Protein 5DE2 (pdb70)

Structure (mmCIF, N/CA/C/O backbone):
data_5DE2
#
_entry.id   5DE2
#
_cell.length_a   88.120
_cell.length_b   88.120
_cell.length_c   155.610
_cell.angle_alpha   90.00
_cell.angle_beta   90.00
_cell.angle_gamma   120.00
#
_symmetry.space_group_name_H-M   'P 31 2 1'
#
loop_
_entity.id
_entity.type
_entity.pdbx_description
1 polymer 'Serine/threonine-protein kinase Nek7'
2 polymer 'Serine/threonine-protein kinase Nek9'
3 water water
#
loop_
_atom_site.group_PDB
_atom_site.id
_atom_site.type_symbol
_atom_site.label_atom_id
_atom_site.label_alt_id
_atom_site.label_comp_id
_atom_site.label_asym_id
_atom_site.label_entity_id
_atom_site.label_seq_id
_atom_site.pdbx_PDB_ins_code
_atom_site.Cartn_x
_atom_site.Cartn_y
_atom_site.Cartn_z
_atom_site.occupancy
_atom_site.B_iso_or_equiv
_atom_site.auth_seq_id
_atom_site.auth_comp_id
_atom_site.auth_asym_id
_atom_site.auth_atom_id
_atom_site.pdbx_PDB_model_num
ATOM 1 N N . LYS A 1 20 ? 14.600 55.192 -4.762 1.00 101.23 20 LYS A N 1
ATOM 2 C CA . LYS A 1 20 ? 14.397 55.435 -3.333 1.00 100.98 20 LYS A CA 1
ATOM 3 C C . LYS A 1 20 ? 15.257 54.501 -2.476 1.00 104.09 20 LYS A C 1
ATOM 4 O O . LYS A 1 20 ? 15.281 53.289 -2.704 1.00 103.06 20 LYS A O 1
ATOM 6 N N . ALA A 1 21 ? 15.965 55.084 -1.494 1.00 100.67 21 ALA A N 1
ATOM 7 C CA . ALA A 1 21 ? 16.884 54.390 -0.590 1.00 100.40 21 ALA A CA 1
ATOM 8 C C . ALA A 1 21 ? 16.221 53.711 0.607 1.00 103.16 21 ALA A C 1
ATOM 9 O O . ALA A 1 21 ? 15.196 54.176 1.110 1.00 103.00 21 ALA A O 1
ATOM 11 N N . LEU A 1 22 ? 16.854 52.629 1.079 1.00 98.60 22 LEU A N 1
ATOM 12 C CA . LEU A 1 22 ? 16.444 51.798 2.211 1.00 98.18 22 LEU A CA 1
ATOM 13 C C . LEU A 1 22 ? 16.456 52.561 3.542 1.00 101.90 22 LEU A C 1
ATOM 14 O O . LEU A 1 22 ? 17.238 53.496 3.710 1.00 101.94 22 LEU A O 1
ATOM 19 N N . ARG A 1 23 ? 15.603 52.140 4.492 1.00 97.95 23 ARG A N 1
ATOM 20 C CA . ARG A 1 23 ? 15.513 52.702 5.843 1.00 97.49 23 ARG A CA 1
ATOM 21 C C . ARG A 1 23 ? 15.193 51.597 6.867 1.00 101.24 23 ARG A C 1
ATOM 22 O O . ARG A 1 23 ? 14.023 51.283 7.098 1.00 100.47 23 ARG A O 1
ATOM 30 N N . PRO A 1 24 ? 16.240 50.978 7.468 1.00 98.36 24 PRO A N 1
ATOM 31 C CA . PRO A 1 24 ? 16.010 49.881 8.432 1.00 98.50 24 PRO A CA 1
ATOM 32 C C . PRO A 1 24 ? 15.233 50.269 9.691 1.00 103.71 24 PRO A C 1
ATOM 33 O O . PRO A 1 24 ? 14.734 49.385 10.393 1.00 103.11 24 PRO A O 1
ATOM 37 N N . ASP A 1 25 ? 15.131 51.594 9.962 1.00 101.37 25 ASP A N 1
ATOM 38 C CA . ASP A 1 25 ? 14.429 52.216 11.085 1.00 101.21 25 ASP A CA 1
ATOM 39 C C . ASP A 1 25 ? 12.922 51.953 10.994 1.00 103.73 25 ASP A C 1
ATOM 40 O O . ASP A 1 25 ? 12.250 51.832 12.021 1.00 103.20 25 ASP A O 1
ATOM 45 N N . MET A 1 26 ? 12.397 51.997 9.759 1.00 99.10 26 MET A N 1
ATOM 46 C CA . MET A 1 26 ? 10.985 51.828 9.424 1.00 98.13 26 MET A CA 1
ATOM 47 C C . MET A 1 26 ? 10.548 50.365 9.435 1.00 98.73 26 MET A C 1
ATOM 48 O O . MET A 1 26 ? 9.423 50.060 9.836 1.00 98.18 26 MET A O 1
ATOM 53 N N . GLY A 1 27 ? 11.437 49.489 8.982 1.00 92.79 27 GLY A N 1
ATOM 54 C CA . GLY A 1 27 ? 11.187 48.059 8.889 1.00 91.36 27 GLY A CA 1
ATOM 55 C C . GLY A 1 27 ? 10.296 47.721 7.714 1.00 92.14 27 GLY A C 1
ATOM 56 O O . GLY A 1 27 ? 10.522 48.199 6.598 1.00 91.98 27 GLY A O 1
ATOM 57 N N . TYR A 1 28 ? 9.255 46.924 7.975 1.00 86.11 28 TYR A N 1
ATOM 58 C CA . TYR A 1 28 ? 8.266 46.478 6.985 1.00 84.79 28 TYR A CA 1
ATOM 59 C C . TYR A 1 28 ? 7.231 47.572 6.621 1.00 85.45 28 TYR A C 1
ATOM 60 O O . TYR A 1 28 ? 6.351 47.322 5.794 1.00 85.49 28 TYR A O 1
ATOM 69 N N . ASN A 1 29 ? 7.342 48.772 7.220 1.00 78.85 29 ASN A N 1
ATOM 70 C CA . ASN A 1 29 ? 6.361 49.843 7.068 1.00 77.28 29 ASN A CA 1
ATOM 71 C C . ASN A 1 29 ? 6.750 50.965 6.066 1.00 79.35 29 ASN A C 1
ATOM 72 O O . ASN A 1 29 ? 6.356 52.118 6.256 1.00 78.24 29 ASN A O 1
ATOM 77 N N . THR A 1 30 ? 7.449 50.601 4.965 1.00 75.83 30 THR A N 1
ATOM 78 C CA . THR A 1 30 ? 7.809 51.484 3.836 1.00 75.62 30 THR A CA 1
ATOM 79 C C . THR A 1 30 ? 8.078 50.666 2.561 1.00 78.61 30 THR A C 1
ATOM 80 O O . THR A 1 30 ? 8.701 49.611 2.638 1.00 77.08 30 THR A O 1
ATOM 84 N N . LEU A 1 31 ? 7.605 51.161 1.398 1.00 76.42 31 LEU A N 1
ATOM 85 C CA . LEU A 1 31 ? 7.770 50.510 0.088 1.00 76.73 31 LEU A CA 1
ATOM 86 C C . LEU A 1 31 ? 9.221 50.398 -0.345 1.00 82.12 31 LEU A C 1
ATOM 87 O O . LEU A 1 31 ? 9.574 49.432 -1.022 1.00 82.29 31 LEU A O 1
ATOM 92 N N . ALA A 1 32 ? 10.055 51.388 0.035 1.00 79.45 32 ALA A N 1
ATOM 93 C CA . ALA A 1 32 ? 11.486 51.466 -0.283 1.00 79.55 32 ALA A CA 1
ATOM 94 C C . ALA A 1 32 ? 12.278 50.219 0.124 1.00 82.96 32 ALA A C 1
ATOM 95 O O . ALA A 1 32 ? 13.266 49.891 -0.536 1.00 83.57 32 ALA A O 1
ATOM 97 N N . ASN A 1 33 ? 11.835 49.522 1.184 1.00 77.80 33 ASN A N 1
ATOM 98 C CA . ASN A 1 33 ? 12.463 48.308 1.701 1.00 77.31 33 ASN A CA 1
ATOM 99 C C . ASN A 1 33 ? 11.987 47.009 1.018 1.00 80.40 33 ASN A C 1
ATOM 100 O O . ASN A 1 33 ? 12.254 45.922 1.541 1.00 80.10 33 ASN A O 1
ATOM 105 N N . PHE A 1 34 ? 11.294 47.116 -0.144 1.00 75.90 34 PHE A N 1
ATOM 106 C CA . PHE A 1 34 ? 10.758 45.965 -0.886 1.00 74.84 34 PHE A CA 1
ATOM 107 C C . PHE A 1 34 ? 11.029 46.064 -2.383 1.00 80.55 34 PHE A C 1
ATOM 108 O O . PHE A 1 34 ? 11.015 47.169 -2.941 1.00 80.41 34 PHE A O 1
ATOM 116 N N . ARG A 1 35 ? 11.243 44.901 -3.039 1.00 77.52 35 ARG A N 1
ATOM 117 C CA . ARG A 1 35 ? 11.486 44.827 -4.483 1.00 77.57 35 ARG A CA 1
ATOM 118 C C . ARG A 1 35 ? 10.371 44.037 -5.184 1.00 80.97 35 ARG A C 1
ATOM 119 O O . ARG A 1 35 ? 10.317 42.814 -5.060 1.00 80.58 35 ARG A O 1
ATOM 121 N N . ILE A 1 36 ? 9.489 44.734 -5.917 1.00 77.44 36 ILE A N 1
ATOM 122 C CA . ILE A 1 36 ? 8.357 44.105 -6.609 1.00 77.43 36 ILE A CA 1
ATOM 123 C C . ILE A 1 36 ? 8.835 43.123 -7.699 1.00 81.41 36 ILE A C 1
ATOM 124 O O . ILE A 1 36 ? 9.158 43.534 -8.821 1.00 81.95 36 ILE A O 1
ATOM 129 N N . GLU A 1 37 ? 8.866 41.820 -7.343 1.00 76.70 37 GLU A N 1
ATOM 130 C CA . GLU A 1 37 ? 9.262 40.720 -8.229 1.00 75.89 37 GLU A CA 1
ATOM 131 C C . GLU A 1 37 ? 8.242 40.494 -9.349 1.00 78.63 37 GL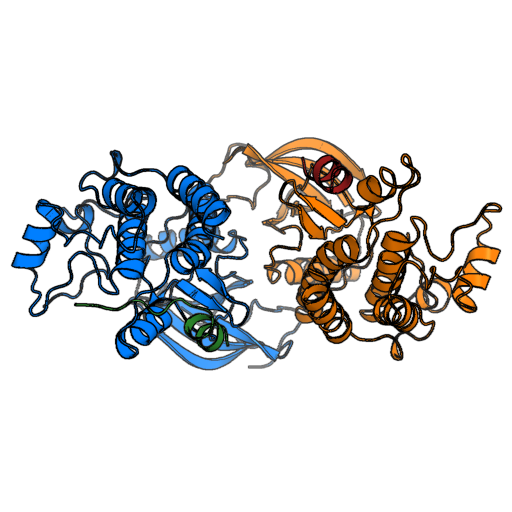U A C 1
ATOM 132 O O . GLU A 1 37 ? 8.586 40.715 -10.503 1.00 79.59 37 GLU A O 1
ATOM 138 N N . LYS A 1 38 ? 6.998 40.075 -9.030 1.00 73.39 38 LYS A N 1
ATOM 139 C CA . LYS A 1 38 ? 5.964 39.814 -10.044 1.00 72.56 38 LYS A CA 1
ATOM 140 C C . LYS A 1 38 ? 4.536 40.033 -9.513 1.00 74.80 38 LYS A C 1
ATOM 141 O O . LYS A 1 38 ? 4.334 39.959 -8.308 1.00 74.01 38 LYS A O 1
ATOM 143 N N . LYS A 1 39 ? 3.542 40.264 -10.410 1.00 69.66 39 LYS A N 1
ATOM 144 C CA . LYS A 1 39 ? 2.128 40.387 -10.012 1.00 68.24 39 LYS A CA 1
ATOM 145 C C . LYS A 1 39 ? 1.582 38.959 -9.767 1.00 70.91 39 LYS A C 1
ATOM 146 O O . LYS A 1 39 ? 1.995 38.045 -10.484 1.00 71.44 39 LYS A O 1
ATOM 152 N N . ILE A 1 40 ? 0.696 38.753 -8.760 1.00 64.57 40 ILE A N 1
ATOM 153 C CA . ILE A 1 40 ? 0.152 37.413 -8.467 1.00 63.86 40 ILE A CA 1
ATOM 154 C C . ILE A 1 40 ? -1.407 37.400 -8.330 1.00 67.54 40 ILE A C 1
ATOM 155 O O . ILE A 1 40 ? -2.024 36.330 -8.258 1.00 66.63 40 ILE A O 1
ATOM 160 N N . GLY A 1 41 ? -2.009 38.585 -8.289 1.00 63.76 41 GLY A N 1
ATOM 161 C CA . GLY A 1 41 ? -3.450 38.759 -8.156 1.00 62.84 41 GLY A CA 1
ATOM 162 C C . GLY A 1 41 ? -3.900 40.138 -8.578 1.00 65.69 41 GLY A C 1
ATOM 163 O O . GLY A 1 41 ? -3.120 41.095 -8.517 1.00 65.05 41 GLY A O 1
ATOM 164 N N . ARG A 1 42 ? -5.161 40.240 -9.028 1.00 61.96 42 ARG A N 1
ATOM 165 C CA . ARG A 1 42 ? -5.776 41.487 -9.486 1.00 61.42 42 ARG A CA 1
ATOM 166 C C . ARG A 1 42 ? -7.244 41.475 -9.107 1.00 66.98 42 ARG A C 1
ATOM 167 O O . ARG A 1 42 ? -7.973 40.572 -9.510 1.00 67.40 42 ARG A O 1
ATOM 175 N N . GLY A 1 43 ? -7.649 42.443 -8.297 1.00 64.35 43 GLY A N 1
ATOM 176 C CA . GLY A 1 43 ? -9.026 42.602 -7.848 1.00 64.58 43 GLY A CA 1
ATOM 177 C C . GLY A 1 43 ? -9.659 43.835 -8.450 1.00 70.49 43 GLY A C 1
ATOM 178 O O . GLY A 1 43 ? -9.036 44.504 -9.282 1.00 70.66 43 GLY A O 1
ATOM 179 N N . GLN A 1 44 ? -10.895 44.156 -8.029 1.00 68.11 44 GLN A N 1
ATOM 180 C CA . GLN A 1 44 ? -11.615 45.330 -8.538 1.00 68.15 44 GLN A CA 1
ATOM 181 C C . GLN A 1 44 ? -11.026 46.657 -8.031 1.00 71.76 44 GLN A C 1
ATOM 182 O O . GLN A 1 44 ? -11.178 47.687 -8.696 1.00 70.98 44 GLN A O 1
ATOM 188 N N . PHE A 1 45 ? -10.337 46.622 -6.868 1.00 67.40 45 PHE A N 1
ATOM 189 C CA . PHE A 1 45 ? -9.752 47.815 -6.257 1.00 66.41 45 PHE A CA 1
ATOM 190 C C . PHE A 1 45 ? -8.275 47.681 -5.933 1.00 69.72 45 PHE A C 1
ATOM 191 O O . PHE A 1 45 ? -7.649 48.675 -5.550 1.00 69.65 45 PHE A O 1
ATOM 199 N N . SER A 1 46 ? -7.719 46.463 -6.075 1.00 65.42 46 SER A N 1
ATOM 200 C CA . SER A 1 46 ? -6.335 46.175 -5.717 1.00 64.92 46 SER A CA 1
ATOM 201 C C . SER A 1 46 ? -5.598 45.263 -6.683 1.00 68.84 46 SER A C 1
ATOM 202 O O . SER A 1 46 ? -6.186 44.740 -7.620 1.00 69.41 46 SER A O 1
ATOM 205 N N . GLU A 1 47 ? -4.283 45.119 -6.464 1.00 65.07 47 GLU A N 1
ATOM 206 C CA . GLU A 1 47 ? -3.350 44.280 -7.223 1.00 64.41 47 GLU A CA 1
ATOM 207 C C . GLU A 1 47 ? -2.347 43.707 -6.209 1.00 65.60 47 GLU A C 1
ATOM 208 O O . GLU A 1 47 ? -1.776 44.458 -5.407 1.00 64.84 47 GLU A O 1
ATOM 214 N N . VAL A 1 48 ? -2.161 42.384 -6.223 1.00 60.21 48 VAL A N 1
ATOM 215 C CA . VAL A 1 48 ? -1.222 41.707 -5.319 1.00 58.92 48 VAL A CA 1
ATOM 216 C C . VAL A 1 48 ? 0.085 41.417 -6.063 1.00 60.65 48 VAL A C 1
ATOM 217 O O . VAL A 1 48 ? 0.080 41.105 -7.258 1.00 59.73 48 VAL A O 1
ATOM 221 N N . TYR A 1 49 ? 1.196 41.535 -5.349 1.00 56.56 49 TYR A N 1
ATOM 222 C CA . TYR A 1 49 ? 2.525 41.321 -5.892 1.00 56.50 49 TYR A CA 1
ATOM 223 C C . TYR A 1 49 ? 3.357 40.385 -5.041 1.00 61.10 49 TYR A C 1
ATOM 224 O O . TYR A 1 49 ? 3.121 40.237 -3.853 1.00 59.85 49 TYR A O 1
ATOM 233 N N . ARG A 1 50 ? 4.337 39.753 -5.662 1.00 60.63 50 ARG A N 1
ATOM 234 C CA . ARG A 1 50 ? 5.357 38.977 -4.989 1.00 61.45 50 ARG A CA 1
ATOM 235 C C . ARG A 1 50 ? 6.483 39.993 -4.897 1.00 66.09 50 ARG A C 1
ATOM 236 O O . ARG A 1 50 ? 6.763 40.708 -5.863 1.00 65.17 50 ARG A O 1
ATOM 244 N N . ALA A 1 51 ? 7.045 40.132 -3.720 1.00 64.13 51 ALA A N 1
ATOM 245 C CA . ALA A 1 51 ? 8.106 41.085 -3.487 1.00 65.28 51 ALA A CA 1
ATOM 246 C C . ALA A 1 51 ? 9.095 40.472 -2.535 1.00 74.29 51 ALA A C 1
ATOM 247 O O . ALA A 1 51 ? 8.802 39.443 -1.911 1.00 73.44 51 ALA A O 1
ATOM 249 N N . ALA A 1 52 ? 10.287 41.069 -2.459 1.00 75.36 52 ALA A N 1
ATOM 250 C CA . ALA A 1 52 ? 11.327 40.609 -1.557 1.00 77.23 52 ALA A CA 1
ATOM 251 C C . ALA A 1 52 ? 11.631 41.711 -0.566 1.00 85.41 52 ALA A C 1
ATOM 252 O O . ALA A 1 52 ? 11.888 42.851 -0.964 1.00 84.95 52 ALA A O 1
ATOM 254 N N . CYS A 1 53 ? 11.561 41.388 0.726 1.00 86.05 53 CYS A N 1
ATOM 255 C CA . CYS A 1 53 ? 11.900 42.350 1.761 1.00 88.22 53 CYS A CA 1
ATOM 256 C C . CYS A 1 53 ? 13.412 42.506 1.720 1.00 94.93 53 CYS A C 1
ATOM 257 O O . CYS A 1 53 ? 14.133 41.578 2.080 1.00 94.84 53 CYS A O 1
ATOM 260 N N . LEU A 1 54 ? 13.881 43.654 1.201 1.00 93.07 54 LEU A N 1
ATOM 261 C CA . LEU A 1 54 ? 15.294 44.024 1.043 1.00 93.12 54 LEU A CA 1
ATOM 262 C C . LEU A 1 54 ? 16.088 43.959 2.352 1.00 99.16 54 LEU A C 1
ATOM 263 O O . LEU A 1 54 ? 17.285 43.680 2.318 1.00 99.14 54 LEU A O 1
ATOM 268 N N . LEU A 1 55 ? 15.415 44.189 3.494 1.00 97.38 55 LEU A N 1
ATOM 269 C CA . LEU A 1 55 ? 16.010 44.167 4.829 1.00 98.24 55 LEU A CA 1
ATOM 270 C C . LEU A 1 55 ? 16.636 42.812 5.207 1.00 104.15 55 LEU A C 1
ATOM 271 O O . LEU A 1 55 ? 17.801 42.776 5.580 1.00 104.36 55 LEU A O 1
ATOM 273 N N . ASP A 1 56 ? 15.888 41.715 5.098 1.00 101.40 56 ASP A N 1
ATOM 274 C CA . ASP A 1 56 ? 16.359 40.372 5.465 1.00 101.49 56 ASP A CA 1
ATOM 275 C C . ASP A 1 56 ? 16.481 39.378 4.295 1.00 105.05 56 ASP A C 1
ATOM 276 O O . ASP A 1 56 ? 17.148 38.350 4.446 1.00 105.04 56 ASP A O 1
ATOM 281 N N . GLY A 1 57 ? 15.809 39.667 3.177 1.00 100.71 57 GLY A N 1
ATOM 282 C CA . GLY A 1 57 ? 15.809 38.820 1.988 1.00 99.91 57 GLY A CA 1
ATOM 283 C C . GLY A 1 57 ? 14.612 37.891 1.916 1.00 102.12 57 GLY A C 1
ATOM 284 O O . GLY A 1 57 ? 14.470 37.157 0.934 1.00 101.67 57 GLY A O 1
ATOM 285 N N . VAL A 1 58 ? 13.742 37.912 2.961 1.00 96.84 58 VAL A N 1
ATOM 286 C CA . VAL A 1 58 ? 12.524 37.091 3.068 1.00 95.58 58 VAL A CA 1
ATOM 287 C C . VAL A 1 58 ? 11.442 37.558 2.059 1.00 95.56 58 VAL A C 1
ATOM 288 O O . VAL A 1 58 ? 11.103 38.742 2.056 1.00 95.42 58 VAL A O 1
ATOM 292 N N . PRO A 1 59 ? 10.893 36.662 1.199 1.00 88.25 59 PRO A N 1
ATOM 293 C CA . PRO A 1 59 ? 9.852 37.108 0.258 1.00 85.98 59 PRO A CA 1
ATOM 294 C C . PRO A 1 59 ? 8.472 37.225 0.910 1.00 81.95 59 PRO A C 1
ATOM 295 O O . PRO A 1 59 ? 8.128 36.464 1.812 1.00 80.64 59 PRO A O 1
ATOM 299 N N . VAL A 1 60 ? 7.695 38.213 0.450 1.00 73.39 60 VAL A N 1
ATOM 300 C CA . VAL A 1 60 ? 6.361 38.552 0.952 1.00 70.07 60 VAL A CA 1
ATOM 301 C C . VAL A 1 60 ? 5.378 38.828 -0.193 1.00 68.15 60 VAL A C 1
ATOM 302 O O . VAL A 1 60 ? 5.788 39.042 -1.337 1.00 66.20 60 VAL A O 1
ATOM 306 N N . ALA A 1 61 ? 4.078 38.874 0.151 1.00 62.09 61 ALA A N 1
ATOM 307 C CA . ALA A 1 61 ? 2.998 39.274 -0.743 1.00 60.14 61 ALA A CA 1
ATOM 308 C C . ALA A 1 61 ? 2.729 40.760 -0.431 1.00 62.14 61 ALA A C 1
ATOM 309 O O . ALA A 1 61 ? 2.696 41.162 0.737 1.00 60.47 61 ALA A O 1
ATOM 311 N N . LEU A 1 62 ? 2.593 41.579 -1.465 1.00 58.21 62 LEU A N 1
ATOM 312 C CA . LEU A 1 62 ? 2.356 43.004 -1.288 1.00 57.75 62 LEU A CA 1
ATOM 313 C C . LEU A 1 62 ? 1.096 43.416 -2.016 1.00 59.59 62 LEU A C 1
ATOM 314 O O . LEU A 1 62 ? 1.046 43.373 -3.243 1.00 59.97 62 LEU A O 1
ATOM 319 N N . LYS A 1 63 ? 0.069 43.799 -1.249 1.00 54.04 63 LYS A N 1
ATOM 320 C CA . LYS A 1 63 ? -1.230 44.202 -1.777 1.00 52.10 63 LYS A CA 1
ATOM 321 C C . LYS A 1 63 ? -1.353 45.723 -1.785 1.00 55.07 63 LYS A C 1
ATOM 322 O O . LYS A 1 63 ? -1.172 46.355 -0.744 1.00 54.66 63 LYS A O 1
ATOM 328 N N . LYS A 1 64 ? -1.633 46.313 -2.965 1.00 51.63 64 LYS A N 1
ATOM 329 C CA . LYS A 1 64 ? -1.804 47.771 -3.109 1.00 51.07 64 LYS A CA 1
ATOM 330 C C . LYS A 1 64 ? -3.273 48.073 -3.456 1.00 55.81 64 LYS A C 1
ATOM 331 O O . LYS A 1 64 ? -3.692 47.815 -4.584 1.00 56.30 64 LYS A O 1
ATOM 337 N N . VAL A 1 65 ? -4.057 48.556 -2.467 1.00 51.54 65 VAL A N 1
ATOM 338 C CA . VAL A 1 65 ? -5.485 48.890 -2.603 1.00 51.27 65 VAL A CA 1
ATOM 339 C C . VAL A 1 65 ? -5.601 50.378 -2.977 1.00 57.29 65 VAL A C 1
ATOM 340 O O . VAL A 1 65 ? -5.017 51.237 -2.308 1.00 56.60 65 VAL A O 1
ATOM 344 N N . GLN A 1 66 ? -6.341 50.675 -4.060 1.00 55.27 66 GLN A N 1
ATOM 345 C CA . GLN A 1 66 ? -6.504 52.036 -4.566 1.00 55.23 66 GLN A CA 1
ATOM 346 C C . GLN A 1 66 ? -7.721 52.703 -3.936 1.00 58.89 66 GLN A C 1
ATOM 347 O O . GLN A 1 66 ? -8.772 52.842 -4.562 1.00 58.78 66 GLN A O 1
ATOM 353 N N . ILE A 1 67 ? -7.561 53.077 -2.651 1.00 55.25 67 ILE A N 1
ATOM 354 C CA . ILE A 1 67 ? -8.587 53.656 -1.770 1.00 54.28 67 ILE A CA 1
ATOM 355 C C . ILE A 1 67 ? -8.973 55.103 -2.109 1.00 57.80 67 ILE A C 1
ATOM 356 O O . ILE A 1 67 ? -10.039 55.551 -1.694 1.00 57.40 67 ILE A O 1
ATOM 361 N N . PHE A 1 68 ? -8.146 55.826 -2.852 1.00 55.67 68 PHE A N 1
ATOM 362 C CA . PHE A 1 68 ? -8.488 57.207 -3.203 1.00 55.82 68 PHE A CA 1
ATOM 363 C C . PHE A 1 68 ? -9.087 57.342 -4.609 1.00 63.64 68 PHE A C 1
ATOM 364 O O . PHE A 1 68 ? -10.120 58.007 -4.771 1.00 63.99 68 PHE A O 1
ATOM 372 N N . ASP A 1 69 ? -8.485 56.654 -5.595 1.00 61.84 69 ASP A N 1
ATOM 373 C CA . ASP A 1 69 ? -8.844 56.717 -7.016 1.00 62.48 69 A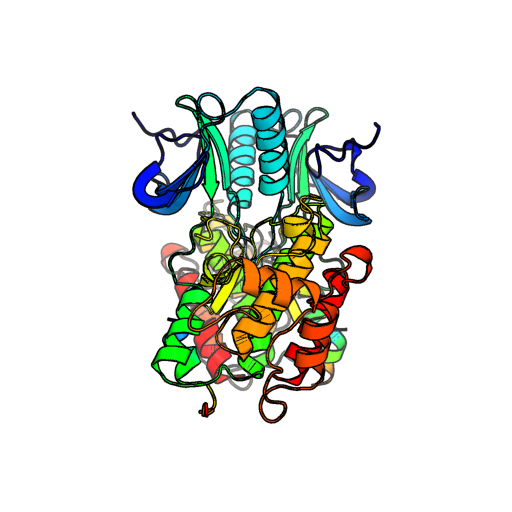SP A CA 1
ATOM 374 C C . ASP A 1 69 ? -10.063 55.879 -7.436 1.00 66.67 69 ASP A C 1
ATOM 375 O O . ASP A 1 69 ? -10.919 56.391 -8.164 1.00 66.00 69 ASP A O 1
ATOM 380 N N . LEU A 1 70 ? -10.139 54.618 -6.995 1.00 63.66 70 LEU A N 1
ATOM 381 C CA . LEU A 1 70 ? -11.233 53.703 -7.341 1.00 63.71 70 LEU A CA 1
ATOM 382 C C . LEU A 1 70 ? -12.430 53.735 -6.368 1.00 69.72 70 LEU A C 1
ATOM 383 O O . LEU A 1 70 ? -13.502 53.234 -6.714 1.00 70.01 70 LEU A O 1
ATOM 388 N N . MET A 1 71 ? -12.253 54.321 -5.160 1.00 66.44 71 MET A N 1
ATOM 389 C CA . MET A 1 71 ? -13.280 54.360 -4.116 1.00 65.71 71 MET A CA 1
ATOM 390 C C . MET A 1 71 ? -13.739 55.756 -3.734 1.00 69.52 71 MET A C 1
ATOM 391 O O . MET A 1 71 ? -12.986 56.734 -3.848 1.00 70.07 71 MET A O 1
ATOM 396 N N . ASP A 1 72 ? -14.962 55.813 -3.184 1.00 64.80 72 ASP A N 1
ATOM 397 C CA . ASP A 1 72 ? -15.584 57.003 -2.620 1.00 64.06 72 ASP A CA 1
ATOM 398 C C . ASP A 1 72 ? -15.348 56.949 -1.111 1.00 65.40 72 ASP A C 1
ATOM 399 O O . ASP A 1 72 ? -14.970 55.900 -0.586 1.00 63.85 72 ASP A O 1
ATOM 404 N N . ALA A 1 73 ? -15.595 58.070 -0.422 1.00 61.49 73 ALA A N 1
ATOM 405 C CA . ALA A 1 73 ? -15.432 58.243 1.017 1.00 60.90 73 ALA A CA 1
ATOM 406 C C . ALA A 1 73 ? -15.911 57.041 1.849 1.00 63.29 73 ALA A C 1
ATOM 407 O O . ALA A 1 73 ? -15.121 56.505 2.621 1.00 62.49 73 ALA A O 1
ATOM 409 N N . LYS A 1 74 ? -17.178 56.603 1.660 1.00 58.83 74 LYS A N 1
ATOM 410 C CA . LYS A 1 74 ? -17.804 55.493 2.387 1.00 58.20 74 LYS A CA 1
ATOM 411 C C . LYS A 1 74 ? -17.043 54.166 2.236 1.00 61.67 74 LYS A C 1
ATOM 412 O O . LYS A 1 74 ? -16.659 53.562 3.246 1.00 62.46 74 LYS A O 1
ATOM 418 N N . ALA A 1 75 ? -16.788 53.743 0.993 1.00 55.49 75 ALA A N 1
ATOM 419 C CA . ALA A 1 75 ? -16.054 52.522 0.692 1.00 54.70 75 ALA A CA 1
ATOM 420 C C . ALA A 1 75 ? -14.643 52.525 1.273 1.00 58.02 75 ALA A C 1
ATOM 421 O O . ALA A 1 75 ? -14.180 51.478 1.723 1.00 58.44 75 ALA A O 1
ATOM 423 N N . ARG A 1 76 ? -13.962 53.690 1.255 1.00 54.18 76 ARG A N 1
ATOM 424 C CA . ARG A 1 76 ? -12.596 53.896 1.757 1.00 53.59 76 ARG A CA 1
ATOM 425 C C . ARG A 1 76 ? -12.559 53.785 3.278 1.00 58.89 76 ARG A C 1
ATOM 426 O O . ARG A 1 76 ? -11.618 53.206 3.827 1.00 59.51 76 ARG A O 1
ATOM 434 N N . ALA A 1 77 ? -13.578 54.348 3.953 1.00 55.29 77 ALA A N 1
ATOM 435 C CA . ALA A 1 77 ? -13.716 54.306 5.399 1.00 55.23 77 ALA A CA 1
ATOM 436 C C . ALA A 1 77 ? -13.906 52.858 5.838 1.00 60.90 77 ALA A C 1
ATOM 437 O O . ALA A 1 77 ? -13.184 52.387 6.714 1.00 60.50 77 ALA A O 1
ATOM 439 N N . ASP A 1 78 ? -14.824 52.140 5.168 1.00 58.88 78 ASP A N 1
ATOM 440 C CA . ASP A 1 78 ? -15.140 50.736 5.419 1.00 59.51 78 ASP A CA 1
ATOM 441 C C . ASP A 1 78 ? -13.939 49.828 5.187 1.00 62.64 78 ASP A C 1
ATOM 442 O O . ASP A 1 78 ? -13.736 48.875 5.939 1.00 63.71 78 ASP A O 1
ATOM 447 N N . CYS A 1 79 ? -13.158 50.132 4.141 1.00 56.34 79 CYS A N 1
ATOM 448 C CA . CYS A 1 79 ? -11.981 49.394 3.713 1.00 55.10 79 CYS A CA 1
ATOM 449 C C . CYS A 1 79 ? -10.871 49.416 4.767 1.00 56.61 79 CYS A C 1
ATOM 450 O O . CYS A 1 79 ? -10.417 48.359 5.200 1.00 56.17 79 CYS A O 1
ATOM 453 N N . ILE A 1 80 ? -10.449 50.614 5.184 1.00 52.11 80 ILE A N 1
ATOM 454 C CA . ILE A 1 80 ? -9.450 50.834 6.226 1.00 51.67 80 ILE A CA 1
ATOM 455 C C . ILE A 1 80 ? -9.913 50.167 7.563 1.00 57.37 80 ILE A C 1
ATOM 456 O O . ILE A 1 80 ? -9.087 49.559 8.241 1.00 56.90 80 ILE A O 1
ATOM 461 N N . LYS A 1 81 ? -11.232 50.234 7.897 1.00 55.13 81 LYS A N 1
ATOM 462 C CA . LYS A 1 81 ? -11.793 49.597 9.094 1.00 56.05 81 LYS A CA 1
ATOM 463 C C . LYS A 1 81 ? -11.636 48.069 9.018 1.00 61.30 81 LYS A C 1
ATOM 464 O O . LYS A 1 81 ? -11.237 47.448 10.013 1.00 61.06 81 LYS A O 1
ATOM 470 N N . GLU A 1 82 ? -11.899 47.487 7.824 1.00 57.57 82 GLU A N 1
ATOM 471 C CA . GLU A 1 82 ? -11.746 46.066 7.555 1.00 58.06 82 GLU A CA 1
ATOM 472 C C . GLU A 1 82 ? -10.285 45.633 7.680 1.00 60.86 82 GLU A C 1
ATOM 473 O O . GLU A 1 82 ? -10.015 44.657 8.366 1.00 60.37 82 GLU A O 1
ATOM 479 N N . ILE A 1 83 ? -9.348 46.369 7.064 1.00 57.07 83 ILE A N 1
ATOM 480 C CA . ILE A 1 83 ? -7.914 46.061 7.153 1.00 56.77 83 ILE A CA 1
ATOM 481 C C . ILE A 1 83 ? -7.453 46.161 8.620 1.00 60.90 83 ILE A C 1
ATOM 482 O O . ILE A 1 83 ? -6.772 45.255 9.102 1.00 60.64 83 ILE A O 1
ATOM 487 N N . ASP A 1 84 ? -7.898 47.204 9.342 1.00 57.66 84 ASP A N 1
ATOM 488 C CA . ASP A 1 84 ? -7.567 47.395 10.758 1.00 58.07 84 ASP A CA 1
ATOM 489 C C . ASP A 1 84 ? -7.907 46.164 11.599 1.00 60.89 84 ASP A C 1
ATOM 490 O O . ASP A 1 84 ? -7.138 45.795 12.478 1.00 61.96 84 ASP A O 1
ATOM 495 N N . LEU A 1 85 ? -9.028 45.515 11.311 1.00 54.97 85 LEU A N 1
ATOM 496 C CA . LEU A 1 85 ? -9.427 44.315 12.037 1.00 53.72 85 LEU A CA 1
ATOM 497 C C . LEU A 1 85 ? -8.648 43.077 11.563 1.00 55.35 85 LEU A C 1
ATOM 498 O O . LEU A 1 85 ? -8.297 42.222 12.380 1.00 54.33 85 LEU A O 1
ATOM 503 N N . LEU A 1 86 ? -8.404 42.986 10.246 1.00 50.05 86 LEU A N 1
ATOM 504 C CA . LEU A 1 86 ? -7.691 41.890 9.611 1.00 49.66 86 LEU A CA 1
ATOM 505 C C . LEU A 1 86 ? -6.233 41.825 10.064 1.00 52.64 86 LEU A C 1
ATOM 506 O O . LEU A 1 86 ? -5.726 40.719 10.275 1.00 52.70 86 LEU A O 1
ATOM 511 N N . LYS A 1 87 ? -5.559 42.999 10.219 1.00 46.78 87 LYS A N 1
ATOM 512 C CA . LYS A 1 87 ? -4.159 43.044 10.651 1.00 46.15 87 LYS A CA 1
ATOM 513 C C . LYS A 1 87 ? -3.972 42.501 12.062 1.00 50.65 87 LYS A C 1
ATOM 514 O O . LYS A 1 87 ? -2.864 42.087 12.406 1.00 52.46 87 LYS A O 1
ATOM 520 N N . GLN A 1 88 ? -5.069 42.443 12.842 1.00 46.03 88 GLN A N 1
ATOM 521 C CA . GLN A 1 88 ? -5.156 41.942 14.211 1.00 45.25 88 GLN A CA 1
ATOM 522 C C . GLN A 1 88 ? -5.322 40.426 14.296 1.00 52.35 88 GLN A C 1
ATOM 523 O O . GLN A 1 88 ? -5.228 39.877 15.393 1.00 53.05 88 GLN A O 1
ATOM 529 N N . LEU A 1 89 ? -5.613 39.750 13.170 1.00 50.80 89 LEU A N 1
ATOM 530 C CA . LEU A 1 89 ? -5.794 38.298 13.165 1.00 51.54 89 LEU A CA 1
ATOM 531 C C . LEU A 1 89 ? -4.439 37.599 13.244 1.00 55.74 89 LEU A C 1
ATOM 532 O O . LEU A 1 89 ? -3.481 38.036 12.600 1.00 56.82 89 LEU A O 1
ATOM 537 N N . ASN A 1 90 ? -4.370 36.515 14.031 1.00 50.23 90 ASN A N 1
ATOM 538 C CA . ASN A 1 90 ? -3.163 35.723 14.238 1.00 49.66 90 ASN A CA 1
ATOM 539 C C . ASN A 1 90 ? -3.551 34.271 14.446 1.00 51.16 90 ASN A C 1
ATOM 540 O O . ASN A 1 90 ? -3.985 33.891 15.539 1.00 52.16 90 ASN A O 1
ATOM 545 N N . HIS A 1 91 ? -3.381 33.456 13.399 1.00 43.92 91 HIS A N 1
ATOM 546 C CA . HIS A 1 91 ? -3.671 32.032 13.431 1.00 41.40 91 HIS A CA 1
ATOM 547 C C . HIS A 1 91 ? -2.715 31.317 12.498 1.00 45.32 91 HIS A C 1
ATOM 548 O O . HIS A 1 91 ? -2.495 31.800 11.391 1.00 45.91 91 HIS A O 1
ATOM 555 N N . PRO A 1 92 ? -2.147 30.154 12.865 1.00 42.30 92 PRO A N 1
ATOM 556 C CA . PRO A 1 92 ? -1.215 29.495 11.921 1.00 42.55 92 PRO A CA 1
ATOM 557 C C . PRO A 1 92 ? -1.825 29.112 10.569 1.00 47.25 92 PRO A C 1
ATOM 558 O O . PRO A 1 92 ? -1.080 28.860 9.647 1.00 47.94 92 PRO A O 1
ATOM 562 N N . ASN A 1 93 ? -3.157 29.088 10.439 1.00 44.85 93 ASN A N 1
ATOM 563 C CA . ASN A 1 93 ? -3.827 28.715 9.182 1.00 44.66 93 ASN A CA 1
ATOM 564 C C . ASN A 1 93 ? -4.424 29.900 8.404 1.00 46.85 93 ASN A C 1
ATOM 565 O O . ASN A 1 93 ? -5.159 29.690 7.435 1.00 46.40 93 ASN A O 1
ATOM 570 N N . VAL A 1 94 ? -4.095 31.130 8.817 1.00 41.62 94 VAL A N 1
ATOM 571 C CA . VAL A 1 94 ? -4.545 32.371 8.194 1.00 41.32 94 VAL A CA 1
ATOM 572 C C . VAL A 1 94 ? -3.285 33.096 7.776 1.00 49.39 94 VAL A C 1
ATOM 573 O O . VAL A 1 94 ? -2.396 33.294 8.620 1.00 50.81 94 VAL A O 1
ATOM 577 N N . ILE A 1 95 ? -3.217 33.532 6.495 1.00 46.38 95 ILE A N 1
ATOM 578 C CA . ILE A 1 95 ? -2.106 34.340 5.972 1.00 45.70 95 ILE A CA 1
ATOM 579 C C . ILE A 1 95 ? -1.948 35.546 6.908 1.00 52.90 95 ILE A C 1
ATOM 580 O O . ILE A 1 95 ? -2.933 36.233 7.195 1.00 53.82 95 ILE A O 1
ATOM 585 N N . LYS A 1 96 ? -0.742 35.751 7.433 1.00 51.52 96 LYS A N 1
ATOM 586 C CA . LYS A 1 96 ? -0.445 36.832 8.381 1.00 51.85 96 LYS A CA 1
ATOM 587 C C . LYS A 1 96 ? -0.191 38.164 7.673 1.00 57.48 96 LYS A C 1
ATOM 588 O O . LYS A 1 96 ? 0.472 38.197 6.634 1.00 56.75 96 LYS A O 1
ATOM 594 N N . PHE A 1 97 ? -0.728 39.249 8.259 1.00 56.04 97 PHE A N 1
ATOM 595 C CA . PHE A 1 97 ? -0.545 40.649 7.866 1.00 57.12 97 PHE A CA 1
ATOM 596 C C . PHE A 1 97 ? 0.630 41.141 8.700 1.00 59.01 97 PHE A C 1
ATOM 597 O O . PHE A 1 97 ? 0.571 41.064 9.930 1.00 60.13 97 PHE A O 1
ATOM 605 N N . TYR A 1 98 ? 1.698 41.610 8.051 1.00 52.72 98 TYR A N 1
ATOM 606 C CA . TYR A 1 98 ? 2.903 42.127 8.703 1.00 51.68 98 TYR A CA 1
ATOM 607 C C . TYR A 1 98 ? 2.833 43.650 8.913 1.00 56.59 98 TYR A C 1
ATOM 608 O O . TYR A 1 98 ? 3.257 44.158 9.957 1.00 56.96 98 TYR A O 1
ATOM 617 N N . ALA A 1 99 ? 2.305 44.373 7.908 1.00 52.15 99 ALA A N 1
ATOM 618 C CA . ALA A 1 99 ? 2.177 45.823 7.896 1.00 50.96 99 ALA A CA 1
ATOM 619 C C . ALA A 1 99 ? 1.067 46.263 6.971 1.00 54.66 99 ALA A C 1
ATOM 620 O O . ALA A 1 99 ? 0.647 45.509 6.098 1.00 55.20 99 ALA A O 1
ATOM 622 N N . SER A 1 100 ? 0.599 47.501 7.162 1.00 50.46 100 SER A N 1
ATOM 623 C CA . SER A 1 100 ? -0.394 48.187 6.337 1.00 49.31 100 SER A CA 1
ATOM 624 C C . SER A 1 100 ? -0.189 49.677 6.578 1.00 53.52 100 SER A C 1
ATOM 625 O O . SER A 1 100 ? -0.320 50.144 7.716 1.00 53.44 100 SER A O 1
ATOM 628 N N . PHE A 1 101 ? 0.207 50.395 5.508 1.00 49.00 101 PHE A N 1
ATOM 629 C CA . PHE A 1 101 ? 0.539 51.812 5.511 1.00 48.68 101 PHE A CA 1
ATOM 630 C C . PHE A 1 101 ? 0.120 52.501 4.209 1.00 56.15 101 PHE A C 1
ATOM 631 O O . PHE A 1 101 ? 0.092 51.867 3.148 1.00 55.79 101 PHE A O 1
ATOM 639 N N . ILE A 1 102 ? -0.164 53.814 4.285 1.00 54.72 102 ILE A N 1
ATOM 640 C CA . ILE A 1 102 ? -0.520 54.613 3.113 1.00 55.07 102 ILE A CA 1
ATOM 641 C C . ILE A 1 102 ? 0.743 55.288 2.559 1.00 63.08 102 ILE A C 1
ATOM 642 O O . ILE A 1 102 ? 1.405 56.050 3.264 1.00 64.32 102 ILE A O 1
ATOM 647 N N . GLU A 1 103 ? 1.081 54.969 1.309 1.00 60.80 103 GLU A N 1
ATOM 648 C CA . GLU A 1 103 ? 2.233 55.485 0.572 1.00 61.26 103 GLU A CA 1
ATOM 649 C C . GLU A 1 103 ? 1.884 55.426 -0.906 1.00 67.05 103 GLU A C 1
ATOM 650 O O . GLU A 1 103 ? 1.179 54.503 -1.331 1.00 66.39 103 GLU A O 1
ATOM 656 N N . ASP A 1 104 ? 2.363 56.418 -1.683 1.00 65.00 104 ASP A N 1
ATOM 657 C CA . ASP A 1 104 ? 2.138 56.571 -3.125 1.00 64.90 104 ASP A CA 1
ATOM 658 C C . ASP A 1 104 ? 0.647 56.472 -3.502 1.00 67.73 104 ASP A C 1
ATOM 659 O O . ASP A 1 104 ? 0.276 55.762 -4.445 1.00 67.37 104 ASP A O 1
ATOM 664 N N . ASN A 1 105 ? -0.201 57.187 -2.730 1.00 63.75 105 ASN A N 1
ATOM 665 C CA . ASN A 1 105 ? -1.658 57.329 -2.895 1.00 63.21 105 ASN A CA 1
ATOM 666 C C . ASN A 1 105 ? -2.430 56.006 -2.904 1.00 65.32 105 ASN A C 1
ATOM 667 O O . ASN A 1 105 ? -3.468 55.880 -3.581 1.00 65.07 105 ASN A O 1
ATOM 672 N N . GLU A 1 106 ? -1.933 55.029 -2.116 1.00 59.45 106 GLU A N 1
ATOM 673 C CA . GLU A 1 106 ? -2.518 53.696 -1.987 1.00 57.65 106 GLU A CA 1
ATOM 674 C C . GLU A 1 106 ? -2.370 53.172 -0.577 1.00 59.67 106 GLU A C 1
ATOM 675 O O . GLU A 1 106 ? -1.514 53.647 0.174 1.00 60.31 106 GLU A O 1
ATOM 681 N N . LEU A 1 107 ? -3.172 52.158 -0.230 1.00 53.28 107 LEU A N 1
ATOM 682 C CA . LEU A 1 107 ? -3.035 51.446 1.024 1.00 51.50 107 LEU A CA 1
ATOM 683 C C . LEU A 1 107 ? -2.213 50.193 0.682 1.00 53.89 107 LEU A C 1
ATOM 684 O O . LEU A 1 107 ? -2.653 49.352 -0.105 1.00 53.03 107 LEU A O 1
ATOM 689 N N . ASN A 1 108 ? -0.983 50.122 1.201 1.00 50.21 108 ASN A N 1
ATOM 690 C CA . ASN A 1 108 ? -0.083 49.000 0.936 1.00 49.19 108 ASN A CA 1
ATOM 691 C C . ASN A 1 108 ? -0.060 48.063 2.117 1.00 50.25 108 ASN A C 1
ATOM 692 O O . ASN A 1 108 ? 0.284 48.488 3.217 1.00 48.92 108 ASN A O 1
ATOM 697 N N . ILE A 1 109 ? -0.422 46.787 1.883 1.00 46.22 109 ILE A N 1
ATOM 698 C CA . ILE A 1 109 ? -0.429 45.733 2.893 1.00 45.93 109 ILE A CA 1
ATOM 699 C C . ILE A 1 109 ? 0.704 44.761 2.628 1.00 49.88 109 ILE A C 1
ATOM 700 O O . ILE A 1 109 ? 0.833 44.261 1.514 1.00 49.79 109 ILE A O 1
ATOM 705 N N . VAL A 1 110 ? 1.515 44.483 3.655 1.00 47.58 110 VAL A N 1
ATOM 706 C CA . VAL A 1 110 ? 2.596 43.494 3.578 1.00 47.87 110 VAL A CA 1
ATOM 707 C C . VAL A 1 110 ? 2.041 42.205 4.200 1.00 53.27 110 VAL A C 1
ATOM 708 O O . VAL A 1 110 ? 1.757 42.171 5.389 1.00 51.42 110 VAL A O 1
ATOM 712 N N . LEU A 1 111 ? 1.827 41.182 3.364 1.00 52.83 111 LEU A N 1
ATOM 713 C CA . LEU A 1 111 ? 1.258 39.885 3.731 1.00 53.53 111 LEU A CA 1
ATOM 714 C C . LEU A 1 111 ? 2.260 38.750 3.628 1.00 57.85 111 LEU A C 1
ATOM 715 O O . LEU A 1 111 ? 3.178 38.795 2.804 1.00 56.43 111 LEU A O 1
ATOM 720 N N . GLU A 1 112 ? 1.996 37.681 4.391 1.00 56.11 112 GLU A N 1
ATOM 721 C CA . GLU A 1 112 ? 2.727 36.411 4.402 1.00 56.59 112 GLU A CA 1
ATOM 722 C C . GLU A 1 112 ? 2.571 35.795 3.021 1.00 60.58 112 GLU A C 1
ATOM 723 O O . GLU A 1 112 ? 1.483 35.841 2.452 1.00 59.60 112 GLU A O 1
ATOM 729 N N . LEU A 1 113 ? 3.651 35.274 2.459 1.00 60.34 113 LEU A N 1
ATOM 730 C CA . LEU A 1 113 ? 3.589 34.669 1.129 1.00 61.76 113 LEU A CA 1
ATOM 731 C C . LEU A 1 113 ? 3.455 33.142 1.205 1.00 69.23 113 LEU A C 1
ATOM 732 O O . LEU A 1 113 ? 4.094 32.500 2.042 1.00 67.89 113 LEU A O 1
ATOM 737 N N . ALA A 1 114 ? 2.597 32.580 0.343 1.00 69.69 114 ALA A N 1
ATOM 738 C CA . ALA A 1 114 ? 2.348 31.140 0.234 1.00 71.30 114 ALA A CA 1
ATOM 739 C C . ALA A 1 114 ? 2.338 30.739 -1.256 1.00 77.81 114 ALA A C 1
ATOM 740 O O . ALA A 1 114 ? 1.280 30.672 -1.890 1.00 77.74 114 ALA A O 1
ATOM 742 N N . ASP A 1 115 ? 3.541 30.522 -1.817 1.00 75.20 115 ASP A N 1
ATOM 743 C CA . ASP A 1 115 ? 3.711 30.186 -3.229 1.00 75.10 115 ASP A CA 1
ATOM 744 C C . ASP A 1 115 ? 3.728 28.663 -3.525 1.00 78.82 115 ASP A C 1
ATOM 745 O O . ASP A 1 115 ? 3.594 28.259 -4.689 1.00 79.86 115 ASP A O 1
ATOM 747 N N . ALA A 1 116 ? 3.835 27.832 -2.471 1.00 72.38 116 ALA A N 1
ATOM 748 C CA . ALA A 1 116 ? 3.927 26.371 -2.540 1.00 70.73 116 ALA A CA 1
ATOM 749 C C . ALA A 1 116 ? 2.710 25.613 -3.161 1.00 73.96 116 ALA A C 1
ATOM 750 O O . ALA A 1 116 ? 2.819 24.408 -3.411 1.00 74.56 116 ALA A O 1
ATOM 752 N N . GLY A 1 117 ? 1.603 26.300 -3.434 1.00 68.09 117 GLY A N 1
ATOM 753 C CA . GLY A 1 117 ? 0.434 25.663 -4.036 1.00 66.45 117 GLY A CA 1
ATOM 754 C C . GLY A 1 117 ? -0.856 25.894 -3.280 1.00 68.13 117 GLY A C 1
ATOM 755 O O . GLY A 1 117 ? -0.885 26.667 -2.316 1.00 67.69 117 GLY A O 1
ATOM 756 N N . ASP A 1 118 ? -1.949 25.261 -3.743 1.00 63.01 118 ASP A N 1
ATOM 757 C CA . ASP A 1 118 ? -3.285 25.403 -3.146 1.00 61.54 118 ASP A CA 1
ATOM 758 C C . ASP A 1 118 ? -4.185 24.161 -3.312 1.00 63.40 118 ASP A C 1
ATOM 759 O O . ASP A 1 118 ? -3.765 23.152 -3.890 1.00 63.32 118 ASP A O 1
ATOM 764 N N . LEU A 1 119 ? -5.435 24.265 -2.838 1.00 57.78 119 LEU A N 1
ATOM 765 C CA . LEU A 1 119 ? -6.412 23.187 -2.884 1.00 56.32 119 LEU A CA 1
ATOM 766 C C . LEU A 1 119 ? -7.008 23.000 -4.286 1.00 58.83 119 LEU A C 1
ATOM 767 O O . LEU A 1 119 ? -7.369 21.880 -4.653 1.00 57.56 119 LEU A O 1
ATOM 772 N N . SER A 1 120 ? -7.080 24.090 -5.069 1.00 54.99 120 SER A N 1
ATOM 773 C CA . SER A 1 120 ? -7.554 24.089 -6.454 1.00 54.56 120 SER A CA 1
ATOM 774 C C . SER A 1 120 ? -6.607 23.226 -7.310 1.00 59.16 120 SER A C 1
ATOM 775 O O . SER A 1 120 ? -7.059 22.374 -8.069 1.00 58.61 120 SER A O 1
ATOM 778 N N . ARG A 1 121 ? -5.292 23.419 -7.124 1.00 56.24 121 ARG A N 1
ATOM 779 C CA . ARG A 1 121 ? -4.197 22.708 -7.772 1.00 56.38 121 ARG A CA 1
ATOM 780 C C . ARG A 1 121 ? -4.255 21.220 -7.376 1.00 60.41 121 ARG A C 1
ATOM 781 O O . ARG A 1 121 ? -4.165 20.362 -8.256 1.00 59.24 121 ARG A O 1
ATOM 789 N N . MET A 1 122 ? -4.453 20.924 -6.065 1.00 56.87 122 MET A N 1
ATOM 790 C CA . MET A 1 122 ? -4.577 19.557 -5.553 1.00 55.84 122 MET A CA 1
ATOM 791 C C . MET A 1 122 ? -5.763 18.824 -6.204 1.00 59.68 122 MET A C 1
ATOM 792 O O . MET A 1 122 ? -5.588 17.685 -6.647 1.00 61.70 122 MET A O 1
ATOM 797 N N . ILE A 1 123 ? -6.954 19.474 -6.264 1.00 52.12 123 ILE A N 1
ATOM 798 C CA . ILE A 1 123 ? -8.178 18.910 -6.856 1.00 50.16 123 ILE A CA 1
ATOM 799 C C . ILE A 1 123 ? -7.964 18.562 -8.343 1.00 54.66 123 ILE A C 1
ATOM 800 O O . ILE A 1 123 ? -8.237 17.429 -8.741 1.00 53.63 123 ILE A O 1
ATOM 805 N N . LYS A 1 124 ? -7.432 19.512 -9.139 1.00 52.58 124 LYS A N 1
ATOM 806 C CA . LYS A 1 124 ? -7.171 19.322 -10.573 1.00 52.95 124 LYS A CA 1
ATOM 807 C C . LYS A 1 124 ? -6.143 18.235 -10.857 1.00 56.72 124 LYS A C 1
ATOM 808 O O . LYS A 1 124 ? -6.208 17.593 -11.903 1.00 55.84 124 LYS A O 1
ATOM 814 N N . HIS A 1 125 ? -5.222 18.015 -9.907 1.00 54.23 125 HIS A N 1
ATOM 815 C CA . HIS A 1 125 ? -4.173 17.006 -9.977 1.00 54.28 125 HIS A CA 1
ATOM 816 C C . HIS A 1 125 ? -4.779 15.599 -9.835 1.00 58.15 125 HIS A C 1
ATOM 817 O O . HIS A 1 125 ? -4.480 14.715 -10.638 1.00 57.75 125 HIS A O 1
ATOM 824 N N . PHE A 1 126 ? -5.649 15.408 -8.835 1.00 54.94 126 PHE A N 1
ATOM 825 C CA . PHE A 1 126 ? -6.355 14.151 -8.591 1.00 54.44 126 PHE A CA 1
ATOM 826 C C . PHE A 1 126 ? -7.331 13.878 -9.728 1.00 58.10 126 PHE A C 1
ATOM 827 O O . PHE A 1 126 ? -7.511 12.725 -10.105 1.00 57.32 126 PHE A O 1
ATOM 835 N N . LYS A 1 127 ? -7.951 14.941 -10.273 1.00 56.17 127 LYS A N 1
ATOM 836 C CA . LYS A 1 127 ? -8.882 14.871 -11.404 1.00 57.16 127 LYS A CA 1
ATOM 837 C C . LYS A 1 127 ? -8.152 14.369 -12.675 1.00 62.68 127 LYS A C 1
ATOM 838 O O . LYS A 1 127 ? -8.661 13.472 -13.353 1.00 62.34 127 LYS A O 1
ATOM 844 N N . LYS A 1 128 ? -6.934 14.909 -12.946 1.00 60.07 128 LYS A N 1
ATOM 845 C CA . LYS A 1 128 ? -6.070 14.537 -14.078 1.00 60.04 128 LYS A CA 1
ATOM 846 C C . LYS A 1 128 ? -5.571 13.102 -13.941 1.00 66.29 128 LYS A C 1
ATOM 847 O O . LYS A 1 128 ? -5.427 12.404 -14.946 1.00 67.00 128 LYS A O 1
ATOM 853 N N . GLN A 1 129 ? -5.335 12.665 -12.695 1.00 63.14 129 GLN A N 1
ATOM 854 C CA . GLN A 1 129 ? -4.887 11.323 -12.342 1.00 63.30 129 GLN A CA 1
ATOM 855 C C . GLN A 1 129 ? -6.094 10.375 -12.170 1.00 67.95 129 GLN A C 1
ATOM 856 O O . GLN A 1 129 ? -5.910 9.232 -11.735 1.00 68.23 129 GLN A O 1
ATOM 862 N N . LYS A 1 130 ? -7.328 10.851 -12.509 1.00 63.87 130 LYS A N 1
ATOM 863 C CA . LYS A 1 130 ? -8.604 10.112 -12.411 1.00 62.91 130 LYS A CA 1
ATOM 864 C C . LYS A 1 130 ? -8.742 9.341 -11.072 1.00 67.34 130 LYS A C 1
ATOM 865 O O . LYS A 1 130 ? -9.066 8.151 -11.064 1.00 67.70 130 LYS A O 1
ATOM 871 N N . ARG A 1 131 ? -8.486 10.042 -9.944 1.00 62.82 131 ARG A N 1
ATOM 872 C CA . ARG A 1 131 ? -8.503 9.487 -8.582 1.00 61.75 131 ARG A CA 1
ATOM 873 C C . ARG A 1 131 ? -9.341 10.326 -7.621 1.00 63.01 131 ARG A C 1
ATOM 874 O O . ARG A 1 131 ? -9.313 11.556 -7.696 1.00 62.74 131 ARG A O 1
ATOM 882 N N . LEU A 1 132 ? -9.999 9.678 -6.652 1.00 56.76 132 LEU A N 1
ATOM 883 C CA . LEU A 1 132 ? -10.749 10.436 -5.652 1.00 55.10 132 LEU A CA 1
ATOM 884 C C . LEU A 1 132 ? -9.824 10.745 -4.488 1.00 56.88 132 LEU A C 1
ATOM 885 O O . LEU A 1 132 ? -8.944 9.934 -4.188 1.00 58.03 132 LEU A O 1
ATOM 890 N N . ILE A 1 133 ? -9.999 11.916 -3.838 1.00 50.36 133 ILE A N 1
ATOM 891 C CA . ILE A 1 133 ? -9.202 12.265 -2.652 1.00 48.19 133 ILE A CA 1
ATOM 892 C C . ILE A 1 133 ? -9.700 11.388 -1.462 1.00 52.60 133 ILE A C 1
ATOM 893 O O . ILE A 1 133 ? -10.901 11.413 -1.145 1.00 50.48 133 ILE A O 1
ATOM 898 N N . PRO A 1 134 ? -8.817 10.585 -0.812 1.00 51.32 134 PRO A N 1
ATOM 899 C CA . PRO A 1 134 ? -9.288 9.745 0.310 1.00 50.80 134 PRO A CA 1
ATOM 900 C C . PRO A 1 134 ? -9.840 10.595 1.435 1.00 52.81 134 PRO A C 1
ATOM 901 O O . PRO A 1 134 ? -9.316 11.676 1.685 1.00 52.26 134 PRO A O 1
ATOM 905 N N . GLU A 1 135 ? -10.925 10.136 2.066 1.00 49.64 135 GLU A N 1
ATOM 906 C CA . GLU A 1 135 ? -11.581 10.848 3.160 1.00 49.99 135 GLU A CA 1
ATOM 907 C C . GLU A 1 135 ? -10.594 11.292 4.269 1.00 57.23 135 GLU A C 1
ATOM 908 O O . GLU A 1 135 ? -10.710 12.415 4.780 1.00 57.57 135 GLU A O 1
ATOM 914 N N . ARG A 1 136 ? -9.604 10.430 4.592 1.00 54.62 136 ARG A N 1
ATOM 915 C CA . ARG A 1 136 ? -8.538 10.708 5.557 1.00 54.97 136 ARG A CA 1
ATOM 916 C C . ARG A 1 136 ? -7.906 12.066 5.173 1.00 56.31 136 ARG A C 1
ATOM 917 O O . ARG A 1 136 ? -7.842 12.969 6.013 1.00 54.70 136 ARG A O 1
ATOM 925 N N . THR A 1 137 ? -7.529 12.211 3.876 1.00 51.54 137 THR A N 1
ATOM 926 C CA . THR A 1 137 ? -6.922 13.414 3.301 1.00 51.40 137 THR A CA 1
ATOM 927 C C . THR A 1 137 ? -7.877 14.615 3.340 1.00 53.78 137 THR A C 1
ATOM 928 O O . THR A 1 137 ? -7.464 15.703 3.763 1.00 53.79 137 THR A O 1
ATOM 932 N N . VAL A 1 138 ? -9.148 14.411 2.926 1.00 47.85 138 VAL A N 1
ATOM 933 C CA . VAL A 1 138 ? -10.177 15.452 2.957 1.00 46.52 138 VAL A CA 1
ATOM 934 C C . VAL A 1 138 ? -10.201 16.148 4.335 1.00 49.64 138 VAL A C 1
ATOM 935 O O . VAL A 1 138 ? -9.983 17.356 4.385 1.00 49.45 138 VAL A O 1
ATOM 939 N N . TRP A 1 139 ? -10.338 15.381 5.437 1.00 46.63 139 TRP A N 1
ATOM 940 C CA . TRP A 1 139 ? -10.348 15.913 6.810 1.00 46.28 139 TRP A CA 1
ATOM 941 C C . TRP A 1 139 ? -9.058 16.584 7.264 1.00 49.00 139 TRP A C 1
ATOM 942 O O . TRP A 1 139 ? -9.142 17.534 8.035 1.00 48.25 139 TRP A O 1
ATOM 953 N N . LYS A 1 140 ? -7.875 16.094 6.815 1.00 45.63 140 LYS A N 1
ATOM 954 C CA . LYS A 1 140 ? -6.552 16.638 7.162 1.00 45.44 140 LYS A CA 1
ATOM 955 C C . LYS A 1 140 ? -6.408 18.118 6.745 1.00 50.89 140 LYS A C 1
ATOM 956 O O . LYS A 1 140 ? -5.829 18.914 7.474 1.00 50.99 140 LYS A O 1
ATOM 962 N N . TYR A 1 141 ? -6.946 18.479 5.586 1.00 47.77 141 TYR A N 1
ATOM 963 C CA . TYR A 1 141 ? -6.891 19.847 5.094 1.00 47.74 141 TYR A CA 1
ATOM 964 C C . TYR A 1 141 ? -8.088 20.647 5.560 1.00 50.59 141 TYR A C 1
ATOM 965 O O . TYR A 1 141 ? -7.940 21.814 5.952 1.00 51.19 141 TYR A O 1
ATOM 974 N N . PHE A 1 142 ? -9.269 19.998 5.561 1.00 44.16 142 PHE A N 1
ATOM 975 C CA . PHE A 1 142 ? -10.512 20.610 5.964 1.00 42.89 142 PHE A CA 1
ATOM 976 C C . PHE A 1 142 ? -10.511 21.077 7.410 1.00 45.29 142 PHE A C 1
ATOM 977 O O . PHE A 1 142 ? -10.982 22.187 7.672 1.00 46.22 142 PHE A O 1
ATOM 985 N N . VAL A 1 143 ? -9.980 20.264 8.347 1.00 40.19 143 VAL A N 1
ATOM 986 C CA . VAL A 1 143 ? -9.915 20.651 9.761 1.00 40.12 143 VAL A CA 1
ATOM 987 C C . VAL A 1 143 ? -9.138 21.994 9.929 1.00 45.37 143 VAL A C 1
ATOM 988 O O . VAL A 1 143 ? -9.553 22.848 10.721 1.00 45.97 143 VAL A O 1
ATOM 992 N N . GLN A 1 144 ? -8.067 22.192 9.124 1.00 40.54 144 GLN A N 1
ATOM 993 C CA . GLN A 1 144 ? -7.230 23.391 9.136 1.00 39.74 144 GLN A CA 1
ATOM 994 C C . GLN A 1 144 ? -7.985 24.603 8.613 1.00 45.15 144 GLN A C 1
ATOM 995 O O . GLN A 1 144 ? -7.816 25.699 9.149 1.00 44.47 144 GLN A O 1
ATOM 1001 N N . LEU A 1 145 ? -8.808 24.407 7.554 1.00 42.90 145 LEU A N 1
ATOM 1002 C CA . LEU A 1 145 ? -9.651 25.447 6.953 1.00 42.03 145 LEU A CA 1
ATOM 1003 C C . LEU A 1 145 ? -10.724 25.907 7.956 1.00 46.26 145 LEU A C 1
ATOM 1004 O O . LEU A 1 145 ? -10.989 27.109 8.059 1.00 44.73 145 LEU A O 1
ATOM 1009 N N . CYS A 1 146 ? -11.295 24.961 8.728 1.00 44.75 146 CYS A N 1
ATOM 1010 C CA . CYS A 1 146 ? -12.269 25.280 9.774 1.00 45.77 146 CYS A CA 1
ATOM 1011 C C . CYS A 1 146 ? -11.620 26.022 10.907 1.00 48.16 146 CYS A C 1
ATOM 1012 O O . CYS A 1 146 ? -12.235 26.925 11.458 1.00 48.59 146 CYS A O 1
ATOM 1015 N N . SER A 1 147 ? -10.371 25.664 11.239 1.00 43.87 147 SER A N 1
ATOM 1016 C CA . SER A 1 147 ? -9.600 26.303 12.297 1.00 43.20 147 SER A CA 1
ATOM 1017 C C . SER A 1 147 ? -9.360 27.749 11.966 1.00 46.59 147 SER A C 1
ATOM 1018 O O . SER A 1 147 ? -9.595 28.604 12.820 1.00 47.89 147 SER A O 1
ATOM 1021 N N . ALA A 1 148 ? -8.951 28.032 10.712 1.00 41.64 148 ALA A N 1
ATOM 1022 C CA . ALA A 1 148 ? -8.699 29.386 10.219 1.00 41.58 148 ALA A CA 1
ATOM 1023 C C . ALA A 1 148 ? -9.950 30.238 10.290 1.00 48.27 148 ALA A C 1
ATOM 1024 O O . ALA A 1 148 ? -9.881 31.374 10.766 1.00 49.09 148 ALA A O 1
ATOM 1026 N N . LEU A 1 149 ? -11.094 29.677 9.830 1.00 45.05 149 L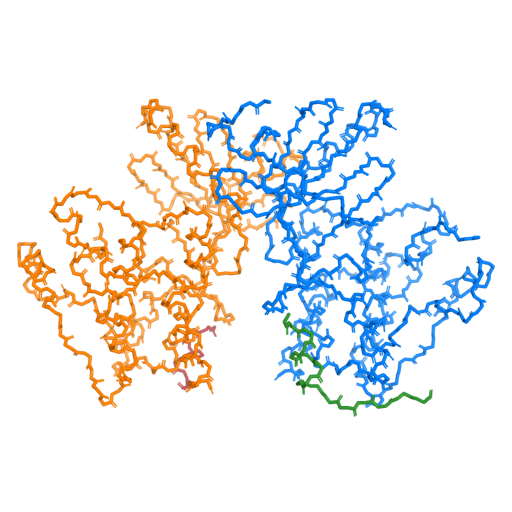EU A N 1
ATOM 1027 C CA . LEU A 1 149 ? -12.384 30.346 9.783 1.00 44.67 149 LEU A CA 1
ATOM 1028 C C . LEU A 1 149 ? -12.997 30.558 11.154 1.00 48.36 149 LEU A C 1
ATOM 1029 O O . LEU A 1 149 ? -13.598 31.617 11.383 1.00 47.79 149 LEU A O 1
ATOM 1034 N N . GLU A 1 150 ? -12.814 29.593 12.085 1.00 45.31 150 GLU A N 1
ATOM 1035 C CA . GLU A 1 150 ? -13.286 29.735 13.469 1.00 45.33 150 GLU A CA 1
ATOM 1036 C C . GLU A 1 150 ? -12.654 30.980 14.089 1.00 48.24 150 GLU A C 1
ATOM 1037 O O . GLU A 1 150 ? -13.364 31.756 14.712 1.00 48.78 150 GLU A O 1
ATOM 1043 N N . HIS A 1 151 ? -11.350 31.208 13.833 1.00 43.07 151 HIS A N 1
ATOM 1044 C CA . HIS A 1 151 ? -10.596 32.353 14.322 1.00 42.94 151 HIS A CA 1
ATOM 1045 C C . HIS A 1 151 ? -11.120 33.672 13.771 1.00 48.37 151 HIS A C 1
ATOM 1046 O O . HIS A 1 151 ? -11.256 34.638 14.520 1.00 48.79 151 HIS A O 1
ATOM 1053 N N . MET A 1 152 ? -11.381 33.729 12.458 1.00 45.67 152 MET A N 1
ATOM 1054 C CA . MET A 1 152 ? -11.878 34.930 11.785 1.00 44.78 152 MET A CA 1
ATOM 1055 C C . MET A 1 152 ? -13.232 35.318 12.347 1.00 49.88 152 MET A C 1
ATOM 1056 O O . MET A 1 152 ? -13.391 36.457 12.794 1.00 50.52 152 MET A O 1
ATOM 1061 N N . HIS A 1 153 ? -14.183 34.349 12.390 1.00 45.07 153 HIS A N 1
ATOM 1062 C CA . HIS A 1 153 ? -15.529 34.555 12.899 1.00 44.18 153 HIS A CA 1
ATOM 1063 C C . HIS A 1 153 ? -15.558 34.957 14.349 1.00 48.39 153 HIS A C 1
ATOM 1064 O O . HIS A 1 153 ? -16.338 35.837 14.699 1.00 49.32 153 HIS A O 1
ATOM 1071 N N . SER A 1 154 ? -14.696 34.352 15.187 1.00 44.95 154 SER A N 1
ATOM 1072 C CA . SER A 1 154 ? -14.584 34.655 16.626 1.00 44.63 154 SER A CA 1
ATOM 1073 C C . SER A 1 154 ? -14.163 36.108 16.884 1.00 49.08 154 SER A C 1
ATOM 1074 O O . SER A 1 154 ? -14.511 36.663 17.937 1.00 49.99 154 SER A O 1
ATOM 1077 N N . ARG A 1 155 ? -13.415 36.705 15.923 1.00 43.49 155 ARG A N 1
ATOM 1078 C CA . ARG A 1 155 ? -12.944 38.096 15.944 1.00 43.23 155 ARG A CA 1
ATOM 1079 C C . ARG A 1 155 ? -13.858 38.968 15.069 1.00 49.14 155 ARG A C 1
ATOM 1080 O O . ARG A 1 155 ? -13.441 40.042 14.629 1.00 47.73 155 ARG A O 1
ATOM 1088 N N . ARG A 1 156 ? -15.099 38.486 14.801 1.00 48.06 156 ARG A N 1
ATOM 1089 C CA . ARG A 1 156 ? -16.136 39.177 14.020 1.00 49.10 156 ARG A CA 1
ATOM 1090 C C . ARG A 1 156 ? -15.662 39.631 12.604 1.00 55.15 156 ARG A C 1
ATOM 1091 O O . ARG A 1 156 ? -15.911 40.770 12.202 1.00 54.41 156 ARG A O 1
ATOM 1099 N N . VAL A 1 157 ? -14.984 38.717 11.857 1.00 52.98 157 VAL A N 1
ATOM 1100 C CA . VAL A 1 157 ? -14.455 38.948 10.502 1.00 53.09 157 VAL A CA 1
ATOM 1101 C C . VAL A 1 157 ? -14.950 37.888 9.489 1.00 54.97 157 VAL A C 1
ATOM 1102 O O . VAL A 1 157 ? -14.756 36.696 9.699 1.00 54.05 157 VAL A O 1
ATOM 1106 N N . MET A 1 158 ? -15.584 38.338 8.394 1.00 51.47 158 MET A N 1
ATOM 1107 C CA . MET A 1 158 ? -16.060 37.480 7.299 1.00 50.10 158 MET A CA 1
ATOM 1108 C C . MET A 1 158 ? -14.912 37.304 6.300 1.00 53.03 158 MET A C 1
ATOM 1109 O O . MET A 1 158 ? -14.141 38.242 6.091 1.00 50.82 158 MET A O 1
ATOM 1114 N N . HIS A 1 159 ? -14.813 36.122 5.661 1.00 51.28 159 HIS A N 1
ATOM 1115 C CA . HIS A 1 159 ? -13.806 35.902 4.626 1.00 51.81 159 HIS A CA 1
ATOM 1116 C C . HIS A 1 159 ? -14.259 36.609 3.353 1.00 58.51 159 HIS A C 1
ATOM 1117 O O . HIS A 1 159 ? -13.493 37.384 2.767 1.00 59.02 159 HIS A O 1
ATOM 1124 N N . ARG A 1 160 ? -15.510 36.348 2.945 1.00 56.45 160 ARG A N 1
ATOM 1125 C CA . ARG A 1 160 ? -16.200 36.945 1.793 1.00 57.14 160 ARG A CA 1
ATOM 1126 C C . ARG A 1 160 ? -15.892 36.261 0.440 1.00 61.86 160 ARG A C 1
ATOM 1127 O O . ARG A 1 160 ? -16.547 36.606 -0.547 1.00 62.09 160 ARG A O 1
ATOM 1135 N N . ASP A 1 161 ? -14.964 35.265 0.403 1.00 58.35 161 ASP A N 1
ATOM 1136 C CA . ASP A 1 161 ? -14.628 34.524 -0.820 1.00 58.57 161 ASP A CA 1
ATOM 1137 C C . ASP A 1 161 ? -13.893 33.174 -0.567 1.00 59.30 161 ASP A C 1
ATOM 1138 O O . ASP A 1 161 ? -12.747 32.980 -0.990 1.00 59.41 161 ASP A O 1
ATOM 1143 N N . ILE A 1 162 ? -14.564 32.235 0.093 1.00 52.83 162 ILE A N 1
ATOM 1144 C CA . ILE A 1 162 ? -13.971 30.914 0.336 1.00 51.28 162 ILE A CA 1
ATOM 1145 C C . ILE A 1 162 ? -14.121 30.049 -0.925 1.00 54.74 162 ILE A C 1
ATOM 1146 O O . ILE A 1 162 ? -15.233 29.692 -1.307 1.00 55.21 162 ILE A O 1
ATOM 1151 N N . LYS A 1 163 ? -12.994 29.758 -1.581 1.00 49.46 163 LYS A N 1
ATOM 1152 C CA . LYS A 1 163 ? -12.892 28.949 -2.803 1.00 46.96 163 LYS A CA 1
ATOM 1153 C C . LYS A 1 163 ? -11.543 28.199 -2.788 1.00 51.34 163 LYS A C 1
ATOM 1154 O O . LYS A 1 163 ? -10.627 28.668 -2.092 1.00 50.32 163 LYS A O 1
ATOM 1160 N N . PRO A 1 164 ? -11.392 27.018 -3.471 1.00 48.47 164 PRO A N 1
ATOM 1161 C CA . PRO A 1 164 ? -10.137 26.246 -3.350 1.00 47.86 164 PRO A CA 1
ATOM 1162 C C . PRO A 1 164 ? -8.846 27.012 -3.655 1.00 52.02 164 PRO A C 1
ATOM 1163 O O . PRO A 1 164 ? -7.841 26.795 -2.976 1.00 52.19 164 PRO A O 1
ATOM 1167 N N . ALA A 1 165 ? -8.897 27.954 -4.614 1.00 48.12 165 ALA A N 1
ATOM 1168 C CA . ALA A 1 165 ? -7.785 28.807 -5.032 1.00 46.88 165 ALA A CA 1
ATOM 1169 C C . ALA A 1 165 ? -7.296 29.733 -3.913 1.00 50.69 165 ALA A C 1
ATOM 1170 O O . ALA A 1 165 ? -6.167 30.202 -3.980 1.00 49.66 165 ALA A O 1
ATOM 1172 N N . ASN A 1 166 ? -8.148 30.010 -2.898 1.00 48.85 166 ASN A N 1
ATOM 1173 C CA . ASN A 1 166 ? -7.821 30.863 -1.735 1.00 48.10 166 ASN A CA 1
ATOM 1174 C C . ASN A 1 166 ? -7.335 30.055 -0.540 1.00 49.94 166 ASN A C 1
ATOM 1175 O O . ASN A 1 166 ? -6.856 30.629 0.428 1.00 49.80 166 ASN A O 1
ATOM 1180 N N . VAL A 1 167 ? -7.454 28.726 -0.609 1.00 45.28 167 VAL A N 1
ATOM 1181 C CA . VAL A 1 167 ? -6.979 27.820 0.434 1.00 44.54 167 VAL A CA 1
ATOM 1182 C C . VAL A 1 167 ? -5.592 27.373 -0.029 1.00 48.46 167 VAL A C 1
ATOM 1183 O O . VAL A 1 167 ? -5.484 26.443 -0.833 1.00 46.91 167 VAL A O 1
ATOM 1187 N N . PHE A 1 168 ? -4.539 28.083 0.420 1.00 46.13 168 PHE A N 1
ATOM 1188 C CA . PHE A 1 168 ? -3.162 27.765 0.024 1.00 45.79 168 PHE A CA 1
ATOM 1189 C C . PHE A 1 168 ? -2.593 26.654 0.870 1.00 49.58 168 PHE A C 1
ATOM 1190 O O . PHE A 1 168 ? -3.036 26.458 2.002 1.00 48.25 168 PHE A O 1
ATOM 1198 N N . ILE A 1 169 ? -1.654 25.882 0.298 1.00 48.01 169 ILE A N 1
ATOM 1199 C CA . ILE A 1 169 ? -0.983 24.784 0.997 1.00 48.73 169 ILE A CA 1
ATOM 1200 C C . ILE A 1 169 ? 0.521 25.012 0.931 1.00 55.30 169 ILE A C 1
ATOM 1201 O O . ILE A 1 169 ? 1.070 25.135 -0.164 1.00 55.90 169 ILE A O 1
ATOM 1206 N N . THR A 1 170 ? 1.183 25.101 2.099 1.00 52.63 170 THR A N 1
ATOM 1207 C CA . THR A 1 170 ? 2.639 25.260 2.174 1.00 52.97 170 THR A CA 1
ATOM 1208 C C . THR A 1 170 ? 3.268 23.886 1.887 1.00 61.20 170 THR A C 1
ATOM 1209 O O . THR A 1 170 ? 2.588 22.858 2.014 1.00 60.64 170 THR A O 1
ATOM 1213 N N . ALA A 1 171 ? 4.574 23.870 1.540 1.00 60.91 171 ALA A N 1
ATOM 1214 C CA . ALA A 1 171 ? 5.358 22.659 1.254 1.00 61.47 171 ALA A CA 1
ATOM 1215 C C . ALA A 1 171 ? 5.287 21.610 2.391 1.00 67.11 171 ALA A C 1
ATOM 1216 O O . ALA A 1 171 ? 5.251 20.412 2.105 1.00 67.48 171 ALA A O 1
ATOM 1218 N N . THR A 1 172 ? 5.195 22.073 3.666 1.00 63.52 172 THR A N 1
ATOM 1219 C CA . THR A 1 172 ? 5.095 21.245 4.875 1.00 63.18 172 THR A CA 1
ATOM 1220 C C . THR A 1 172 ? 3.669 20.616 5.046 1.00 68.47 172 THR A C 1
ATOM 1221 O O . THR A 1 172 ? 3.465 19.804 5.959 1.00 69.53 172 THR A O 1
ATOM 1225 N N . GLY A 1 173 ? 2.725 20.964 4.163 1.00 63.36 173 GLY A N 1
ATOM 1226 C CA . GLY A 1 173 ? 1.352 20.456 4.206 1.00 62.16 173 GLY A CA 1
ATOM 1227 C C . GLY A 1 173 ? 0.387 21.317 5.008 1.00 64.08 173 GLY A C 1
ATOM 1228 O O . GLY A 1 173 ? -0.770 20.936 5.223 1.00 64.49 173 GLY A O 1
ATOM 1229 N N . VAL A 1 174 ? 0.854 22.489 5.454 1.00 57.22 174 VAL A N 1
ATOM 1230 C CA . VAL A 1 174 ? 0.067 23.424 6.251 1.00 54.67 174 VAL A CA 1
ATOM 1231 C C . VAL A 1 174 ? -0.878 24.276 5.353 1.00 55.95 174 VAL A C 1
ATOM 1232 O O . VAL A 1 174 ? -0.458 24.809 4.321 1.00 54.77 174 VAL A O 1
ATOM 1236 N N . VAL A 1 175 ? -2.159 24.369 5.759 1.00 50.57 175 VAL A N 1
ATOM 1237 C CA . VAL A 1 175 ? -3.189 25.144 5.080 1.00 49.62 175 VAL A CA 1
ATOM 1238 C C . VAL A 1 175 ? -3.066 26.615 5.481 1.00 52.64 175 VAL A C 1
ATOM 1239 O O . VAL A 1 175 ? -2.832 26.916 6.653 1.00 53.28 175 VAL A O 1
ATOM 1243 N N . LYS A 1 176 ? -3.212 27.526 4.506 1.00 47.13 176 LYS A N 1
ATOM 1244 C CA . LYS A 1 176 ? -3.172 28.976 4.722 1.00 45.64 176 LYS A CA 1
ATOM 1245 C C . LYS A 1 176 ? -4.308 29.634 3.949 1.00 47.64 176 LYS A C 1
ATOM 1246 O O . LYS A 1 176 ? -4.296 29.670 2.714 1.00 45.55 176 LYS A O 1
ATOM 1252 N N . LEU A 1 177 ? -5.320 30.104 4.682 1.00 45.06 177 LEU A N 1
ATOM 1253 C CA . LEU A 1 177 ? -6.482 30.783 4.110 1.00 44.67 177 LEU A CA 1
ATOM 1254 C C . LEU A 1 177 ? -6.097 32.232 3.817 1.00 50.89 177 LEU A C 1
ATOM 1255 O O . LEU A 1 177 ? -5.748 32.988 4.729 1.00 49.20 177 LEU A O 1
ATOM 1260 N N . GLY A 1 178 ? -6.116 32.570 2.535 1.00 50.89 178 GLY A N 1
ATOM 1261 C CA . GLY A 1 178 ? -5.795 33.894 2.029 1.00 52.48 178 GLY A CA 1
ATOM 1262 C C . GLY A 1 178 ? -6.866 34.423 1.107 1.00 63.11 178 GLY A C 1
ATOM 1263 O O . GLY A 1 178 ? -7.978 33.896 1.091 1.00 62.86 178 GLY A O 1
ATOM 1264 N N . ASP A 1 179 ? -6.533 35.475 0.335 1.00 65.87 179 ASP A N 1
ATOM 1265 C CA . ASP A 1 179 ? -7.431 36.152 -0.609 1.00 67.80 179 ASP A CA 1
ATOM 1266 C C . ASP A 1 179 ? -6.668 36.966 -1.694 1.00 74.91 179 ASP A C 1
ATOM 1267 O O . ASP A 1 179 ? -6.131 38.049 -1.417 1.00 74.13 179 ASP A O 1
ATOM 1272 N N . LEU A 1 180 ? -6.635 36.431 -2.928 1.00 74.01 180 LEU A N 1
ATOM 1273 C CA . LEU A 1 180 ? -6.041 37.079 -4.110 1.00 75.03 180 LEU A CA 1
ATOM 1274 C C . LEU A 1 180 ? -6.957 36.991 -5.354 1.00 80.94 180 LEU A C 1
ATOM 1275 O O . LEU A 1 180 ? -6.500 37.253 -6.475 1.00 80.33 180 LEU A O 1
ATOM 1280 N N . GLY A 1 181 ? -8.230 36.624 -5.126 1.00 78.84 181 GLY A N 1
ATOM 1281 C CA . GLY A 1 181 ? -9.263 36.425 -6.143 1.00 107.59 181 GLY A CA 1
ATOM 1282 C C . GLY A 1 181 ? -9.489 37.585 -7.088 1.00 130.67 181 GLY A C 1
ATOM 1283 O O . GLY A 1 181 ? -9.370 37.424 -8.303 1.00 94.10 181 GLY A O 1
ATOM 1284 N N . LEU A 1 196 ? -21.012 34.943 -19.417 1.00 94.37 196 LEU A N 1
ATOM 1285 C CA . LEU A 1 196 ? -22.444 34.986 -19.107 1.00 94.48 196 LEU A CA 1
ATOM 1286 C C . LEU A 1 196 ? -22.723 34.791 -17.611 1.00 99.59 196 LEU A C 1
ATOM 1287 O O . LEU A 1 196 ? -23.885 34.790 -17.182 1.00 89.58 196 LEU A O 1
ATOM 1289 N N . VAL A 1 197 ? -21.643 34.622 -16.826 1.00 96.65 197 VAL A N 1
ATOM 1290 C CA . VAL A 1 197 ? -21.687 34.404 -15.385 1.00 99.01 197 VAL A CA 1
ATOM 1291 C C . VAL A 1 197 ? -21.224 35.702 -14.659 1.00 106.94 197 VAL A C 1
ATOM 1292 O O . VAL A 1 197 ? -22.083 36.521 -14.316 1.00 107.83 197 VAL A O 1
ATOM 1296 N N . GLY A 1 198 ? -19.907 35.902 -14.499 1.00 103.80 198 GLY A N 1
ATOM 1297 C CA . GLY A 1 198 ? -19.328 37.072 -13.834 1.00 103.31 198 GLY A CA 1
ATOM 1298 C C . GLY A 1 198 ? -19.846 37.326 -12.425 1.00 105.63 198 GLY A C 1
ATOM 1299 O O . GLY A 1 198 ? -20.093 38.476 -12.045 1.00 105.76 198 GLY A O 1
ATOM 1300 N N . THR A 1 199 ? -20.029 36.241 -11.647 1.00 99.60 199 THR A N 1
ATOM 1301 C CA . THR A 1 199 ? -20.557 36.251 -10.276 1.00 97.93 199 THR A CA 1
ATOM 1302 C C . THR A 1 199 ? -19.544 35.569 -9.295 1.00 96.94 199 THR A C 1
ATOM 1303 O O . THR A 1 199 ? -18.458 35.206 -9.766 1.00 97.48 199 THR A O 1
ATOM 1307 N N . PRO A 1 200 ? -19.825 35.364 -7.965 1.00 87.61 200 PRO A N 1
ATOM 1308 C CA . PRO A 1 200 ? -18.829 34.683 -7.106 1.00 84.75 200 PRO A CA 1
ATOM 1309 C C . PRO A 1 200 ? -18.570 33.229 -7.521 1.00 80.44 200 PRO A C 1
ATOM 1310 O O . PRO A 1 200 ? -19.330 32.679 -8.331 1.00 80.07 200 PRO A O 1
ATOM 1314 N N . TYR A 1 201 ? -17.497 32.609 -6.972 1.00 70.02 201 TYR A N 1
ATOM 1315 C CA . TYR A 1 201 ? -17.139 31.221 -7.276 1.00 66.09 201 TYR A CA 1
ATOM 1316 C C . TYR A 1 201 ? -18.268 30.267 -6.867 1.00 66.34 201 TYR A C 1
ATOM 1317 O O . TYR A 1 201 ? -18.669 29.426 -7.673 1.00 65.98 201 TYR A O 1
ATOM 1326 N N . TYR A 1 202 ? -18.786 30.418 -5.632 1.00 59.67 202 TYR A N 1
ATOM 1327 C CA . TYR A 1 202 ? -19.911 29.639 -5.144 1.00 58.21 202 TYR A CA 1
ATOM 1328 C C . TYR A 1 202 ? -21.117 30.573 -5.009 1.00 65.62 202 TYR A C 1
ATOM 1329 O O . TYR A 1 202 ? -21.184 31.366 -4.066 1.00 65.89 202 TYR A O 1
ATOM 1338 N N . MET A 1 203 ? -22.059 30.500 -5.967 1.00 63.69 203 MET A N 1
ATOM 1339 C CA . MET A 1 203 ? -23.284 31.301 -5.940 1.00 63.90 203 MET A CA 1
ATOM 1340 C C . MET A 1 203 ? -24.147 30.829 -4.759 1.00 65.67 203 MET A C 1
ATOM 1341 O O . MET A 1 203 ? -24.334 29.623 -4.562 1.00 65.19 203 MET A O 1
ATOM 1346 N N . SER A 1 204 ? -24.614 31.779 -3.950 1.00 60.53 204 SER A N 1
ATOM 1347 C CA . SER A 1 204 ? -25.433 31.501 -2.772 1.00 59.80 204 SER A CA 1
ATOM 1348 C C . SER A 1 204 ? -26.865 32.040 -2.916 1.00 62.12 204 SER A C 1
ATOM 1349 O O . SER A 1 204 ? -27.061 33.010 -3.655 1.00 61.49 204 SER A O 1
ATOM 1352 N N . PRO A 1 205 ? -27.865 31.479 -2.178 1.00 57.85 205 PRO A N 1
ATOM 1353 C CA . PRO A 1 205 ? -29.226 32.050 -2.209 1.00 57.08 205 PRO A CA 1
ATOM 1354 C C . PRO A 1 205 ? -29.252 33.560 -1.917 1.00 61.50 205 PRO A C 1
ATOM 1355 O O . PRO A 1 205 ? -29.922 34.298 -2.640 1.00 60.97 205 PRO A O 1
ATOM 1359 N N . GLU A 1 206 ? -28.486 34.020 -0.898 1.00 58.36 206 GLU A N 1
ATOM 1360 C CA . GLU A 1 206 ? -28.386 35.432 -0.504 1.00 58.64 206 GLU A CA 1
ATOM 1361 C C . GLU A 1 206 ? -27.822 36.327 -1.621 1.00 62.03 206 GLU A C 1
ATOM 1362 O O . GLU A 1 206 ? -28.069 37.536 -1.604 1.00 61.62 206 GLU A O 1
ATOM 1368 N N . ARG A 1 207 ? -27.106 35.737 -2.601 1.00 58.00 207 ARG A N 1
ATOM 1369 C CA . ARG A 1 207 ? -26.603 36.481 -3.759 1.00 58.12 207 ARG A CA 1
ATOM 1370 C C . ARG A 1 207 ? -27.741 36.620 -4.808 1.00 61.77 207 ARG A C 1
ATOM 1371 O O . ARG A 1 207 ? -27.962 37.710 -5.338 1.00 60.73 207 ARG A O 1
ATOM 1379 N N . ILE A 1 208 ? -28.479 35.519 -5.059 1.00 58.52 208 ILE A N 1
ATOM 1380 C CA . ILE A 1 208 ? -29.638 35.465 -5.959 1.00 57.85 208 ILE A CA 1
ATOM 1381 C C . ILE A 1 208 ? -30.729 36.438 -5.473 1.00 64.26 208 ILE A C 1
ATOM 1382 O O . ILE A 1 208 ? -31.336 37.124 -6.290 1.00 64.45 208 ILE A O 1
ATOM 1387 N N . HIS A 1 209 ? -30.915 36.547 -4.148 1.00 62.55 209 HIS A N 1
ATOM 1388 C CA . HIS A 1 209 ? -31.880 37.460 -3.539 1.00 63.12 209 HIS A CA 1
ATOM 1389 C C . HIS A 1 209 ? -31.271 38.834 -3.242 1.00 70.02 209 HIS A C 1
ATOM 1390 O O . HIS A 1 209 ? -31.962 39.698 -2.703 1.00 69.31 209 HIS A O 1
ATOM 1397 N N . GLU A 1 210 ? -29.981 39.043 -3.615 1.00 69.29 210 GLU A N 1
ATOM 1398 C CA . GLU A 1 210 ? -29.223 40.290 -3.407 1.00 70.26 210 GLU A CA 1
ATOM 1399 C C . GLU A 1 210 ? -29.346 40.808 -1.952 1.00 74.13 210 GLU A C 1
ATOM 1400 O O . GLU A 1 210 ? -29.322 42.014 -1.712 1.00 74.16 210 GLU A O 1
ATOM 1406 N N . ASN A 1 211 ? -29.485 39.873 -0.992 1.00 70.34 211 ASN A N 1
ATOM 1407 C CA . ASN A 1 211 ? -29.681 40.137 0.435 1.00 70.10 211 ASN A CA 1
ATOM 1408 C C . ASN A 1 211 ? -28.427 40.587 1.185 1.00 74.74 211 ASN A C 1
ATOM 1409 O O . ASN A 1 211 ? -28.531 41.155 2.278 1.00 75.82 211 ASN A O 1
ATOM 1414 N N . GLY A 1 212 ? -27.265 40.300 0.622 1.00 69.79 212 GLY A N 1
ATOM 1415 C CA . GLY A 1 212 ? -26.003 40.654 1.248 1.00 69.35 212 GLY A CA 1
ATOM 1416 C C . GLY A 1 212 ? -25.297 39.485 1.901 1.00 72.69 212 GLY A C 1
ATOM 1417 O O . GLY A 1 212 ? -25.915 38.473 2.258 1.00 73.58 212 GLY A O 1
ATOM 1418 N N . TYR A 1 213 ? -23.986 39.644 2.069 1.00 66.57 213 TYR A N 1
ATOM 1419 C CA . TYR A 1 213 ? -23.088 38.666 2.656 1.00 65.07 213 TYR A CA 1
ATOM 1420 C C . TYR A 1 213 ? -23.109 38.745 4.190 1.00 64.11 213 TYR A C 1
ATOM 1421 O O . TYR A 1 213 ? -23.066 39.836 4.754 1.00 63.72 213 TYR A O 1
ATOM 1430 N N . ASN A 1 214 ? -23.186 37.590 4.858 1.00 57.07 214 ASN A N 1
ATOM 1431 C CA . ASN A 1 214 ? -23.137 37.484 6.322 1.00 54.52 214 ASN A CA 1
ATOM 1432 C C . ASN A 1 214 ? -22.206 36.322 6.755 1.00 53.26 214 ASN A C 1
ATOM 1433 O O . ASN A 1 214 ? -21.707 35.597 5.894 1.00 52.54 214 ASN A O 1
ATOM 1438 N N . PHE A 1 215 ? -21.947 36.154 8.066 1.00 46.08 215 PHE A N 1
ATOM 1439 C CA . PHE A 1 215 ? -21.080 35.065 8.549 1.00 44.22 215 PHE A CA 1
ATOM 1440 C C . PHE A 1 215 ? -21.549 33.701 8.065 1.00 45.38 215 PHE A C 1
ATOM 1441 O O . PHE A 1 215 ? -20.725 32.865 7.716 1.00 44.61 215 PHE A O 1
ATOM 1449 N N . LYS A 1 216 ? -22.872 33.511 7.965 1.00 42.02 216 LYS A N 1
ATOM 1450 C CA . LYS A 1 216 ? -23.495 32.269 7.483 1.00 41.15 216 LYS A CA 1
ATOM 1451 C C . LYS A 1 216 ? -23.337 32.076 5.965 1.00 44.66 216 LYS A C 1
ATOM 1452 O O . LYS A 1 216 ? -23.570 30.971 5.479 1.00 43.29 216 LYS A O 1
ATOM 1458 N N . SER A 1 217 ? -22.878 33.130 5.235 1.00 42.42 217 SER A N 1
ATOM 1459 C CA . SER A 1 217 ? -22.575 33.080 3.797 1.00 42.37 217 SER A CA 1
ATOM 1460 C C . SER A 1 217 ? -21.252 32.329 3.627 1.00 47.82 217 SER A C 1
ATOM 1461 O O . SER A 1 217 ? -21.132 31.552 2.682 1.00 49.13 217 SER A O 1
ATOM 1464 N N . ASP A 1 218 ? -20.288 32.510 4.571 1.00 43.58 218 ASP A N 1
ATOM 1465 C CA . ASP A 1 218 ? -19.017 31.781 4.582 1.00 43.22 218 ASP A CA 1
ATOM 1466 C C . ASP A 1 218 ? -19.215 30.304 4.853 1.00 46.28 218 ASP A C 1
ATOM 1467 O O . ASP A 1 218 ? -18.341 29.515 4.475 1.00 45.87 218 ASP A O 1
ATOM 1472 N N . ILE A 1 219 ? -20.338 29.938 5.525 1.00 42.23 219 ILE A N 1
ATOM 1473 C CA . ILE A 1 219 ? -20.655 28.542 5.838 1.00 42.37 219 ILE A CA 1
ATOM 1474 C C . ILE A 1 219 ? -21.116 27.793 4.592 1.00 46.70 219 ILE A C 1
ATOM 1475 O O . ILE A 1 219 ? -20.719 26.638 4.398 1.00 46.29 219 ILE A O 1
ATOM 1480 N N . TRP A 1 220 ? -21.915 28.466 3.743 1.00 42.82 220 TRP A N 1
ATOM 1481 C CA . TRP A 1 220 ? -22.400 27.947 2.463 1.00 42.02 220 TRP A CA 1
ATOM 1482 C C . TRP A 1 220 ? -21.174 27.540 1.644 1.00 45.38 220 TRP A C 1
ATOM 1483 O O . TRP A 1 220 ? -21.061 26.374 1.264 1.00 43.28 220 TRP A O 1
ATOM 1494 N N . SER A 1 221 ? -20.234 28.514 1.433 1.00 43.63 221 SER A N 1
ATOM 1495 C CA . SER A 1 221 ? -18.960 28.371 0.723 1.00 44.15 221 SER A CA 1
ATOM 1496 C C . SER A 1 221 ? -18.130 27.189 1.249 1.00 48.91 221 SER A C 1
ATOM 1497 O O . SER A 1 221 ? -17.599 26.405 0.460 1.00 49.03 221 SER A O 1
ATOM 1500 N N . LEU A 1 222 ? -18.059 27.051 2.583 1.00 44.74 222 LEU A N 1
ATOM 1501 C CA . LEU A 1 222 ? -17.334 25.997 3.283 1.00 44.08 222 LEU A CA 1
ATOM 1502 C C . LEU A 1 222 ? -17.937 24.616 3.015 1.00 47.05 222 LEU A C 1
ATOM 1503 O O . LEU A 1 222 ? -17.190 23.658 2.812 1.00 46.70 222 LEU A O 1
ATOM 1508 N N . GLY A 1 223 ? -19.268 24.535 2.985 1.00 43.51 223 GLY A N 1
ATOM 1509 C CA . GLY A 1 223 ? -19.996 23.309 2.669 1.00 43.43 223 GLY A CA 1
ATOM 1510 C C . GLY A 1 223 ? -19.801 22.888 1.225 1.00 48.39 223 GLY A C 1
ATOM 1511 O O . GLY A 1 223 ? -19.641 21.699 0.946 1.00 48.15 223 GLY A O 1
ATOM 1512 N N . CYS A 1 224 ? -19.764 23.875 0.298 1.00 45.54 224 CYS A N 1
ATOM 1513 C CA . CYS A 1 224 ? -19.543 23.687 -1.146 1.00 45.07 224 CYS A CA 1
ATOM 1514 C C . CYS A 1 224 ? -18.117 23.183 -1.392 1.00 47.98 224 CYS A C 1
ATOM 1515 O O . CYS A 1 224 ? -17.914 22.253 -2.182 1.00 47.74 224 CYS A O 1
ATOM 1518 N N . LEU A 1 225 ? -17.139 23.791 -0.689 1.00 43.71 225 LEU A N 1
ATOM 1519 C CA . LEU A 1 225 ? -15.719 23.452 -0.757 1.00 43.04 225 LEU A CA 1
ATOM 1520 C C . LEU A 1 225 ? -15.477 22.016 -0.282 1.00 46.75 225 LEU A C 1
ATOM 1521 O O . LEU A 1 225 ? -14.697 21.300 -0.907 1.00 47.90 225 LEU A O 1
ATOM 1526 N N . LEU A 1 226 ? -16.131 21.609 0.812 1.00 41.39 226 LEU A N 1
ATOM 1527 C CA . LEU A 1 226 ? -16.034 20.262 1.357 1.00 41.35 226 LEU A CA 1
ATOM 1528 C C . LEU A 1 226 ? -16.541 19.263 0.319 1.00 48.60 226 LEU A C 1
ATOM 1529 O O . LEU A 1 226 ? -15.904 18.231 0.100 1.00 49.58 226 LEU A O 1
ATO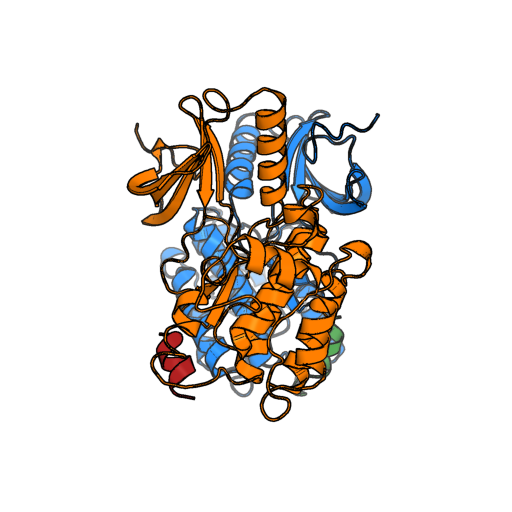M 1534 N N . TYR A 1 227 ? -17.677 19.583 -0.329 1.00 46.28 227 TYR A N 1
ATOM 1535 C CA . TYR A 1 227 ? -18.273 18.750 -1.368 1.00 45.69 227 TYR A CA 1
ATOM 1536 C C . TYR A 1 227 ? -17.310 18.646 -2.542 1.00 48.84 227 TYR A C 1
ATOM 1537 O O . TYR A 1 227 ? -17.061 17.543 -3.009 1.00 47.67 227 TYR A O 1
ATOM 1546 N N . GLU A 1 228 ? -16.771 19.796 -3.002 1.00 45.44 228 GLU A N 1
ATOM 1547 C CA . GLU A 1 228 ? -15.814 19.876 -4.096 1.00 45.44 228 GLU A CA 1
ATOM 1548 C C . GLU A 1 228 ? -14.556 19.045 -3.840 1.00 50.65 228 GLU A C 1
ATOM 1549 O O . GLU A 1 228 ? -13.961 18.544 -4.792 1.00 50.57 228 GLU A O 1
ATOM 1555 N N . MET A 1 229 ? -14.155 18.892 -2.576 1.00 48.65 229 MET A N 1
ATOM 1556 C CA . MET A 1 229 ? -12.978 18.094 -2.239 1.00 49.55 229 MET A CA 1
ATOM 1557 C C . MET A 1 229 ? -13.252 16.647 -2.549 1.00 54.04 229 MET A C 1
ATOM 1558 O O . MET A 1 229 ? -12.446 16.008 -3.210 1.00 55.01 229 MET A O 1
ATOM 1563 N N . ALA A 1 230 ? -14.437 16.166 -2.166 1.00 50.46 230 ALA A N 1
ATOM 1564 C CA . ALA A 1 230 ? -14.902 14.800 -2.378 1.00 49.73 230 ALA A CA 1
ATOM 1565 C C . ALA A 1 230 ? -15.419 14.510 -3.817 1.00 54.26 230 ALA A C 1
ATOM 1566 O O . ALA A 1 230 ? -15.213 13.410 -4.316 1.00 55.76 230 ALA A O 1
ATOM 1568 N N . ALA A 1 231 ? -16.056 15.472 -4.487 1.00 49.70 231 ALA A N 1
ATOM 1569 C CA . ALA A 1 231 ? -16.588 15.274 -5.841 1.00 49.40 231 ALA A CA 1
ATOM 1570 C C . ALA A 1 231 ? -15.644 15.681 -6.976 1.00 53.75 231 ALA A C 1
ATOM 1571 O O . ALA A 1 231 ? -15.849 15.254 -8.112 1.00 53.31 231 ALA A O 1
ATOM 1573 N N . LEU A 1 232 ? -14.648 16.540 -6.680 1.00 50.31 232 LEU A N 1
ATOM 1574 C CA . LEU A 1 232 ? -13.663 17.087 -7.627 1.00 50.15 232 LEU A CA 1
ATOM 1575 C C . LEU A 1 232 ? -14.298 18.103 -8.569 1.00 55.90 232 LEU A C 1
ATOM 1576 O O . LEU A 1 232 ? -13.725 18.460 -9.604 1.00 56.57 232 LEU A O 1
ATOM 1581 N N . GLN A 1 233 ? -15.471 18.610 -8.169 1.00 52.18 233 GLN A N 1
ATOM 1582 C CA . GLN A 1 233 ? -16.258 19.611 -8.891 1.00 51.68 233 GLN A CA 1
ATOM 1583 C C . GLN A 1 233 ? -17.214 20.297 -7.916 1.00 56.30 233 GLN A C 1
ATOM 1584 O O . GLN A 1 233 ? -17.559 19.725 -6.877 1.00 55.00 233 GLN A O 1
ATOM 1590 N N . SER A 1 234 ? -17.645 21.517 -8.263 1.00 54.25 234 SER A N 1
ATOM 1591 C CA . SER A 1 234 ? -18.579 22.303 -7.470 1.00 54.12 234 SER A CA 1
ATOM 1592 C C . SER A 1 234 ? -19.919 21.592 -7.387 1.00 59.61 234 SER A C 1
ATOM 1593 O O . SER A 1 234 ? -20.250 20.828 -8.302 1.00 60.70 234 SER A O 1
ATOM 1596 N N . PRO A 1 235 ? -20.715 21.800 -6.312 1.00 54.91 235 PRO A N 1
ATOM 1597 C CA . PRO A 1 235 ? -22.021 21.130 -6.252 1.00 54.18 235 PRO A CA 1
ATOM 1598 C C . PRO A 1 235 ? -22.980 21.539 -7.368 1.00 57.88 235 PRO A C 1
ATOM 1599 O O . PRO A 1 235 ? -23.787 20.724 -7.786 1.00 58.42 235 PRO A O 1
ATOM 1603 N N . PHE A 1 236 ? -22.851 22.767 -7.889 1.00 55.06 236 PHE A N 1
ATOM 1604 C CA . PHE A 1 236 ? -23.733 23.274 -8.936 1.00 55.67 236 PHE A CA 1
ATOM 1605 C C . PHE A 1 236 ? -23.045 23.374 -10.316 1.00 65.43 236 PHE A C 1
ATOM 1606 O O . PHE A 1 236 ? -23.517 24.103 -11.194 1.00 65.24 236 PHE A O 1
ATOM 1614 N N . TYR A 1 237 ? -21.974 22.577 -10.521 1.00 66.53 237 TYR A N 1
ATOM 1615 C CA . TYR A 1 237 ? -21.265 22.480 -11.791 1.00 68.66 237 TYR A CA 1
ATOM 1616 C C . TYR A 1 237 ? -22.149 21.729 -12.788 1.00 75.22 237 TYR A C 1
ATOM 1617 O O . TYR A 1 237 ? -22.826 20.760 -12.422 1.00 73.81 237 TYR A O 1
ATOM 1626 N N . GLY A 1 238 ? -22.069 22.152 -14.042 1.00 75.06 238 GLY A N 1
ATOM 1627 C CA . GLY A 1 238 ? -22.745 21.525 -15.166 1.00 76.74 238 GLY A CA 1
ATOM 1628 C C . GLY A 1 238 ? -21.841 21.528 -16.379 1.00 86.18 238 GLY A C 1
ATOM 1629 O O . GLY A 1 238 ? -21.080 22.486 -16.581 1.00 85.54 238 GLY A O 1
ATOM 1630 N N . ASP A 1 239 ? -21.913 20.451 -17.198 1.00 87.02 239 ASP A N 1
ATOM 1631 C CA . ASP A 1 239 ? -21.133 20.302 -18.439 1.00 88.69 239 ASP A CA 1
ATOM 1632 C C . ASP A 1 239 ? -21.363 21.517 -19.349 1.00 94.24 239 ASP A C 1
ATOM 1633 O O . ASP A 1 239 ? -20.407 22.039 -19.927 1.00 94.70 239 ASP A O 1
ATOM 1638 N N . LYS A 1 240 ? -22.630 21.994 -19.404 1.00 90.70 240 LYS A N 1
ATOM 1639 C CA . LYS A 1 240 ? -23.085 23.184 -20.125 1.00 90.35 240 LYS A CA 1
ATOM 1640 C C . LYS A 1 240 ? -23.883 24.016 -19.107 1.00 92.11 240 LYS A C 1
ATOM 1641 O O . LYS A 1 240 ? -25.121 23.960 -19.068 1.00 92.47 240 LYS A O 1
ATOM 1643 N N . MET A 1 241 ? -23.156 24.726 -18.226 1.00 85.60 241 MET A N 1
ATOM 1644 C CA . MET A 1 241 ? -23.772 25.505 -17.157 1.00 83.86 241 MET A CA 1
ATOM 1645 C C . MET A 1 241 ? -24.015 26.965 -17.565 1.00 84.50 241 MET A C 1
ATOM 1646 O O . MET A 1 241 ? -23.164 27.617 -18.177 1.00 84.00 241 MET A O 1
ATOM 1651 N N . ASN A 1 242 ? -25.212 27.447 -17.216 1.00 78.01 242 ASN A N 1
ATOM 1652 C CA . ASN A 1 242 ? -25.758 28.765 -17.504 1.00 75.89 242 ASN A CA 1
ATOM 1653 C C . ASN A 1 242 ? -26.567 29.278 -16.308 1.00 77.55 242 ASN A C 1
ATOM 1654 O O . ASN A 1 242 ? -27.088 28.476 -15.527 1.00 77.44 242 ASN A O 1
ATOM 1659 N N . LEU A 1 243 ? -26.737 30.612 -16.225 1.00 71.68 243 LEU A N 1
ATOM 1660 C CA . LEU A 1 243 ? -27.453 31.336 -15.173 1.00 69.90 243 LEU A CA 1
ATOM 1661 C C . LEU A 1 243 ? -28.842 30.779 -14.805 1.00 70.38 243 LEU A C 1
ATOM 1662 O O . LEU A 1 243 ? -29.082 30.592 -13.615 1.00 69.76 243 LEU A O 1
ATOM 1667 N N . TYR A 1 244 ? -29.742 30.521 -15.793 1.00 64.69 244 TYR A N 1
ATOM 1668 C CA . TYR A 1 244 ? -31.101 30.005 -15.532 1.00 63.42 244 TYR A CA 1
ATOM 1669 C C . TYR A 1 244 ? -31.068 28.688 -14.753 1.00 63.56 244 TYR A C 1
ATOM 1670 O O . TYR A 1 244 ? -31.709 28.565 -13.702 1.00 60.28 244 TYR A O 1
ATOM 1679 N N . SER A 1 245 ? -30.343 27.701 -15.314 1.00 60.14 245 SER A N 1
ATOM 1680 C CA . SER A 1 245 ? -30.165 26.360 -14.775 1.00 59.54 245 SER A CA 1
ATOM 1681 C C . SER A 1 245 ? -29.551 26.420 -13.352 1.00 62.61 245 SER A C 1
ATOM 1682 O O . SER A 1 245 ? -30.024 25.714 -12.444 1.00 61.46 245 SER A O 1
ATOM 1685 N N . LEU A 1 246 ? -28.538 27.313 -13.165 1.00 57.72 246 LEU A N 1
ATOM 1686 C CA . LEU A 1 246 ? -27.831 27.549 -11.911 1.00 57.27 246 LEU A CA 1
ATOM 1687 C C . LEU A 1 246 ? -28.765 27.998 -10.782 1.00 61.52 246 LEU A C 1
ATOM 1688 O O . LEU A 1 246 ? -28.728 27.412 -9.700 1.00 61.36 246 LEU A O 1
ATOM 1693 N N . CYS A 1 247 ? -29.600 29.017 -11.044 1.00 57.74 247 CYS A N 1
ATOM 1694 C CA . CYS A 1 247 ? -30.564 29.570 -10.100 1.00 57.64 247 CYS A CA 1
ATOM 1695 C C . CYS A 1 247 ? -31.616 28.543 -9.707 1.00 60.01 247 CYS A C 1
ATOM 1696 O O . CYS A 1 247 ? -32.013 28.500 -8.538 1.00 59.76 247 CYS A O 1
ATOM 1699 N N . LYS A 1 248 ? -32.061 27.719 -10.683 1.00 54.66 248 LYS A N 1
ATOM 1700 C CA . LYS A 1 248 ? -33.032 26.641 -10.492 1.00 53.59 248 LYS A CA 1
ATOM 1701 C C . LYS A 1 248 ? -32.429 25.615 -9.516 1.00 55.35 248 LYS A C 1
ATOM 1702 O O . LYS A 1 248 ? -33.043 25.311 -8.491 1.00 54.33 248 LYS A O 1
ATOM 1708 N N . LYS A 1 249 ? -31.190 25.164 -9.797 1.00 51.91 249 LYS A N 1
ATOM 1709 C CA . LYS A 1 249 ? -30.429 24.226 -8.963 1.00 51.88 249 LYS A CA 1
ATOM 1710 C C . LYS A 1 249 ? -30.243 24.732 -7.527 1.00 54.82 249 LYS A C 1
ATOM 1711 O O . LYS A 1 249 ? -30.431 23.954 -6.602 1.00 54.10 249 LYS A O 1
ATOM 1717 N N . ILE A 1 250 ? -29.887 26.025 -7.343 1.00 50.95 250 ILE A N 1
ATOM 1718 C CA . ILE A 1 250 ? -29.681 26.616 -6.018 1.00 50.63 250 ILE A CA 1
ATOM 1719 C C . ILE A 1 250 ? -31.005 26.697 -5.248 1.00 57.51 250 ILE A C 1
ATOM 1720 O O . ILE A 1 250 ? -31.044 26.277 -4.095 1.00 57.25 250 ILE A O 1
ATOM 1725 N N . GLU A 1 251 ? -32.090 27.181 -5.895 1.00 56.70 251 GLU A N 1
ATOM 1726 C CA . GLU A 1 251 ? -33.434 27.272 -5.306 1.00 57.24 251 GLU A CA 1
ATOM 1727 C C . GLU A 1 251 ? -33.857 25.916 -4.716 1.00 62.04 251 GLU A C 1
ATOM 1728 O O . GLU A 1 251 ? -34.380 25.861 -3.609 1.00 62.75 251 GLU A O 1
ATOM 1734 N N . GLN A 1 252 ? -33.571 24.836 -5.436 1.00 58.73 252 GLN A N 1
ATOM 1735 C CA . GLN A 1 252 ? -33.916 23.472 -5.057 1.00 58.83 252 GLN A CA 1
ATOM 1736 C C . GLN A 1 252 ? -32.823 22.738 -4.276 1.00 64.00 252 GLN A C 1
ATOM 1737 O O . GLN A 1 252 ? -33.078 21.618 -3.847 1.00 64.12 252 GLN A O 1
ATOM 1743 N N . CYS A 1 253 ? -31.599 23.329 -4.142 1.00 61.28 253 CYS A N 1
ATOM 1744 C CA . CYS A 1 253 ? -30.381 22.740 -3.530 1.00 60.95 253 CYS A CA 1
ATOM 1745 C C . CYS A 1 253 ? -30.013 21.377 -4.163 1.00 63.78 253 CYS A C 1
ATOM 1746 O O . CYS A 1 253 ? -29.660 20.401 -3.486 1.00 62.21 253 CYS A O 1
ATOM 1749 N N . ASP A 1 254 ? -30.080 21.371 -5.503 1.00 60.52 254 ASP A N 1
ATOM 1750 C CA . ASP A 1 254 ? -29.867 20.248 -6.397 1.00 60.24 254 ASP A CA 1
ATOM 1751 C C . ASP A 1 254 ? -28.394 20.010 -6.762 1.00 61.03 254 ASP A C 1
ATOM 1752 O O . ASP A 1 254 ? -27.867 20.605 -7.710 1.00 61.38 254 ASP A O 1
ATOM 1757 N N . TYR A 1 255 ? -27.741 19.115 -6.015 1.00 53.70 255 TYR A N 1
ATOM 1758 C CA . TYR A 1 255 ? -26.374 18.696 -6.300 1.00 51.48 255 TYR A CA 1
ATOM 1759 C C . TYR A 1 255 ? -26.346 17.165 -6.320 1.00 55.58 255 TYR A C 1
ATOM 1760 O O . TYR A 1 255 ? -27.120 16.554 -5.575 1.00 55.46 255 TYR A O 1
ATOM 1769 N N . PRO A 1 256 ? -25.529 16.514 -7.191 1.00 51.44 256 PRO A N 1
ATOM 1770 C CA . PRO A 1 256 ? -25.484 15.044 -7.168 1.00 51.09 256 PRO A CA 1
ATOM 1771 C C . PRO A 1 256 ? -24.914 14.556 -5.829 1.00 57.07 256 PRO A C 1
ATOM 1772 O O . PRO A 1 256 ? -23.881 15.077 -5.387 1.00 55.45 256 PRO A O 1
ATOM 1776 N N . PRO A 1 257 ? -25.587 13.610 -5.127 1.00 55.64 257 PRO A N 1
ATOM 1777 C CA . PRO A 1 257 ? -25.037 13.123 -3.841 1.00 55.06 257 PRO A CA 1
ATOM 1778 C C . PRO A 1 257 ? -23.700 12.411 -4.020 1.00 57.93 257 PRO A C 1
ATOM 1779 O O . PRO A 1 257 ? -23.430 11.870 -5.084 1.00 57.13 257 PRO A O 1
ATOM 1783 N N . LEU A 1 258 ? -22.854 12.448 -2.992 1.00 55.44 258 LEU A N 1
ATOM 1784 C CA . LEU A 1 258 ? -21.516 11.856 -3.019 1.00 55.46 258 LEU A CA 1
ATOM 1785 C C . LEU A 1 258 ? -21.566 10.345 -2.839 1.00 64.94 258 LEU A C 1
ATOM 1786 O O . LEU A 1 258 ? -22.472 9.867 -2.139 1.00 65.04 258 LEU A O 1
ATOM 1791 N N . PRO A 1 259 ? -20.596 9.574 -3.418 1.00 65.03 259 PRO A N 1
ATOM 1792 C CA . PRO A 1 259 ? -20.610 8.111 -3.240 1.00 65.65 259 PRO A CA 1
ATOM 1793 C C . PRO A 1 259 ? -20.443 7.715 -1.783 1.00 71.40 259 PRO A C 1
ATOM 1794 O O . PRO A 1 259 ? -19.421 8.033 -1.166 1.00 71.64 259 PRO A O 1
ATOM 1798 N N . SER A 1 260 ? -21.473 7.057 -1.222 1.00 68.47 260 SER A N 1
ATOM 1799 C CA . SER A 1 260 ? -21.467 6.627 0.177 1.00 68.41 260 SER A CA 1
ATOM 1800 C C . SER A 1 260 ? -20.415 5.546 0.441 1.00 73.33 260 SER A C 1
ATOM 1801 O O . SER A 1 260 ? -19.993 5.372 1.585 1.00 73.11 260 SER A O 1
ATOM 1804 N N . ASP A 1 261 ? -19.969 4.855 -0.627 1.00 70.90 261 ASP A N 1
ATOM 1805 C CA . ASP A 1 261 ? -18.960 3.793 -0.586 1.00 71.68 261 ASP A CA 1
ATOM 1806 C C . ASP A 1 261 ? -17.588 4.351 -0.226 1.00 74.65 261 ASP A C 1
ATOM 1807 O O . ASP A 1 261 ? -16.793 3.654 0.398 1.00 74.40 261 ASP A O 1
ATOM 1812 N N . HIS A 1 262 ? -17.318 5.608 -0.614 1.00 70.44 262 HIS A N 1
ATOM 1813 C CA . HIS A 1 262 ? -16.041 6.279 -0.391 1.00 69.47 262 HIS A CA 1
ATOM 1814 C C . HIS A 1 262 ? -16.085 7.375 0.638 1.00 69.00 262 HIS A C 1
ATOM 1815 O O . HIS A 1 262 ? -15.046 7.692 1.220 1.00 69.22 262 HIS A O 1
ATOM 1822 N N . TYR A 1 263 ? -17.263 7.973 0.855 1.00 62.26 263 TYR A N 1
ATOM 1823 C CA . TYR A 1 263 ? -17.397 9.073 1.805 1.00 60.60 263 TYR A CA 1
ATOM 1824 C C . TYR A 1 263 ? -18.484 8.815 2.816 1.00 62.46 263 TYR A C 1
ATOM 1825 O O . TYR A 1 263 ? -19.633 8.589 2.456 1.00 63.30 263 TYR A O 1
ATOM 1834 N N . SER A 1 264 ? -18.099 8.847 4.090 1.00 56.91 264 SER A N 1
ATOM 1835 C CA . SER A 1 264 ? -18.920 8.597 5.264 1.00 55.75 264 SER A CA 1
ATOM 1836 C C . SER A 1 264 ? -20.186 9.439 5.349 1.00 57.30 264 SER A C 1
ATOM 1837 O O . SER A 1 264 ? -20.287 10.486 4.709 1.00 56.07 264 SER A O 1
ATOM 1840 N N . GLU A 1 265 ? -21.133 8.982 6.181 1.00 53.62 265 GLU A N 1
ATOM 1841 C CA . GLU A 1 265 ? -22.396 9.656 6.422 1.00 53.54 265 GLU A CA 1
ATOM 1842 C C . GLU A 1 265 ? -22.168 10.968 7.179 1.00 58.16 265 GLU A C 1
ATOM 1843 O O . GLU A 1 265 ? -22.949 11.905 6.994 1.00 57.82 265 GLU A O 1
ATOM 1845 N N . GLU A 1 266 ? -21.063 11.064 7.960 1.00 54.46 266 GLU A N 1
ATOM 1846 C CA . GLU A 1 266 ? -20.712 12.295 8.699 1.00 54.09 266 GLU A CA 1
ATOM 1847 C C . GLU A 1 266 ? -20.284 13.379 7.717 1.00 56.36 266 GLU A C 1
ATOM 1848 O O . GLU A 1 266 ? -20.717 14.533 7.842 1.00 55.90 266 GLU A O 1
ATOM 1854 N N . LEU A 1 267 ? -19.473 12.996 6.715 1.00 51.61 267 LEU A N 1
ATOM 1855 C CA . LEU A 1 267 ? -19.019 13.919 5.677 1.00 51.09 267 LEU A CA 1
ATOM 1856 C C . LEU A 1 267 ? -20.228 14.406 4.846 1.00 54.60 267 LEU A C 1
ATOM 1857 O O . LEU A 1 267 ? -20.377 15.610 4.637 1.00 55.46 267 LEU A O 1
ATOM 1862 N N . ARG A 1 268 ? -21.107 13.478 4.435 1.00 47.96 268 ARG A N 1
ATOM 1863 C CA . ARG A 1 268 ? -22.293 13.782 3.651 1.00 46.61 268 ARG A CA 1
ATOM 1864 C C . ARG A 1 268 ? -23.348 14.606 4.429 1.00 51.13 268 ARG A C 1
ATOM 1865 O O . ARG A 1 268 ? -23.969 15.486 3.840 1.00 49.80 268 ARG A O 1
ATOM 1873 N N . GLN A 1 269 ? -23.534 14.344 5.747 1.00 49.47 269 GLN A N 1
ATOM 1874 C CA . GLN A 1 269 ? -24.469 15.089 6.612 1.00 49.49 269 GLN A CA 1
ATOM 1875 C C . GLN A 1 269 ? -24.013 16.547 6.772 1.00 54.08 269 GLN A C 1
ATOM 1876 O O . GLN A 1 269 ? -24.832 17.461 6.656 1.00 54.26 269 GLN A O 1
ATOM 1882 N N . LEU A 1 270 ? -22.703 16.753 7.032 1.00 49.62 270 LEU A N 1
ATOM 1883 C CA . LEU A 1 270 ? -22.083 18.067 7.201 1.00 48.31 270 LEU A CA 1
ATOM 1884 C C . LEU A 1 270 ? -22.251 18.940 5.954 1.00 50.16 270 LEU A C 1
ATOM 1885 O O . LEU A 1 270 ? -22.572 20.121 6.097 1.00 50.25 270 LEU A O 1
ATOM 1890 N N . VAL A 1 271 ? -22.068 18.359 4.745 1.00 45.04 271 VAL A N 1
ATOM 1891 C CA . VAL A 1 271 ? -22.254 19.045 3.446 1.00 44.63 271 VAL A CA 1
ATOM 1892 C C . VAL A 1 271 ? -23.734 19.478 3.345 1.00 50.33 271 VAL A C 1
ATOM 1893 O O . VAL A 1 271 ? -24.034 20.642 3.039 1.00 48.03 271 VAL A O 1
ATOM 1897 N N . ASN A 1 272 ? -24.643 18.519 3.641 1.00 49.95 272 ASN A N 1
ATOM 1898 C CA . ASN A 1 272 ? -26.089 18.701 3.651 1.00 51.23 272 ASN A CA 1
ATOM 1899 C C . ASN A 1 272 ? -26.557 19.814 4.615 1.00 56.91 272 ASN A C 1
ATOM 1900 O O . ASN A 1 272 ? -27.351 20.655 4.200 1.00 57.78 272 ASN A O 1
ATOM 1905 N N . MET A 1 273 ? -26.046 19.870 5.856 1.00 54.32 273 MET A N 1
ATOM 1906 C CA . MET A 1 273 ? -26.484 20.934 6.760 1.00 55.34 273 MET A CA 1
ATOM 1907 C C . MET A 1 273 ? -25.874 22.305 6.435 1.00 57.19 273 MET A C 1
ATOM 1908 O O . MET A 1 273 ? -26.465 23.320 6.802 1.00 56.92 273 MET A O 1
ATOM 1913 N N . CYS A 1 274 ? -24.743 22.341 5.704 1.00 52.92 274 CYS A N 1
ATOM 1914 C CA . CYS A 1 274 ? -24.093 23.589 5.277 1.00 51.85 274 CYS A CA 1
ATOM 1915 C C . CYS A 1 274 ? -24.731 24.155 4.030 1.00 53.58 274 CYS A C 1
ATOM 1916 O O . CYS A 1 274 ? -24.990 25.360 3.990 1.00 52.69 274 CYS A O 1
ATOM 1919 N N . ILE A 1 275 ? -24.958 23.299 2.998 1.00 50.03 275 ILE A N 1
ATOM 1920 C CA . ILE A 1 275 ? -25.640 23.690 1.746 1.00 49.61 275 ILE A CA 1
ATOM 1921 C C . ILE A 1 275 ? -27.172 23.725 2.044 1.00 52.59 275 ILE A C 1
ATOM 1922 O O . ILE A 1 275 ? -27.906 22.779 1.745 1.00 52.40 275 ILE A O 1
ATOM 1927 N N . ASN A 1 276 ? -27.603 24.788 2.731 1.00 48.18 276 ASN A N 1
ATOM 1928 C CA . ASN A 1 276 ? -28.983 25.019 3.127 1.00 48.56 276 ASN A CA 1
ATOM 1929 C C . ASN A 1 276 ? -29.383 26.406 2.619 1.00 54.26 276 ASN A C 1
ATOM 1930 O O . ASN A 1 276 ? -28.583 27.344 2.725 1.00 54.84 276 ASN A O 1
ATOM 1935 N N . PRO A 1 277 ? -30.597 26.561 2.040 1.00 49.66 277 PRO A N 1
ATOM 1936 C CA . PRO A 1 277 ? -30.990 27.874 1.503 1.00 48.99 277 PRO A CA 1
ATOM 1937 C C . PRO A 1 277 ? -31.040 28.986 2.534 1.00 52.51 277 PRO A C 1
ATOM 1938 O O . PRO A 1 277 ? -30.628 30.101 2.217 1.00 52.45 277 PRO A O 1
ATOM 1942 N N . ASP A 1 278 ? -31.533 28.688 3.758 1.00 48.60 278 ASP A N 1
ATOM 1943 C CA . ASP A 1 278 ? -31.667 29.681 4.824 1.00 48.38 278 ASP A CA 1
ATOM 1944 C C . ASP A 1 278 ? -30.362 29.900 5.602 1.00 50.07 278 ASP A C 1
ATOM 1945 O O . ASP A 1 278 ? -29.942 28.998 6.327 1.00 47.23 278 ASP A O 1
ATOM 1950 N N . PRO A 1 279 ? -29.759 31.114 5.542 1.00 48.60 279 PRO A N 1
ATOM 1951 C CA . PRO A 1 279 ? -28.518 31.357 6.317 1.00 49.06 279 PRO A CA 1
ATOM 1952 C C . PRO A 1 279 ? -28.662 31.065 7.809 1.00 53.59 279 PRO A C 1
ATOM 1953 O O . PRO A 1 279 ? -27.793 30.396 8.360 1.00 52.34 279 PRO A O 1
ATOM 1957 N N . GLU A 1 280 ? -29.806 31.453 8.422 1.00 52.13 280 GLU A N 1
ATOM 1958 C CA . GLU A 1 280 ? -30.120 31.227 9.849 1.00 52.42 280 GLU A CA 1
ATOM 1959 C C . GLU A 1 280 ? -30.183 29.750 10.262 1.00 55.77 280 GLU A C 1
ATOM 1960 O O . GLU A 1 280 ? -30.028 29.457 11.443 1.00 56.58 280 GLU A O 1
ATOM 1966 N N . LYS A 1 281 ? -30.383 28.823 9.304 1.00 50.95 281 LYS A N 1
ATOM 1967 C CA . LYS A 1 281 ? -30.465 27.376 9.584 1.00 49.29 281 LYS A CA 1
ATOM 1968 C C . LYS A 1 281 ? -29.137 26.656 9.346 1.00 52.09 281 LYS A C 1
ATOM 1969 O O . LYS A 1 281 ? -29.015 25.461 9.623 1.00 52.04 281 LYS A O 1
ATOM 1975 N N . ARG A 1 282 ? -28.130 27.388 8.849 1.00 47.88 282 ARG A N 1
ATOM 1976 C CA . ARG A 1 282 ? -26.794 26.845 8.610 1.00 46.87 282 ARG A CA 1
ATOM 1977 C C . ARG A 1 282 ? -26.044 26.765 9.956 1.00 52.59 282 ARG A C 1
ATOM 1978 O O . ARG A 1 282 ? -26.299 27.604 10.828 1.00 52.26 282 ARG A O 1
ATOM 1986 N N . PRO A 1 283 ? -25.135 25.782 10.182 1.00 49.10 283 PRO A N 1
ATOM 1987 C CA . PRO A 1 283 ? -24.436 25.758 11.476 1.00 48.41 283 PRO A CA 1
ATOM 1988 C C . PRO A 1 283 ? -23.407 26.867 11.565 1.00 52.48 283 PRO A C 1
ATOM 1989 O O . PRO A 1 283 ? -22.987 27.406 10.529 1.00 52.32 283 PRO A O 1
ATOM 1993 N N . ASP A 1 284 ? -22.996 27.220 12.794 1.00 47.69 284 ASP A N 1
ATOM 1994 C CA . ASP A 1 284 ? -21.925 28.185 12.911 1.00 47.15 284 ASP A CA 1
ATOM 1995 C C . ASP A 1 284 ? -20.606 27.426 12.698 1.00 48.31 284 ASP A C 1
ATOM 1996 O O . ASP A 1 284 ? -20.589 26.187 12.704 1.00 46.04 284 ASP A O 1
ATOM 2001 N N . VAL A 1 285 ? -19.513 28.161 12.465 1.00 45.46 285 VAL A N 1
ATOM 2002 C CA . VAL A 1 285 ? -18.192 27.574 12.211 1.00 45.35 285 VAL A CA 1
ATOM 2003 C C . VAL A 1 285 ? -17.714 26.649 13.340 1.00 51.34 285 VAL A C 1
ATOM 2004 O O . VAL A 1 285 ? -17.141 25.602 13.025 1.00 51.28 285 VAL A O 1
ATOM 2008 N N . THR A 1 286 ? -17.981 27.019 14.631 1.00 46.83 286 THR A N 1
ATOM 2009 C CA . THR A 1 286 ? -17.590 26.226 15.799 1.00 44.96 286 THR A CA 1
ATOM 2010 C C . THR A 1 286 ? -18.127 24.828 15.630 1.00 46.17 286 THR A C 1
ATOM 2011 O O . THR A 1 286 ? -17.375 23.867 15.778 1.00 44.60 286 THR A O 1
ATOM 2015 N N . TYR A 1 287 ? -19.416 24.710 15.267 1.00 43.16 287 TYR A N 1
ATOM 2016 C CA . TYR A 1 287 ? -20.011 23.402 15.073 1.00 42.86 287 TYR A CA 1
ATOM 2017 C C . TYR A 1 287 ? -19.314 22.619 13.960 1.00 48.11 287 TYR A C 1
ATOM 2018 O O . TYR A 1 287 ? -18.994 21.449 14.188 1.00 48.36 287 TYR A O 1
ATOM 2027 N N . VAL A 1 288 ? -19.075 23.259 12.770 1.00 44.07 288 VAL A N 1
ATOM 2028 C CA . VAL A 1 288 ? -18.402 22.634 11.613 1.00 43.55 288 VAL A CA 1
ATOM 2029 C C . VAL A 1 288 ? -16.996 22.159 12.041 1.00 46.82 288 VAL A C 1
ATOM 2030 O O . VAL A 1 288 ? -16.618 21.008 11.781 1.00 44.71 288 VAL A O 1
ATOM 2034 N N . TYR A 1 289 ? -16.268 23.047 12.742 1.00 45.36 289 TYR A N 1
ATOM 2035 C CA . TYR A 1 289 ? -14.934 22.850 13.307 1.00 46.66 289 TYR A CA 1
ATOM 2036 C C . TYR A 1 289 ? -14.879 21.690 14.317 1.00 53.03 289 TYR A C 1
ATOM 2037 O O . TYR A 1 289 ? -13.946 20.877 14.239 1.00 53.56 289 TYR A O 1
ATOM 2046 N N . ASP A 1 290 ? -15.877 21.578 15.224 1.00 50.17 290 ASP A N 1
ATOM 2047 C CA . ASP A 1 290 ? -15.903 20.461 16.181 1.00 50.89 290 ASP A CA 1
ATOM 2048 C C . ASP A 1 290 ? -16.117 19.126 15.460 1.00 54.11 290 ASP A C 1
ATOM 2049 O O . ASP A 1 290 ? -15.461 18.146 15.813 1.00 54.53 290 ASP A O 1
ATOM 2054 N N . VAL A 1 291 ? -16.961 19.108 14.404 1.00 49.10 291 VAL A N 1
ATOM 2055 C CA . VAL A 1 291 ? -17.190 17.900 13.600 1.00 48.41 291 VAL A CA 1
ATOM 2056 C C . VAL A 1 291 ? -15.882 17.492 12.879 1.00 52.67 291 VAL A C 1
ATOM 2057 O O . VAL A 1 291 ? -15.509 16.321 12.946 1.00 52.09 291 VAL A O 1
ATOM 2061 N N . ALA A 1 292 ? -15.182 18.458 12.228 1.00 49.09 292 ALA A N 1
ATOM 2062 C CA . ALA A 1 292 ? -13.926 18.192 11.507 1.00 48.37 292 ALA A CA 1
ATOM 2063 C C . ALA A 1 292 ? -12.809 17.696 12.424 1.00 51.04 292 ALA A C 1
ATOM 2064 O O . ALA A 1 292 ? -12.120 16.761 12.039 1.00 51.09 292 ALA A O 1
ATOM 2066 N N . LYS A 1 293 ? -12.666 18.272 13.647 1.00 46.12 293 LYS A N 1
ATOM 2067 C CA . LYS A 1 293 ? -11.674 17.843 14.644 1.00 45.30 293 LYS A CA 1
ATOM 2068 C C . LYS A 1 293 ? -11.916 16.388 15.004 1.00 51.30 293 LYS A C 1
ATOM 2069 O O . LYS A 1 293 ? -10.972 15.601 14.990 1.00 51.54 293 LYS A O 1
ATOM 2075 N N . ARG A 1 294 ? -13.191 16.026 15.297 1.00 49.60 294 ARG A N 1
ATOM 2076 C CA . ARG A 1 294 ? -13.627 14.667 15.650 1.00 49.80 294 ARG A CA 1
ATOM 2077 C C . ARG A 1 294 ? -13.447 13.730 14.487 1.00 54.38 294 ARG A C 1
ATOM 2078 O O . ARG A 1 294 ? -12.979 12.618 14.670 1.00 55.35 294 ARG A O 1
ATOM 2086 N N . MET A 1 295 ? -13.774 14.174 13.289 1.00 52.27 295 MET A N 1
ATOM 2087 C CA . MET A 1 295 ? -13.641 13.326 12.111 1.00 53.43 295 MET A CA 1
ATOM 2088 C C . MET A 1 295 ? -12.203 13.066 11.755 1.00 59.15 295 MET A C 1
ATOM 2089 O O . MET A 1 295 ? -11.866 11.924 11.451 1.00 59.14 295 MET A O 1
ATOM 2094 N N . HIS A 1 296 ? -11.350 14.114 11.823 1.00 56.24 296 HIS A N 1
ATOM 2095 C CA . HIS A 1 296 ? -9.921 14.018 11.542 1.00 55.76 296 HIS A CA 1
ATOM 2096 C C . HIS A 1 296 ? -9.277 13.056 12.528 1.00 63.06 296 HIS A C 1
ATOM 2097 O O . HIS A 1 296 ? -8.572 12.147 12.108 1.00 63.48 296 HIS A O 1
ATOM 2104 N N . ALA A 1 297 ? -9.595 13.206 13.817 1.00 62.50 297 ALA A N 1
ATOM 2105 C CA . ALA A 1 297 ? -9.095 12.365 14.903 1.00 63.81 297 ALA A CA 1
ATOM 2106 C C . ALA A 1 297 ? -9.329 10.870 14.689 1.00 71.87 297 ALA A C 1
ATOM 2107 O O . ALA A 1 297 ? -8.434 10.083 15.001 1.00 72.57 297 ALA A O 1
ATOM 2109 N N . CYS A 1 298 ? -10.501 10.470 14.161 1.00 70.83 298 CYS A N 1
ATOM 2110 C CA . CYS A 1 298 ? -10.787 9.047 14.009 1.00 72.36 298 CYS A CA 1
ATOM 2111 C C . CYS A 1 298 ? -10.416 8.472 12.636 1.00 75.70 298 CYS A C 1
ATOM 2112 O O . CYS A 1 298 ? -10.086 7.289 12.566 1.00 76.20 298 CYS A O 1
ATOM 2115 N N . THR A 1 299 ? -10.445 9.282 11.564 1.00 71.51 299 THR A N 1
ATOM 2116 C CA . THR A 1 299 ? -10.069 8.824 10.209 1.00 70.61 299 THR A CA 1
ATOM 2117 C C . THR A 1 299 ? -8.544 8.678 10.059 1.00 72.83 299 THR A C 1
ATOM 2118 O O . THR A 1 299 ? -8.084 7.984 9.153 1.00 71.73 299 THR A O 1
ATOM 2122 N N . ALA A 1 300 ? -7.771 9.339 10.944 1.00 69.29 300 ALA A N 1
ATOM 2123 C CA . ALA A 1 300 ? -6.312 9.302 10.944 1.00 91.30 300 ALA A CA 1
ATOM 2124 C C . ALA A 1 300 ? -5.803 8.353 12.025 1.00 124.85 300 ALA A C 1
ATOM 2125 O O . ALA A 1 300 ? -4.807 7.662 11.815 1.00 88.86 300 ALA A O 1
ATOM 2127 N N . LYS B 1 20 ? -13.223 52.956 30.768 1.00 86.92 20 LYS B N 1
ATOM 2128 C CA . LYS B 1 20 ? -13.644 53.368 29.430 1.00 86.46 20 LYS B CA 1
ATOM 2129 C C . LYS B 1 20 ? -14.519 52.306 28.753 1.00 89.35 20 LYS B C 1
ATOM 2130 O O . LYS B 1 20 ? -14.289 51.104 28.937 1.00 89.44 20 LYS B O 1
ATOM 2132 N N . ALA B 1 21 ? -15.529 52.764 27.978 1.00 83.84 21 ALA B N 1
ATOM 2133 C CA . ALA B 1 21 ? -16.494 51.926 27.253 1.00 82.37 21 ALA B CA 1
ATOM 2134 C C . ALA B 1 21 ? -15.861 51.128 26.113 1.00 82.43 21 ALA B C 1
ATOM 2135 O O . ALA B 1 21 ? -14.878 51.576 25.518 1.00 82.72 21 ALA B O 1
ATOM 2137 N N . LEU B 1 22 ? -16.452 49.955 25.811 1.00 75.05 22 LEU B N 1
ATOM 2138 C CA . LEU B 1 22 ? -16.034 49.023 24.765 1.00 73.53 22 LEU B CA 1
ATOM 2139 C C . LEU B 1 22 ? -16.010 49.658 23.379 1.00 76.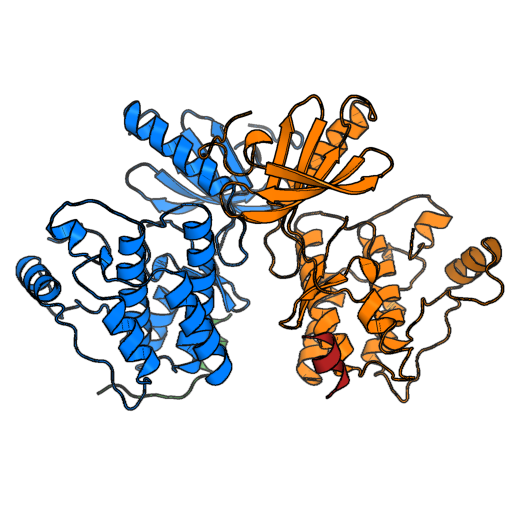33 22 LEU B C 1
ATOM 2140 O O . LEU B 1 22 ? -16.948 50.356 22.997 1.00 76.92 22 LEU B O 1
ATOM 2145 N N . ARG B 1 23 ? -14.922 49.425 22.645 1.00 70.90 23 ARG B N 1
ATOM 2146 C CA . ARG B 1 23 ? -14.693 49.937 21.296 1.00 69.81 23 ARG B CA 1
ATOM 2147 C C . ARG B 1 23 ? -14.457 48.717 20.369 1.00 70.74 23 ARG B C 1
ATOM 2148 O O . ARG B 1 23 ? -13.308 48.391 20.080 1.00 69.37 23 ARG B O 1
ATOM 2156 N N . PRO B 1 24 ? -15.522 48.007 19.914 1.00 66.07 24 PRO B N 1
ATOM 2157 C CA . PRO B 1 24 ? -15.311 46.796 19.088 1.00 64.90 24 PRO B CA 1
ATOM 2158 C C . PRO B 1 24 ? -14.502 46.986 17.814 1.00 67.50 24 PRO B C 1
ATOM 2159 O O . PRO B 1 24 ? -13.919 46.022 17.312 1.00 67.32 24 PRO B O 1
ATOM 2163 N N . ASP B 1 25 ? -14.455 48.228 17.309 1.00 62.93 25 ASP B N 1
ATOM 2164 C CA . ASP B 1 25 ? -13.740 48.629 16.098 1.00 62.41 25 ASP B CA 1
ATOM 2165 C C . ASP B 1 25 ? -12.231 48.663 16.314 1.00 64.16 25 ASP B C 1
ATOM 2166 O O . ASP B 1 25 ? -11.468 48.527 15.350 1.00 63.83 25 ASP B O 1
ATOM 2171 N N . MET B 1 26 ? -11.809 48.851 17.580 1.00 58.61 26 MET B N 1
ATOM 2172 C CA . MET B 1 26 ? -10.414 48.894 18.016 1.00 57.41 26 MET B CA 1
ATOM 2173 C C . MET B 1 26 ? -9.862 47.488 18.222 1.00 57.47 26 MET B C 1
ATOM 2174 O O . MET B 1 26 ? -8.649 47.287 18.106 1.00 57.07 26 MET B O 1
ATOM 2179 N N . GLY B 1 27 ? -10.756 46.543 18.537 1.00 51.24 27 GLY B N 1
ATOM 2180 C CA . GLY B 1 27 ? -10.443 45.141 18.775 1.00 49.67 27 GLY B CA 1
ATOM 2181 C C . GLY B 1 27 ? -9.495 44.934 19.933 1.00 53.10 27 GLY B C 1
ATOM 2182 O O . GLY B 1 27 ? -9.749 45.384 21.054 1.00 53.87 27 GLY B O 1
ATOM 2183 N N . TYR B 1 28 ? -8.362 44.314 19.650 1.00 49.07 28 TYR B N 1
ATOM 2184 C CA . TYR B 1 28 ? -7.335 44.022 20.640 1.00 48.74 28 TYR B CA 1
ATOM 2185 C C . TYR B 1 28 ? -6.375 45.187 20.872 1.00 51.82 28 TYR B C 1
ATOM 2186 O O . TYR B 1 28 ? -5.522 45.080 21.747 1.00 50.05 28 TYR B O 1
ATOM 2195 N N . ASN B 1 29 ? -6.533 46.311 20.129 1.00 49.87 29 ASN B N 1
ATOM 2196 C CA . ASN B 1 29 ? -5.613 47.451 20.228 1.00 49.57 29 ASN B CA 1
ATOM 2197 C C . ASN B 1 29 ? -6.124 48.634 21.060 1.00 52.59 29 ASN B C 1
ATOM 2198 O O . ASN B 1 29 ? -5.815 49.784 20.737 1.00 54.43 29 ASN B O 1
ATOM 2203 N N . THR B 1 30 ? -6.800 48.350 22.185 1.00 47.10 30 THR B N 1
ATOM 2204 C CA . THR B 1 30 ? -7.223 49.344 23.178 1.00 46.54 30 THR B CA 1
ATOM 2205 C C . THR B 1 30 ? -7.496 48.659 24.543 1.00 49.73 30 THR B C 1
ATOM 2206 O O . THR B 1 30 ? -8.061 47.567 24.583 1.00 47.40 30 THR B O 1
ATOM 2210 N N . LEU B 1 31 ? -7.095 49.308 25.651 1.00 47.89 31 LEU B N 1
ATOM 2211 C CA . LEU B 1 31 ? -7.303 48.761 26.997 1.00 48.47 31 LEU B CA 1
ATOM 2212 C C . LEU B 1 31 ? -8.771 48.675 27.393 1.00 53.68 31 LEU B C 1
ATOM 2213 O O . LEU B 1 31 ? -9.134 47.785 28.161 1.00 53.97 31 LEU B O 1
ATOM 2218 N N . ALA B 1 32 ? -9.620 49.564 26.847 1.00 50.45 32 ALA B N 1
ATOM 2219 C CA . ALA B 1 32 ? -11.062 49.598 27.126 1.00 50.20 32 ALA B CA 1
ATOM 2220 C C . ALA B 1 32 ? -11.791 48.279 26.806 1.00 53.43 32 ALA B C 1
ATOM 2221 O O . ALA B 1 32 ? -12.899 48.063 27.300 1.00 52.57 32 ALA B O 1
ATOM 2223 N N . ASN B 1 33 ? -11.179 47.414 25.966 1.00 49.65 33 ASN B N 1
ATOM 2224 C CA . ASN B 1 33 ? -11.747 46.122 25.563 1.00 48.54 33 ASN B CA 1
ATOM 2225 C C . ASN B 1 33 ? -11.232 44.967 26.411 1.00 51.57 33 ASN B C 1
ATOM 2226 O O . ASN B 1 33 ? -11.620 43.821 26.195 1.00 50.41 33 ASN B O 1
ATOM 2231 N N . PHE B 1 34 ? -10.374 45.279 27.390 1.00 48.49 34 PHE B N 1
ATOM 2232 C CA . PHE B 1 34 ? -9.789 44.299 28.295 1.00 47.94 34 PHE B CA 1
ATOM 2233 C C . PHE B 1 34 ? -10.141 44.584 29.758 1.00 52.69 34 PHE B C 1
ATOM 2234 O O . PHE B 1 34 ? -10.267 45.742 30.162 1.00 51.48 34 PHE B O 1
ATOM 2242 N N . ARG B 1 35 ? -10.305 43.512 30.538 1.00 50.94 35 ARG B N 1
ATOM 2243 C CA . ARG B 1 35 ? -10.561 43.560 31.969 1.00 51.50 35 ARG B CA 1
ATOM 2244 C C . ARG B 1 35 ? -9.355 42.913 32.640 1.00 56.69 35 ARG B C 1
ATOM 2245 O O . ARG B 1 35 ? -9.190 41.695 32.537 1.00 56.23 35 ARG B O 1
ATOM 2253 N N . ILE B 1 36 ? -8.480 43.731 33.260 1.00 54.42 36 ILE B N 1
ATOM 2254 C CA . ILE B 1 36 ? -7.303 43.246 33.992 1.00 55.21 36 ILE B CA 1
ATOM 2255 C C . ILE B 1 36 ? -7.815 42.562 35.264 1.00 61.43 36 ILE B C 1
ATOM 2256 O O . ILE B 1 36 ? -8.589 43.156 36.017 1.00 61.68 36 ILE B O 1
ATOM 2261 N N . GLU B 1 37 ? -7.434 41.304 35.460 1.00 59.50 37 GLU B N 1
ATOM 2262 C CA . GLU B 1 37 ? -7.925 40.499 36.567 1.00 60.73 37 GLU B CA 1
ATOM 2263 C C . GLU B 1 37 ? -6.992 40.451 37.777 1.00 67.82 37 GLU B C 1
ATOM 2264 O O . GLU B 1 37 ? -7.459 40.699 38.894 1.00 67.58 37 GLU B O 1
ATOM 2270 N N . LYS B 1 38 ? -5.692 40.131 37.568 1.00 65.99 38 LYS B N 1
ATOM 2271 C CA . LYS B 1 38 ? -4.704 39.980 38.646 1.00 66.38 38 LYS B CA 1
ATOM 2272 C C . LYS B 1 38 ? -3.265 40.027 38.119 1.00 70.43 38 LYS B C 1
ATOM 2273 O O . LYS B 1 38 ? -2.947 39.360 37.133 1.00 70.31 38 LYS B O 1
ATOM 2279 N N . LYS B 1 39 ? -2.389 40.753 38.828 1.00 66.53 39 LYS B N 1
ATOM 2280 C CA . LYS B 1 39 ? -0.958 40.848 38.528 1.00 66.44 39 LYS B CA 1
ATOM 2281 C C . LYS B 1 39 ? -0.302 39.465 38.723 1.00 70.82 39 LYS B C 1
ATOM 2282 O O . LYS B 1 39 ? -0.561 38.803 39.732 1.00 71.94 39 LYS B O 1
ATOM 2288 N N . ILE B 1 40 ? 0.514 39.022 37.755 1.00 65.89 40 ILE B N 1
ATOM 2289 C CA . ILE B 1 40 ? 1.169 37.704 37.810 1.00 65.30 40 ILE B CA 1
ATOM 2290 C C . ILE B 1 40 ? 2.719 37.792 37.772 1.00 68.73 40 ILE B C 1
ATOM 2291 O O . ILE B 1 40 ? 3.397 36.765 37.887 1.00 68.25 40 ILE B O 1
ATOM 2296 N N . GLY B 1 41 ? 3.252 39.008 37.637 1.00 64.04 41 GLY B N 1
ATOM 2297 C CA . GLY B 1 41 ? 4.690 39.229 37.578 1.00 62.95 41 GLY B CA 1
ATOM 2298 C C . GLY B 1 41 ? 5.127 40.669 37.423 1.00 65.39 41 GLY B C 1
ATOM 2299 O O . GLY B 1 41 ? 4.340 41.539 37.046 1.00 63.14 41 GLY B O 1
ATOM 2300 N N . ARG B 1 42 ? 6.414 40.911 37.716 1.00 63.59 42 ARG B N 1
ATOM 2301 C CA . ARG B 1 42 ? 7.068 42.219 37.646 1.00 63.47 42 ARG B CA 1
ATOM 2302 C C . ARG B 1 42 ? 8.523 42.029 37.217 1.00 67.41 42 ARG B C 1
ATOM 2303 O O . ARG B 1 42 ? 9.272 41.315 37.879 1.00 66.75 42 ARG B O 1
ATOM 2311 N N . GLY B 1 43 ? 8.899 42.675 36.120 1.00 64.78 43 GLY B N 1
ATOM 2312 C CA . GLY B 1 43 ? 10.254 42.621 35.580 1.00 64.88 43 GLY B CA 1
ATOM 2313 C C . GLY B 1 43 ? 11.075 43.871 35.843 1.00 68.79 43 GLY B C 1
ATOM 2314 O O . GLY B 1 43 ? 10.704 44.712 36.675 1.00 67.92 43 GLY B O 1
ATOM 2315 N N . GLN B 1 44 ? 12.210 43.990 35.131 1.00 65.63 44 GLN B N 1
ATOM 2316 C CA . GLN B 1 44 ? 13.112 45.139 35.230 1.00 66.14 44 GLN B CA 1
ATOM 2317 C C . GLN B 1 44 ? 12.454 46.423 34.707 1.00 69.02 44 GLN B C 1
ATOM 2318 O O . GLN B 1 44 ? 12.705 47.509 35.252 1.00 69.34 44 GLN B O 1
ATOM 2324 N N . PHE B 1 45 ? 11.599 46.280 33.657 1.00 62.17 45 PHE B N 1
ATOM 2325 C CA . PHE B 1 45 ? 10.904 47.380 32.988 1.00 60.40 45 PHE B CA 1
ATOM 2326 C C . PHE B 1 45 ? 9.396 47.234 32.952 1.00 60.90 45 PHE B C 1
ATOM 2327 O O . PHE B 1 45 ? 8.690 48.211 32.694 1.00 59.76 45 PHE B O 1
ATOM 2335 N N . SER B 1 46 ? 8.909 46.013 33.137 1.00 55.98 46 SER B N 1
ATOM 2336 C CA . SER B 1 46 ? 7.504 45.693 32.962 1.00 55.07 46 SER B CA 1
ATOM 2337 C C . SER B 1 46 ? 6.801 45.066 34.153 1.00 58.75 46 SER B C 1
ATOM 2338 O O . SER B 1 46 ? 7.408 44.840 35.206 1.00 58.68 46 SER B O 1
ATOM 2341 N N . GLU B 1 47 ? 5.492 44.809 33.963 1.00 54.77 47 GLU B N 1
ATOM 2342 C CA . GLU B 1 47 ? 4.585 44.102 34.856 1.00 54.87 47 GLU B CA 1
ATOM 2343 C C . GLU B 1 47 ? 3.597 43.346 33.999 1.00 59.54 47 GLU B C 1
ATOM 2344 O O . GLU B 1 47 ? 3.064 43.898 33.038 1.00 59.07 47 GLU B O 1
ATOM 2350 N N . VAL B 1 48 ? 3.392 42.065 34.315 1.00 57.30 48 VAL B N 1
ATOM 2351 C CA . VAL B 1 48 ? 2.477 41.196 33.574 1.00 56.94 48 VAL B CA 1
ATOM 2352 C C . VAL B 1 48 ? 1.219 40.980 34.394 1.00 61.17 48 VAL B C 1
ATOM 2353 O O . VAL B 1 48 ? 1.287 40.887 35.616 1.00 60.25 48 VAL B O 1
ATOM 2357 N N . TYR B 1 49 ? 0.069 40.949 33.716 1.00 59.06 49 TYR B N 1
ATOM 2358 C CA . TYR B 1 49 ? -1.249 40.786 34.319 1.00 58.94 49 TYR B CA 1
ATOM 2359 C C . TYR B 1 49 ? -2.018 39.708 33.605 1.00 61.14 49 TYR B C 1
ATOM 2360 O O . TYR B 1 49 ? -1.820 39.486 32.404 1.00 59.61 49 TYR B O 1
ATOM 2369 N N . ARG B 1 50 ? -2.925 39.055 34.342 1.00 57.32 50 ARG B N 1
ATOM 2370 C CA . ARG B 1 50 ? -3.853 38.098 33.766 1.00 56.22 50 ARG B CA 1
ATOM 2371 C C . ARG B 1 50 ? -5.057 38.957 33.429 1.00 57.12 50 ARG B C 1
ATOM 2372 O O . ARG B 1 50 ? -5.472 39.786 34.243 1.00 56.11 50 ARG B O 1
ATOM 2380 N N . ALA B 1 51 ? -5.551 38.835 32.201 1.00 52.36 51 ALA B N 1
ATOM 2381 C CA . ALA B 1 51 ? -6.689 39.615 31.726 1.00 51.72 51 ALA B CA 1
ATOM 2382 C C . ALA B 1 51 ? -7.565 38.785 30.792 1.00 54.60 51 ALA B C 1
ATOM 2383 O O . ALA B 1 51 ? -7.191 37.677 30.402 1.00 53.96 51 ALA B O 1
ATOM 2385 N N . ALA B 1 52 ? -8.734 39.328 30.448 1.00 50.89 52 ALA B N 1
ATOM 2386 C CA . ALA B 1 52 ? -9.670 38.723 29.520 1.00 50.87 52 ALA B CA 1
ATOM 2387 C C . ALA B 1 52 ? -10.147 39.788 28.559 1.00 55.38 52 ALA B C 1
ATOM 2388 O O . ALA B 1 52 ? -10.362 40.941 28.950 1.00 53.90 52 ALA B O 1
ATOM 2390 N N . CYS B 1 53 ? -10.337 39.393 27.301 1.00 53.69 53 CYS B N 1
ATOM 2391 C CA . CYS B 1 53 ? -10.901 40.274 26.301 1.00 54.37 53 CYS B CA 1
ATOM 2392 C C . CYS B 1 53 ? -12.424 40.318 26.519 1.00 58.70 53 CYS B C 1
ATOM 2393 O O . CYS B 1 53 ? -13.057 39.268 26.619 1.00 57.95 53 CYS B O 1
ATOM 2396 N N . LEU B 1 54 ? -12.998 41.525 26.626 1.00 54.99 54 LEU B N 1
ATOM 2397 C CA . LEU B 1 54 ? -14.424 41.732 26.841 1.00 54.82 54 LEU B CA 1
ATOM 2398 C C . LEU B 1 54 ? -15.213 41.565 25.543 1.00 60.24 54 LEU B C 1
ATOM 2399 O O . LEU B 1 54 ? -16.447 41.539 25.558 1.00 61.15 54 LEU B O 1
ATOM 2404 N N . LEU B 1 55 ? -14.515 41.418 24.422 1.00 56.14 55 LEU B N 1
ATOM 2405 C CA . LEU B 1 55 ? -15.191 41.232 23.150 1.00 55.22 55 LEU B CA 1
ATOM 2406 C C . LEU B 1 55 ? -15.508 39.770 22.899 1.00 60.50 55 LEU B C 1
ATOM 2407 O O . LEU B 1 55 ? -16.424 39.480 22.133 1.00 60.89 55 LEU B O 1
ATOM 2412 N N . ASP B 1 56 ? -14.765 38.845 23.511 1.00 57.27 56 ASP B N 1
ATOM 2413 C CA . ASP B 1 56 ? -14.955 37.412 23.254 1.00 57.52 56 ASP B CA 1
ATOM 2414 C C . ASP B 1 56 ? -14.662 36.500 24.450 1.00 61.69 56 ASP B C 1
ATOM 2415 O O . ASP B 1 56 ? -14.696 35.276 24.306 1.00 62.19 56 ASP B O 1
ATOM 2420 N N . GLY B 1 57 ? -14.385 37.089 25.612 1.00 57.39 57 GLY B N 1
ATOM 2421 C CA . GLY B 1 57 ? -14.080 36.354 26.840 1.00 56.96 57 GLY B CA 1
ATOM 2422 C C . GLY B 1 57 ? -12.810 35.528 26.834 1.00 60.70 57 GLY B C 1
ATOM 2423 O O . GLY B 1 57 ? -12.606 34.722 27.745 1.00 61.45 57 GLY B O 1
ATOM 2424 N N . VAL B 1 58 ? -11.957 35.723 25.816 1.00 55.29 58 VAL B N 1
ATOM 2425 C CA . VAL B 1 58 ? -10.690 35.018 25.641 1.00 53.80 58 VAL B CA 1
ATOM 2426 C C . VAL B 1 58 ? -9.670 35.476 26.688 1.00 57.20 58 VAL B C 1
ATOM 2427 O O . VAL B 1 58 ? -9.422 36.681 26.792 1.00 56.54 58 VAL B O 1
ATOM 2431 N N . PRO B 1 59 ? -9.065 34.525 27.458 1.00 53.43 59 PRO B N 1
ATOM 2432 C CA . PRO B 1 59 ? -8.048 34.914 28.451 1.00 52.39 59 PRO B CA 1
ATOM 2433 C C . PRO B 1 59 ? -6.678 35.169 27.817 1.00 54.65 59 PRO B C 1
ATOM 2434 O O . PRO B 1 59 ? -6.205 34.395 26.960 1.00 54.20 59 PRO B O 1
ATOM 2438 N N . VAL B 1 60 ? -6.053 36.291 28.229 1.00 50.04 60 VAL B N 1
ATOM 2439 C CA . VAL B 1 60 ? -4.757 36.771 27.721 1.00 48.78 60 VAL B CA 1
ATOM 2440 C C . VAL B 1 60 ? -3.815 37.232 28.842 1.00 51.88 60 VAL B C 1
ATOM 2441 O O . VAL B 1 60 ? -4.254 37.447 29.967 1.00 51.62 60 VAL B O 1
ATOM 2445 N N . ALA B 1 61 ? -2.527 37.409 28.509 1.00 48.16 61 ALA B N 1
ATOM 2446 C CA . ALA B 1 61 ? -1.490 37.948 29.388 1.00 47.73 61 ALA B CA 1
ATOM 2447 C C . ALA B 1 61 ? -1.212 39.377 28.883 1.00 51.91 61 ALA B C 1
ATOM 2448 O O . ALA B 1 61 ? -1.023 39.596 27.682 1.00 50.75 61 ALA B O 1
ATOM 2450 N N . LEU B 1 62 ? -1.259 40.346 29.793 1.00 49.20 62 LEU B N 1
ATOM 2451 C CA . LEU B 1 62 ? -1.042 41.746 29.474 1.00 49.16 62 LEU B CA 1
ATOM 2452 C C . LEU B 1 62 ? 0.237 42.248 30.135 1.00 51.56 62 LEU B C 1
ATOM 2453 O O . LEU B 1 62 ? 0.296 42.383 31.356 1.00 51.12 62 LEU B O 1
ATOM 2458 N N . LYS B 1 63 ? 1.256 42.509 29.313 1.00 46.45 63 LYS B N 1
ATOM 2459 C CA . LYS B 1 63 ? 2.566 43.000 29.719 1.00 45.48 63 LYS B CA 1
ATOM 2460 C C . LYS B 1 63 ? 2.568 44.529 29.552 1.00 50.35 63 LYS B C 1
ATOM 2461 O O . LYS B 1 63 ? 2.363 45.033 28.444 1.00 50.43 63 LYS B O 1
ATOM 2467 N N . LYS B 1 64 ? 2.739 45.273 30.656 1.00 47.05 64 LYS B N 1
ATOM 2468 C CA . LYS B 1 64 ? 2.779 46.738 30.588 1.00 46.73 64 LYS B CA 1
ATOM 2469 C C . LYS B 1 64 ? 4.234 47.175 30.720 1.00 51.27 64 LYS B C 1
ATOM 2470 O O . LYS B 1 64 ? 4.806 47.056 31.795 1.00 51.77 64 LYS B O 1
ATOM 2476 N N . VAL B 1 65 ? 4.843 47.608 29.608 1.00 47.70 65 VAL B N 1
ATOM 2477 C CA . VAL B 1 65 ? 6.252 48.002 29.515 1.00 47.70 65 VAL B CA 1
ATOM 2478 C C . VAL B 1 65 ? 6.442 49.512 29.661 1.00 54.66 65 VAL B C 1
ATOM 2479 O O . VAL B 1 65 ? 5.845 50.297 28.922 1.00 54.19 65 VAL B O 1
ATOM 2483 N N . GLN B 1 66 ? 7.304 49.910 30.602 1.00 54.08 66 GLN B N 1
ATOM 2484 C CA . GLN B 1 66 ? 7.601 51.320 30.863 1.00 54.32 66 GLN B CA 1
ATOM 2485 C C . GLN B 1 66 ? 8.711 51.780 29.935 1.00 58.45 66 GLN B C 1
ATOM 2486 O O . GLN B 1 66 ? 9.857 51.909 30.353 1.00 58.75 66 GLN B O 1
ATOM 2492 N N . ILE B 1 67 ? 8.365 51.978 28.648 1.00 55.52 67 ILE B N 1
ATOM 2493 C CA . ILE B 1 67 ? 9.283 52.436 27.590 1.00 54.36 67 ILE B CA 1
ATOM 2494 C C . ILE B 1 67 ? 9.692 53.907 27.781 1.00 57.18 67 ILE B C 1
ATOM 2495 O O . ILE B 1 67 ? 10.763 54.299 27.312 1.00 56.98 67 ILE B O 1
ATOM 2500 N N . PHE B 1 68 ? 8.872 54.698 28.503 1.00 52.38 68 PHE B N 1
ATOM 2501 C CA . PHE B 1 68 ? 9.189 56.096 28.779 1.00 52.16 68 PHE B CA 1
ATOM 2502 C C . PHE B 1 68 ? 9.830 56.263 30.146 1.00 58.17 68 PHE B C 1
ATOM 2503 O O . PHE B 1 68 ? 11.010 56.610 30.225 1.00 59.05 68 PHE B O 1
ATOM 2511 N N . ASP B 1 69 ? 9.077 55.953 31.208 1.00 55.20 69 ASP B N 1
ATOM 2512 C CA . ASP B 1 69 ? 9.471 56.072 32.609 1.00 55.31 69 ASP B CA 1
ATOM 2513 C C . ASP B 1 69 ? 10.727 55.274 33.011 1.00 61.07 69 ASP B C 1
ATOM 2514 O O . ASP B 1 69 ? 11.557 55.807 33.753 1.00 61.64 69 ASP B O 1
ATOM 2519 N N . LEU B 1 70 ? 10.885 54.026 32.522 1.00 57.62 70 LEU B N 1
ATOM 2520 C CA . LEU B 1 70 ? 11.994 53.155 32.929 1.00 57.54 70 LEU B CA 1
ATOM 2521 C C . LEU B 1 70 ? 13.070 52.870 31.888 1.00 63.25 70 LEU B C 1
ATOM 2522 O O . LEU B 1 70 ? 13.999 52.110 32.178 1.00 63.30 70 LEU B O 1
ATOM 2527 N N . MET B 1 71 ? 12.964 53.446 30.691 1.00 61.03 71 MET B N 1
ATOM 2528 C CA . MET B 1 71 ? 13.952 53.193 29.643 1.00 60.94 71 MET B CA 1
ATOM 2529 C C . MET B 1 71 ? 14.495 54.481 29.080 1.00 63.10 71 MET B C 1
ATOM 2530 O O . MET B 1 71 ? 13.943 55.550 29.338 1.00 63.61 71 MET B O 1
ATOM 2535 N N . ASP B 1 72 ? 15.561 54.382 28.291 1.00 58.19 72 ASP B N 1
ATOM 2536 C CA . ASP B 1 72 ? 16.147 55.540 27.639 1.00 58.07 72 ASP B CA 1
ATOM 2537 C C . ASP B 1 72 ? 15.800 55.478 26.149 1.00 61.47 72 ASP B C 1
ATOM 2538 O O . ASP B 1 72 ? 15.278 54.458 25.695 1.00 61.96 72 ASP B O 1
ATOM 2543 N N . ALA B 1 73 ? 16.108 56.546 25.394 1.00 56.33 73 ALA B N 1
ATOM 2544 C CA . ALA B 1 73 ? 15.863 56.625 23.962 1.00 55.92 73 ALA B CA 1
ATOM 2545 C C . ALA B 1 73 ? 16.271 55.333 23.222 1.00 61.59 73 ALA B C 1
ATOM 2546 O O . ALA B 1 73 ? 15.395 54.697 22.629 1.00 61.89 73 ALA B O 1
ATOM 2548 N N . LYS B 1 74 ? 17.566 54.904 23.332 1.00 58.37 74 LYS B N 1
ATOM 2549 C CA . LYS B 1 74 ? 18.112 53.683 22.698 1.00 57.54 74 LYS B CA 1
ATOM 2550 C C . LYS B 1 74 ? 17.380 52.413 23.126 1.00 59.73 74 LYS B C 1
ATOM 2551 O O . LYS B 1 74 ? 17.000 51.624 22.264 1.00 59.06 74 LYS B O 1
ATOM 2553 N N . ALA B 1 75 ? 17.135 52.250 24.447 1.00 55.07 75 ALA B N 1
ATOM 2554 C CA . ALA B 1 75 ? 16.418 51.108 25.005 1.00 54.47 75 ALA B CA 1
ATOM 2555 C C . ALA B 1 75 ? 14.998 51.004 24.431 1.00 58.88 75 ALA B C 1
ATOM 2556 O O . ALA B 1 75 ? 14.595 49.917 24.023 1.00 58.18 75 ALA B O 1
ATOM 2558 N N . ARG B 1 76 ? 14.267 52.147 24.373 1.00 55.90 76 ARG B N 1
ATOM 2559 C CA . ARG B 1 76 ? 12.888 52.281 23.877 1.00 55.06 76 ARG B CA 1
ATOM 2560 C C . ARG B 1 76 ? 12.810 51.911 22.409 1.00 59.36 76 ARG B C 1
ATOM 2561 O O . ARG B 1 76 ? 11.931 51.149 22.016 1.00 58.98 76 ARG B O 1
ATOM 2569 N N . ALA B 1 77 ? 13.727 52.471 21.606 1.00 56.86 77 ALA B N 1
ATOM 2570 C CA . ALA B 1 77 ? 13.867 52.228 20.175 1.00 56.56 77 ALA B CA 1
ATOM 2571 C C . ALA B 1 77 ? 14.072 50.727 19.937 1.00 63.09 77 ALA B C 1
ATOM 2572 O O . ALA B 1 77 ? 13.345 50.135 19.137 1.00 63.13 77 ALA B O 1
ATOM 2574 N N . ASP B 1 78 ? 15.010 50.106 20.688 1.00 60.48 78 ASP B N 1
ATOM 2575 C CA . ASP B 1 78 ? 15.331 48.685 20.583 1.00 60.45 78 ASP B CA 1
ATOM 2576 C C . ASP B 1 78 ? 14.156 47.803 20.944 1.00 63.45 78 ASP B C 1
ATOM 2577 O O . ASP B 1 78 ? 13.881 46.838 20.236 1.00 63.00 78 ASP B O 1
ATOM 2582 N N . CYS B 1 79 ? 13.440 48.164 22.010 1.00 59.59 79 CYS B N 1
ATOM 2583 C CA . CYS B 1 79 ? 12.267 47.451 22.495 1.00 59.43 79 CYS B CA 1
ATOM 2584 C C . CYS B 1 79 ? 11.143 47.501 21.461 1.00 61.24 79 CYS B C 1
ATOM 2585 O O . CYS B 1 79 ? 10.580 46.459 21.167 1.00 60.28 79 CYS B O 1
ATOM 2588 N N . ILE B 1 80 ? 10.851 48.685 20.881 1.00 57.03 80 ILE B N 1
ATOM 2589 C CA . ILE B 1 80 ? 9.827 48.856 19.845 1.00 56.38 80 ILE B CA 1
ATOM 2590 C C . ILE B 1 80 ? 10.184 48.027 18.599 1.00 61.08 80 ILE B C 1
ATOM 2591 O O . ILE B 1 80 ? 9.323 47.309 18.095 1.00 61.06 80 ILE B O 1
ATOM 2596 N N . LYS B 1 81 ? 11.458 48.079 18.154 1.00 58.29 81 LYS B N 1
ATOM 2597 C CA . LYS B 1 81 ? 12.004 47.316 17.023 1.00 58.74 81 LYS B CA 1
ATOM 2598 C C . LYS B 1 81 ? 11.855 45.786 17.253 1.00 64.11 81 LYS B C 1
ATOM 2599 O O . LYS B 1 81 ? 11.483 45.069 16.317 1.00 64.12 81 LYS B O 1
ATOM 2605 N N . GLU B 1 82 ? 12.127 45.302 18.496 1.00 60.43 82 GLU B N 1
ATOM 2606 C CA . GLU B 1 82 ? 12.019 43.889 18.872 1.00 60.66 82 GLU B CA 1
ATOM 2607 C C . GLU B 1 82 ? 10.571 43.395 18.932 1.00 65.37 82 GLU B C 1
ATOM 2608 O O . GLU B 1 82 ? 10.308 42.224 18.640 1.00 65.69 82 GLU B O 1
ATOM 2614 N N . ILE B 1 83 ? 9.635 44.281 19.313 1.00 61.57 83 ILE B N 1
ATOM 2615 C CA . ILE B 1 83 ? 8.205 43.961 19.387 1.00 60.82 83 ILE B CA 1
ATOM 2616 C C . ILE B 1 83 ? 7.626 43.929 17.960 1.00 64.84 83 ILE B C 1
ATOM 2617 O O . ILE B 1 83 ? 6.739 43.118 17.682 1.00 65.11 83 ILE B O 1
ATOM 2622 N N . ASP B 1 84 ? 8.196 44.739 17.040 1.00 61.22 84 ASP B N 1
ATOM 2623 C CA . ASP B 1 84 ? 7.817 44.749 15.622 1.00 61.08 84 ASP B CA 1
ATOM 2624 C C . ASP B 1 84 ? 8.134 43.395 14.972 1.00 62.48 84 ASP B C 1
ATOM 2625 O O . ASP B 1 84 ? 7.366 42.929 14.133 1.00 63.00 84 ASP B O 1
ATOM 2630 N N . LEU B 1 85 ? 9.239 42.745 15.389 1.00 55.69 85 LEU B N 1
ATOM 2631 C CA . LEU B 1 85 ? 9.639 41.430 14.879 1.00 53.67 85 LEU B CA 1
ATOM 2632 C C . LEU B 1 85 ? 8.619 40.319 15.197 1.00 55.72 85 LEU B C 1
ATOM 2633 O O . LEU B 1 85 ? 8.375 39.471 14.346 1.00 54.89 85 LEU B O 1
ATOM 2638 N N . LEU B 1 86 ? 7.968 40.374 16.373 1.00 52.02 86 LEU B N 1
ATOM 2639 C CA . LEU B 1 86 ? 6.959 39.394 16.804 1.00 51.79 86 LEU B CA 1
ATOM 2640 C C . LEU B 1 86 ? 5.655 39.472 16.005 1.00 59.93 86 LEU B C 1
ATOM 2641 O O . LEU B 1 86 ? 4.827 38.560 16.088 1.00 60.03 86 LEU B O 1
ATOM 2646 N N . LYS B 1 87 ? 5.490 40.541 15.201 1.00 59.24 87 LYS B N 1
ATOM 2647 C CA . LYS B 1 87 ? 4.333 40.749 14.321 1.00 59.77 87 LYS B CA 1
ATOM 2648 C C . LYS B 1 87 ? 4.491 39.918 13.034 1.00 63.31 87 LYS B C 1
ATOM 2649 O O . LYS B 1 87 ? 3.578 39.870 12.206 1.00 64.46 87 LYS B O 1
ATOM 2655 N N . GLN B 1 88 ? 5.654 39.291 12.858 1.00 58.15 88 GLN B N 1
ATOM 2656 C CA . GLN B 1 88 ? 5.939 38.473 11.688 1.00 58.08 88 GLN B CA 1
ATOM 2657 C C . GLN B 1 88 ? 5.861 36.998 12.017 1.00 60.56 88 GLN B C 1
ATOM 2658 O O . GLN B 1 88 ? 5.842 36.159 11.103 1.00 60.47 88 GLN B O 1
ATOM 2664 N N . LEU B 1 89 ? 5.822 36.680 13.318 1.00 55.31 89 LEU B N 1
ATOM 2665 C CA . LEU B 1 89 ? 5.724 35.309 13.789 1.00 54.61 89 LEU B CA 1
ATOM 2666 C C . LEU B 1 89 ? 4.305 34.787 13.600 1.00 58.65 89 LEU B C 1
ATOM 2667 O O . LEU B 1 89 ? 3.343 35.485 13.927 1.00 59.60 89 LEU B O 1
ATOM 2672 N N . ASN B 1 90 ? 4.187 33.582 13.021 1.00 54.11 90 ASN B N 1
ATOM 2673 C CA . ASN B 1 90 ? 2.936 32.866 12.754 1.00 53.61 90 ASN B CA 1
ATOM 2674 C C . ASN B 1 90 ? 3.206 31.351 12.673 1.00 55.12 90 ASN B C 1
ATOM 2675 O O . ASN B 1 90 ? 3.382 30.783 11.591 1.00 55.03 90 ASN B O 1
ATOM 2680 N N . HIS B 1 91 ? 3.276 30.720 13.845 1.00 49.36 91 HIS B N 1
ATOM 2681 C CA . HIS B 1 91 ? 3.633 29.320 13.990 1.00 48.32 91 HIS B CA 1
ATOM 2682 C C . HIS B 1 91 ? 2.798 28.660 15.085 1.00 53.07 91 HIS B C 1
ATOM 2683 O O . HIS B 1 91 ? 2.645 29.251 16.170 1.00 53.15 91 HIS B O 1
ATOM 2690 N N . PRO B 1 92 ? 2.330 27.400 14.859 1.00 48.87 92 PRO B N 1
ATOM 2691 C CA . PRO B 1 92 ? 1.548 26.701 15.908 1.00 47.73 92 PRO B CA 1
ATOM 2692 C C . PRO B 1 92 ? 2.262 26.462 17.244 1.00 50.46 92 PRO B C 1
ATOM 2693 O O . PRO B 1 92 ? 1.588 26.233 18.243 1.00 50.29 92 PRO B O 1
ATOM 2697 N N . ASN B 1 93 ? 3.609 26.512 17.269 1.00 46.27 93 ASN B N 1
ATOM 2698 C CA . ASN B 1 93 ? 4.400 26.217 18.469 1.00 45.18 93 ASN B CA 1
ATOM 2699 C C . ASN B 1 93 ? 4.979 27.429 19.177 1.00 50.24 93 ASN B C 1
ATOM 2700 O O . ASN B 1 93 ? 5.722 27.276 20.151 1.00 51.70 93 ASN B O 1
ATOM 2705 N N . VAL B 1 94 ? 4.629 28.624 18.726 1.00 46.30 94 VAL B N 1
ATOM 2706 C CA . VAL B 1 94 ? 5.092 29.857 19.348 1.00 45.64 94 VAL B CA 1
ATOM 2707 C C . VAL B 1 94 ? 3.861 30.480 20.013 1.00 50.10 94 VAL B C 1
ATOM 2708 O O . VAL B 1 94 ? 2.806 30.543 19.377 1.00 50.53 94 VAL B O 1
ATOM 2712 N N . ILE B 1 95 ? 3.975 30.911 21.288 1.00 46.25 95 ILE B N 1
ATOM 2713 C CA . ILE B 1 95 ? 2.891 31.626 21.989 1.00 45.58 95 ILE B CA 1
ATOM 2714 C C . ILE B 1 95 ? 2.572 32.868 21.147 1.00 49.39 95 ILE B C 1
ATOM 2715 O O . ILE B 1 95 ? 3.497 33.581 20.733 1.00 49.60 95 ILE B O 1
ATOM 2720 N N . LYS B 1 96 ? 1.274 33.092 20.875 1.00 45.81 96 LYS B N 1
ATOM 2721 C CA . LYS B 1 96 ? 0.764 34.190 20.056 1.00 45.48 96 LYS B CA 1
ATOM 2722 C C . LYS B 1 96 ? 0.976 35.581 20.632 1.00 49.22 96 LYS B C 1
ATOM 2723 O O . LYS B 1 96 ? 0.863 35.830 21.834 1.00 46.36 96 LYS B O 1
ATOM 2729 N N . PHE B 1 97 ? 1.249 36.489 19.713 1.00 49.34 97 PHE B N 1
ATOM 2730 C CA . PHE B 1 97 ? 1.415 37.907 19.954 1.00 51.07 97 PHE B CA 1
ATOM 2731 C C . PHE B 1 97 ? 0.181 38.563 19.303 1.00 54.48 97 PHE B C 1
ATOM 2732 O O . PHE B 1 97 ? 0.054 38.597 18.074 1.00 54.39 97 PHE B O 1
ATOM 2740 N N . TYR B 1 98 ? -0.766 38.986 20.134 1.00 49.87 98 TYR B N 1
ATOM 2741 C CA . TYR B 1 98 ? -2.029 39.548 19.681 1.00 49.11 98 TYR B CA 1
ATOM 2742 C C . TYR B 1 98 ? -2.005 41.039 19.395 1.00 52.42 98 TYR B C 1
ATOM 2743 O O . TYR B 1 98 ? -2.596 41.476 18.400 1.00 53.07 98 TYR B O 1
ATOM 2752 N N . ALA B 1 99 ? -1.385 41.830 20.291 1.00 46.66 99 ALA B N 1
ATOM 2753 C CA . ALA B 1 99 ? -1.376 43.287 20.190 1.00 44.78 99 ALA B CA 1
ATOM 2754 C C . ALA B 1 99 ? -0.205 43.928 20.877 1.00 46.49 99 ALA B C 1
ATOM 2755 O O . ALA B 1 99 ? 0.356 43.368 21.808 1.00 44.22 99 ALA B O 1
ATOM 2757 N N . SER B 1 100 ? 0.131 45.138 20.429 1.00 45.31 100 SER B N 1
ATOM 2758 C CA . SER B 1 100 ? 1.146 46.022 20.993 1.00 45.97 100 SER B CA 1
ATOM 2759 C C . SER B 1 100 ? 0.721 47.413 20.643 1.00 52.59 100 SER B C 1
ATOM 2760 O O . SER B 1 100 ? 0.631 47.755 19.461 1.00 54.81 100 SER B O 1
ATOM 2763 N N . PHE B 1 101 ? 0.414 48.212 21.656 1.00 48.09 101 PHE B N 1
ATOM 2764 C CA . PHE B 1 101 ? -0.044 49.580 21.450 1.00 46.63 101 PHE B CA 1
ATOM 2765 C C . PHE B 1 101 ? 0.412 50.477 22.587 1.00 50.54 101 PHE B C 1
ATOM 2766 O O . PHE B 1 101 ? 0.615 49.991 23.699 1.00 49.47 101 PHE B O 1
ATOM 2774 N N . ILE B 1 102 ? 0.602 51.776 22.304 1.00 49.34 102 ILE B N 1
ATOM 2775 C CA . ILE B 1 102 ? 0.991 52.755 23.322 1.00 50.56 102 ILE B CA 1
ATOM 2776 C C . ILE B 1 102 ? -0.280 53.404 23.855 1.00 59.49 102 ILE B C 1
ATOM 2777 O O . ILE B 1 102 ? -1.038 54.004 23.087 1.00 61.18 102 ILE B O 1
ATOM 2782 N N . GLU B 1 103 ? -0.548 53.210 25.152 1.00 57.28 103 GLU B N 1
ATOM 2783 C CA . GLU B 1 103 ? -1.721 53.745 25.838 1.00 57.94 103 GLU B CA 1
ATOM 2784 C C . GLU B 1 103 ? -1.389 53.891 27.312 1.00 63.15 103 GLU B C 1
ATOM 2785 O O . GLU B 1 103 ? -0.817 52.968 27.901 1.00 62.16 103 GLU B O 1
ATOM 2791 N N . ASP B 1 104 ? -1.735 55.063 27.892 1.00 61.52 104 ASP B N 1
ATOM 2792 C CA . ASP B 1 104 ? -1.489 55.451 29.289 1.00 62.39 104 ASP B CA 1
ATOM 2793 C C . ASP B 1 104 ? 0.019 55.469 29.640 1.00 65.08 104 ASP B C 1
ATOM 2794 O O . ASP B 1 104 ? 0.449 54.908 30.651 1.00 63.12 104 ASP B O 1
ATOM 2799 N N . ASN B 1 105 ? 0.805 56.131 28.777 1.00 62.93 105 ASN B N 1
ATOM 2800 C CA . ASN B 1 105 ? 2.247 56.362 28.901 1.00 63.40 105 ASN B CA 1
ATOM 2801 C C . ASN B 1 105 ? 3.094 55.072 28.982 1.00 66.96 105 ASN B C 1
ATOM 2802 O O . ASN B 1 105 ? 4.185 55.078 29.573 1.00 66.82 105 ASN B O 1
ATOM 2807 N N . GLU B 1 106 ? 2.610 53.976 28.362 1.00 62.43 106 GLU B N 1
ATOM 2808 C CA . GLU B 1 106 ? 3.328 52.696 28.375 1.00 61.44 106 GLU B CA 1
ATOM 2809 C C . GLU B 1 106 ? 3.062 51.860 27.136 1.00 60.72 106 GLU B C 1
ATOM 2810 O O . GLU B 1 106 ? 2.140 52.160 26.380 1.00 60.35 106 GLU B O 1
ATOM 2816 N N . LEU B 1 107 ? 3.885 50.814 26.926 1.00 53.51 107 LEU B N 1
ATOM 2817 C CA . LEU B 1 107 ? 3.690 49.874 25.834 1.00 50.62 107 LEU B CA 1
ATOM 2818 C C . LEU B 1 107 ? 2.898 48.701 26.379 1.00 52.30 107 LEU B C 1
ATOM 2819 O O . LEU B 1 107 ? 3.282 48.087 27.377 1.00 51.20 107 LEU B O 1
ATOM 2824 N N . ASN B 1 108 ? 1.757 48.430 25.754 1.00 48.99 108 ASN B N 1
ATOM 2825 C CA . ASN B 1 108 ? 0.887 47.330 26.145 1.00 48.95 108 ASN B CA 1
ATOM 2826 C C . ASN B 1 108 ? 1.047 46.193 25.156 1.00 52.48 108 ASN B C 1
ATOM 2827 O O . ASN B 1 108 ? 0.861 46.399 23.960 1.00 52.26 108 ASN B O 1
ATOM 2832 N N . ILE B 1 109 ? 1.454 45.014 25.643 1.00 48.70 109 ILE B N 1
ATOM 2833 C CA . ILE B 1 109 ? 1.623 43.831 24.809 1.00 48.37 109 ILE B CA 1
ATOM 2834 C C . ILE B 1 109 ? 0.619 42.773 25.259 1.00 49.94 109 ILE B C 1
ATOM 2835 O O . ILE B 1 109 ? 0.691 42.316 26.399 1.00 49.75 109 ILE B O 1
ATOM 2840 N N . VAL B 1 110 ? -0.342 42.430 24.378 1.00 44.66 110 VAL B N 1
ATOM 2841 C CA . VAL B 1 110 ? -1.374 41.419 24.638 1.00 44.55 110 VAL B CA 1
ATOM 2842 C C . VAL B 1 110 ? -0.857 40.078 24.097 1.00 50.67 110 VAL B C 1
ATOM 2843 O O . VAL B 1 110 ? -0.499 39.989 22.920 1.00 50.52 110 VAL B O 1
ATOM 2847 N N . LEU B 1 111 ? -0.793 39.047 24.957 1.00 49.04 111 LEU B N 1
ATOM 2848 C CA . LEU B 1 111 ? -0.276 37.725 24.568 1.00 49.31 111 LEU B CA 1
ATOM 2849 C C . LEU B 1 111 ? -1.212 36.575 24.892 1.00 52.68 111 LEU B C 1
ATOM 2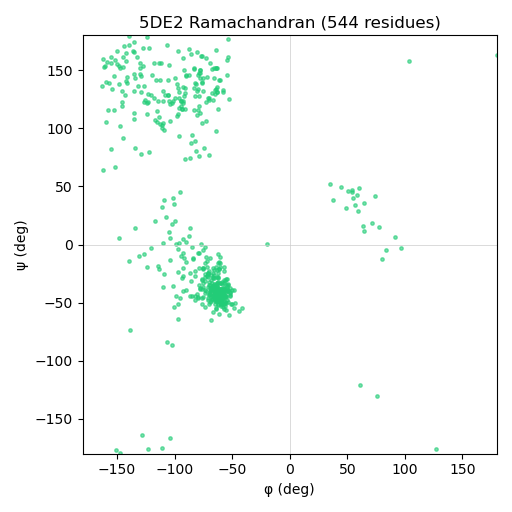850 O O . LEU B 1 111 ? -1.986 36.650 25.845 1.00 51.55 111 LEU B O 1
ATOM 2855 N N . GLU B 1 112 ? -1.087 35.485 24.127 1.00 49.93 112 GLU B N 1
ATOM 2856 C CA . GLU B 1 112 ? -1.815 34.238 24.342 1.00 50.47 112 GLU B CA 1
ATOM 2857 C C . GLU B 1 112 ? -1.396 33.631 25.693 1.00 56.22 112 GLU B C 1
ATOM 2858 O O . GLU B 1 112 ? -0.205 33.598 26.003 1.00 53.79 112 GLU B O 1
ATOM 2864 N N . LEU B 1 113 ? -2.381 33.197 26.496 1.00 57.41 113 LEU B N 1
ATOM 2865 C CA . LEU B 1 113 ? -2.170 32.504 27.765 1.00 59.55 113 LEU B CA 1
ATOM 2866 C C . LEU B 1 113 ? -2.343 31.003 27.508 1.00 69.65 113 LEU B C 1
ATOM 2867 O O . LEU B 1 113 ? -3.360 30.585 26.945 1.00 68.52 113 LEU B O 1
ATOM 2872 N N . ALA B 1 114 ? -1.343 30.198 27.886 1.00 72.62 114 ALA B N 1
ATOM 2873 C CA . ALA B 1 114 ? -1.421 28.742 27.734 1.00 75.42 114 ALA B CA 1
ATOM 2874 C C . ALA B 1 114 ? -2.235 28.176 28.898 1.00 84.79 114 ALA B C 1
ATOM 2875 O O . ALA B 1 114 ? -3.105 27.330 28.656 1.00 84.12 114 ALA B O 1
ATOM 2877 N N . ASP B 1 115 ? -1.987 28.685 30.146 1.00 85.38 115 ASP B N 1
ATOM 2878 C CA . ASP B 1 115 ? -2.707 28.324 31.386 1.00 86.90 115 ASP B CA 1
ATOM 2879 C C . ASP B 1 115 ? -3.158 26.826 31.443 1.00 93.40 115 ASP B C 1
ATOM 2880 O O . ASP B 1 115 ? -4.356 26.547 31.614 1.00 94.84 115 ASP B O 1
ATOM 2882 N N . ALA B 1 116 ? -2.213 25.883 31.207 1.00 88.94 116 ALA B N 1
ATOM 2883 C CA . ALA B 1 116 ? -2.531 24.456 31.213 1.00 88.16 116 ALA B CA 1
ATOM 2884 C C . ALA B 1 116 ? -1.415 23.697 31.915 1.00 90.74 116 ALA B C 1
ATOM 2885 O O . ALA B 1 116 ? -1.594 23.272 33.059 1.00 91.10 116 ALA B O 1
ATOM 2887 N N . GLY B 1 117 ? -0.278 23.559 31.247 1.00 84.62 117 GLY B N 1
ATOM 2888 C CA . GLY B 1 117 ? 0.866 22.850 31.791 1.00 83.30 117 GLY B CA 1
ATOM 2889 C C . GLY B 1 117 ? 2.157 23.175 31.078 1.00 84.43 117 GLY B C 1
ATOM 2890 O O . GLY B 1 117 ? 2.142 23.665 29.952 1.00 84.74 117 GLY B O 1
ATOM 2891 N N . ASP B 1 118 ? 3.282 22.927 31.745 1.00 78.21 118 ASP B N 1
ATOM 2892 C CA . ASP B 1 118 ? 4.603 23.204 31.197 1.00 76.52 118 ASP B CA 1
ATOM 2893 C C . ASP B 1 118 ? 5.568 22.038 31.370 1.00 75.97 118 ASP B C 1
ATOM 2894 O O . ASP B 1 118 ? 5.330 21.148 32.191 1.00 75.43 118 ASP B O 1
ATOM 2899 N N . LEU B 1 119 ? 6.654 22.049 30.579 1.00 68.98 119 LEU B N 1
ATOM 2900 C CA . LEU B 1 119 ? 7.704 21.039 30.578 1.00 67.31 119 LEU B CA 1
ATOM 2901 C C . LEU B 1 119 ? 8.348 20.863 31.949 1.00 69.31 119 LEU B C 1
ATOM 2902 O O . LEU B 1 119 ? 8.740 19.748 32.294 1.00 68.46 119 LEU B O 1
ATOM 2907 N N . SER B 1 120 ? 8.434 21.961 32.726 1.00 65.49 120 SER B N 1
ATOM 2908 C CA . SER B 1 120 ? 8.953 22.007 34.091 1.00 65.42 120 SER B CA 1
ATOM 2909 C C . SER B 1 120 ? 8.143 21.044 34.990 1.00 71.32 120 SER B C 1
ATOM 2910 O O . SER B 1 120 ? 8.735 20.259 35.737 1.00 71.35 120 SER B O 1
ATOM 2913 N N . ARG B 1 121 ? 6.797 21.083 34.870 1.00 68.10 121 ARG B N 1
ATOM 2914 C CA . ARG B 1 121 ? 5.862 20.224 35.597 1.00 68.18 121 ARG B CA 1
ATOM 2915 C C . ARG B 1 121 ? 5.957 18.774 35.133 1.00 71.93 121 ARG B C 1
ATOM 2916 O O . ARG B 1 121 ? 5.942 17.863 35.959 1.00 71.95 121 ARG B O 1
ATOM 2924 N N . MET B 1 122 ? 6.102 18.567 33.821 1.00 67.88 122 MET B N 1
ATOM 2925 C CA . MET B 1 122 ? 6.265 17.244 33.248 1.00 67.73 122 MET B CA 1
ATOM 2926 C C . MET B 1 122 ? 7.529 16.546 33.769 1.00 72.26 122 MET B C 1
ATOM 2927 O O . MET B 1 122 ? 7.484 15.341 34.011 1.00 72.53 122 MET B O 1
ATOM 2932 N N . ILE B 1 123 ? 8.638 17.298 33.955 1.00 68.33 123 ILE B N 1
ATOM 2933 C CA . ILE B 1 123 ? 9.896 16.760 34.479 1.00 68.13 123 ILE B CA 1
ATOM 2934 C C . ILE B 1 123 ? 9.696 16.417 35.955 1.00 73.86 123 ILE B C 1
ATOM 2935 O O . ILE B 1 123 ? 9.973 15.287 36.357 1.00 72.55 123 ILE B O 1
ATOM 2940 N N . LYS B 1 124 ? 9.163 17.379 36.739 1.00 73.11 124 LYS B N 1
ATOM 2941 C CA . LYS B 1 124 ? 8.885 17.229 38.166 1.00 74.27 124 LYS B CA 1
ATOM 2942 C C . LYS B 1 124 ? 7.995 16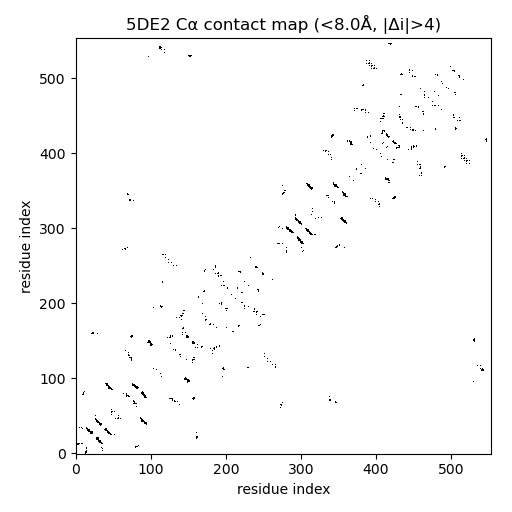.024 38.457 1.00 81.99 124 LYS B C 1
ATOM 2943 O O . LYS B 1 124 ? 8.320 15.257 39.369 1.00 81.88 124 LYS B O 1
ATOM 2949 N N . HIS B 1 125 ? 6.903 15.837 37.660 1.00 80.64 125 HIS B N 1
ATOM 2950 C CA A HIS B 1 125 ? 5.969 14.726 37.837 0.50 80.84 125 HIS B CA 1
ATOM 2951 C CA B HIS B 1 125 ? 5.976 14.717 37.836 0.50 81.04 125 HIS B CA 1
ATOM 2952 C C . HIS B 1 125 ? 6.548 13.376 37.357 1.00 85.71 125 HIS B C 1
ATOM 2953 O O . HIS B 1 125 ? 5.989 12.323 37.674 1.00 86.37 125 HIS B O 1
ATOM 2966 N N . PHE B 1 126 ? 7.681 13.399 36.631 1.00 82.07 126 PHE B N 1
ATOM 2967 C CA . PHE B 1 126 ? 8.351 12.176 36.173 1.00 81.64 126 PHE B CA 1
ATOM 2968 C C . PHE B 1 126 ? 9.405 11.782 37.223 1.00 84.57 126 PHE B C 1
ATOM 2969 O O . PHE B 1 126 ? 9.746 10.603 37.345 1.00 83.55 126 PHE B O 1
ATOM 2977 N N . LYS B 1 127 ? 9.913 12.787 37.973 1.00 80.51 127 LYS B N 1
ATOM 2978 C CA . LYS B 1 127 ? 10.904 12.638 39.037 1.00 79.97 127 LYS B CA 1
ATOM 2979 C C . LYS B 1 127 ? 10.216 12.056 40.275 1.00 83.51 127 LYS B C 1
ATOM 2980 O O . LYS B 1 127 ? 10.733 11.110 40.876 1.00 83.57 127 LYS B O 1
ATOM 2986 N N . LYS B 1 128 ? 9.024 12.595 40.621 1.00 78.85 128 LYS B N 1
ATOM 2987 C CA . LYS B 1 128 ? 8.182 12.165 41.744 1.00 78.07 128 LYS B CA 1
ATOM 2988 C C . LYS B 1 128 ? 7.726 10.701 41.599 1.00 80.99 128 LYS B C 1
ATOM 2989 O O . LYS B 1 128 ? 7.255 10.109 42.570 1.00 80.46 128 LYS B O 1
ATOM 2995 N N . GLN B 1 129 ? 7.867 10.133 40.387 1.00 76.86 129 GLN B N 1
ATOM 2996 C CA . GLN B 1 129 ? 7.493 8.764 40.045 1.00 76.55 129 GLN B CA 1
ATOM 2997 C C . GLN B 1 129 ? 8.713 7.926 39.617 1.00 80.68 129 GLN B C 1
ATOM 2998 O O . GLN B 1 129 ? 8.547 6.904 38.939 1.00 80.06 129 GLN B O 1
ATOM 3004 N N . LYS B 1 130 ? 9.936 8.371 39.999 1.00 77.39 130 LYS B N 1
ATOM 3005 C CA . LYS B 1 130 ? 11.228 7.731 39.696 1.00 77.54 130 LYS B CA 1
ATOM 3006 C C . LYS B 1 130 ? 11.290 7.120 38.276 1.00 82.55 130 LYS B C 1
ATOM 3007 O O . LYS B 1 130 ? 11.878 6.051 38.072 1.00 83.21 130 LYS B O 1
ATOM 3013 N N . ARG B 1 131 ? 10.686 7.833 37.300 1.00 78.40 131 ARG B N 1
ATOM 3014 C CA . ARG B 1 131 ? 10.574 7.438 35.897 1.00 77.74 131 ARG B CA 1
ATOM 3015 C C . ARG B 1 131 ? 11.376 8.340 34.971 1.00 79.54 131 ARG B C 1
ATOM 3016 O O . ARG B 1 131 ? 11.390 9.554 35.156 1.00 79.81 131 ARG B O 1
ATOM 3024 N N . LEU B 1 132 ? 11.994 7.757 33.947 1.00 74.56 132 LEU B N 1
ATOM 3025 C CA . LEU B 1 132 ? 12.716 8.515 32.928 1.00 74.32 132 LEU B CA 1
ATOM 3026 C C . LEU B 1 132 ? 11.766 8.834 31.764 1.00 77.01 132 LEU B C 1
ATOM 3027 O O . LEU B 1 132 ? 10.843 8.057 31.489 1.00 76.82 132 LEU B O 1
ATOM 3032 N N . ILE B 1 133 ? 11.994 9.963 31.075 1.00 71.07 133 ILE B N 1
ATOM 3033 C CA . ILE B 1 133 ? 11.157 10.284 29.932 1.00 69.73 133 ILE B CA 1
ATOM 3034 C C . ILE B 1 133 ? 11.660 9.436 28.749 1.00 71.55 133 ILE B C 1
ATOM 3035 O O . ILE B 1 133 ? 12.844 9.501 28.408 1.00 71.74 133 ILE B O 1
ATOM 3040 N N . PRO B 1 134 ? 10.804 8.562 28.180 1.00 65.65 134 PRO B N 1
ATOM 3041 C CA . PRO B 1 134 ? 11.257 7.726 27.057 1.00 64.50 134 PRO B CA 1
ATOM 3042 C C . PRO B 1 134 ? 11.687 8.581 25.884 1.00 66.18 134 PRO B C 1
ATOM 3043 O O . PRO B 1 134 ? 11.063 9.609 25.615 1.00 65.34 134 PRO B O 1
ATOM 3047 N N . GLU B 1 135 ? 12.759 8.160 25.205 1.00 62.14 135 GLU B N 1
ATOM 3048 C CA . GLU B 1 135 ? 13.365 8.865 24.076 1.00 61.82 135 GLU B CA 1
ATOM 3049 C C . GLU B 1 135 ? 12.386 9.337 22.993 1.00 66.63 135 GLU B C 1
ATOM 3050 O O . GLU B 1 135 ? 12.572 10.430 22.454 1.00 66.35 135 GLU B O 1
ATOM 3056 N N . ARG B 1 136 ? 11.364 8.527 22.668 1.00 63.54 136 ARG B N 1
ATOM 3057 C CA . ARG B 1 136 ? 10.379 8.904 21.653 1.00 63.41 136 ARG B CA 1
ATOM 3058 C C . ARG B 1 136 ? 9.442 10.025 22.159 1.00 65.67 136 ARG B C 1
ATOM 3059 O O . ARG B 1 136 ? 8.947 10.811 21.348 1.00 63.87 136 ARG B O 1
ATOM 3067 N N . THR B 1 137 ? 9.231 10.109 23.494 1.00 62.21 137 THR B N 1
ATOM 3068 C CA . THR B 1 137 ? 8.412 11.157 24.109 1.00 61.78 137 THR B CA 1
ATOM 3069 C C . THR B 1 137 ? 9.231 12.451 24.108 1.00 63.79 137 THR B C 1
ATOM 3070 O O . THR B 1 137 ? 8.661 13.513 23.912 1.00 63.73 137 THR B O 1
ATOM 3074 N N . VAL B 1 138 ? 10.565 12.351 24.253 1.00 58.55 138 VAL B N 1
ATOM 3075 C CA . VAL B 1 138 ? 11.485 13.492 24.240 1.00 58.11 138 VAL B CA 1
ATOM 3076 C C . VAL B 1 138 ? 11.494 14.170 22.848 1.00 62.20 138 VAL B C 1
ATOM 3077 O O . VAL B 1 138 ? 11.266 15.377 22.764 1.00 62.30 138 VAL B O 1
ATOM 3081 N N . TRP B 1 139 ? 11.693 13.378 21.772 1.00 57.94 139 TRP B N 1
ATOM 3082 C CA . TRP B 1 139 ? 11.720 13.843 20.387 1.00 57.25 139 TRP B CA 1
ATOM 3083 C C . TRP B 1 139 ? 10.407 14.445 19.926 1.00 61.69 139 TRP B C 1
ATOM 3084 O O . TRP B 1 139 ? 10.414 15.432 19.185 1.00 61.81 139 TRP B O 1
ATOM 3095 N N . LYS B 1 140 ? 9.283 13.864 20.385 1.00 57.20 140 LYS B N 1
ATOM 3096 C CA . LYS B 1 140 ? 7.918 14.297 20.078 1.00 55.35 140 LYS B CA 1
ATOM 3097 C C . LYS B 1 140 ? 7.768 15.787 20.421 1.00 53.65 140 LYS B C 1
ATOM 3098 O O . LYS B 1 140 ? 7.297 16.569 19.590 1.00 55.39 140 LYS B O 1
ATOM 3104 N N . TYR B 1 141 ? 8.207 16.161 21.646 1.00 50.11 141 TYR B N 1
ATOM 3105 C CA . TYR B 1 141 ? 8.163 17.506 22.219 1.00 49.24 141 TYR B CA 1
ATOM 3106 C C . TYR B 1 141 ? 9.283 18.392 21.697 1.00 53.66 141 TYR B C 1
ATOM 3107 O O . TYR B 1 141 ? 9.042 19.567 21.382 1.00 52.17 141 TYR B O 1
ATOM 3116 N N . PHE B 1 142 ? 10.512 17.849 21.650 1.00 50.23 142 PHE B N 1
ATOM 3117 C CA . PHE B 1 142 ? 11.704 18.564 21.208 1.00 50.78 142 PHE B CA 1
ATOM 3118 C C . PHE B 1 142 ? 11.601 19.072 19.771 1.00 56.40 142 PHE B C 1
ATOM 3119 O O . PHE B 1 142 ? 12.007 20.207 19.517 1.00 57.00 142 PHE B O 1
ATOM 3127 N N . VAL B 1 143 ? 11.041 18.256 18.837 1.00 52.41 143 VAL B N 1
ATOM 3128 C CA . VAL B 1 143 ? 10.896 18.648 17.418 1.00 51.08 143 VAL B CA 1
ATOM 3129 C C . VAL B 1 143 ? 9.976 19.880 17.275 1.00 52.49 143 VAL B C 1
ATOM 3130 O O . VAL B 1 143 ? 10.264 20.775 16.483 1.00 51.77 143 VAL B O 1
ATOM 3134 N N . GLN B 1 144 ? 8.919 19.939 18.086 1.00 47.88 144 GLN B N 1
ATOM 3135 C CA . GLN B 1 144 ? 7.966 21.041 18.102 1.00 47.73 144 GLN B CA 1
ATOM 3136 C C . GLN B 1 144 ? 8.645 22.331 18.564 1.00 50.06 144 GLN B C 1
ATOM 3137 O O . GLN B 1 144 ? 8.434 23.390 17.982 1.00 48.21 144 GLN B O 1
ATOM 3143 N N . LEU B 1 145 ? 9.496 22.216 19.580 1.00 48.59 145 LEU B N 1
ATOM 3144 C CA . LEU B 1 145 ? 10.289 23.306 20.149 1.00 49.24 145 LEU B CA 1
ATOM 3145 C C . LEU B 1 145 ? 11.355 23.830 19.158 1.00 52.22 145 LEU B C 1
ATOM 3146 O O . LEU B 1 145 ? 11.593 25.034 19.106 1.00 51.98 145 LEU B O 1
ATOM 3151 N N . CYS B 1 146 ? 11.948 22.949 18.340 1.00 48.63 146 CYS B N 1
ATOM 3152 C CA . CYS B 1 146 ? 12.901 23.367 17.310 1.00 48.73 146 CYS B CA 1
ATOM 3153 C C . CYS B 1 146 ? 12.189 24.033 16.149 1.00 52.90 146 CYS B C 1
ATOM 3154 O O . CYS B 1 146 ? 12.766 24.912 15.513 1.00 52.74 146 CYS B O 1
ATOM 3157 N N . SER B 1 147 ? 10.940 23.607 15.858 1.00 49.88 147 SER B N 1
ATOM 3158 C CA . SER B 1 147 ? 10.110 24.187 14.794 1.00 49.60 147 SER B CA 1
ATOM 3159 C C . SER B 1 147 ? 9.839 25.656 15.138 1.00 52.18 147 SER B C 1
ATOM 3160 O O . SER B 1 147 ? 10.019 26.540 14.287 1.00 50.63 147 SER B O 1
ATOM 3163 N N . ALA B 1 148 ? 9.484 25.891 16.427 1.00 47.80 148 ALA B N 1
ATOM 3164 C CA . ALA B 1 148 ? 9.219 27.184 17.040 1.00 47.50 148 ALA B CA 1
ATOM 3165 C C . ALA B 1 148 ? 10.460 28.079 16.949 1.00 52.08 148 ALA B C 1
ATOM 3166 O O . ALA B 1 148 ? 10.378 29.203 16.433 1.00 52.90 148 ALA B O 1
ATOM 3168 N N . LEU B 1 149 ? 11.615 27.555 17.380 1.00 47.26 149 LEU B N 1
ATOM 3169 C CA . LEU B 1 149 ? 12.869 28.293 17.361 1.00 47.34 149 LEU B CA 1
ATOM 3170 C C . LEU B 1 149 ? 13.358 28.612 15.959 1.00 50.98 149 LEU B C 1
ATOM 3171 O O . LEU B 1 149 ? 13.774 29.747 15.723 1.00 51.13 149 LEU B O 1
ATOM 3176 N N . GLU B 1 150 ? 13.285 27.639 15.024 1.00 47.14 150 GLU B N 1
ATOM 3177 C CA . GLU B 1 150 ? 13.678 27.830 13.626 1.00 46.84 150 GLU B CA 1
ATOM 3178 C C . GLU B 1 150 ? 12.884 29.005 13.007 1.00 48.74 150 GLU B C 1
ATOM 3179 O O . GLU B 1 150 ? 13.471 29.867 12.360 1.00 47.85 150 GLU B O 1
ATOM 3185 N N . HIS B 1 151 ? 11.566 29.057 13.266 1.00 45.51 151 HIS B N 1
ATOM 3186 C CA . HIS B 1 151 ? 10.665 30.115 12.806 1.00 45.10 151 HIS B CA 1
ATOM 3187 C C . HIS B 1 151 ? 11.129 31.478 13.353 1.00 49.44 151 HIS B C 1
ATOM 3188 O O . HIS B 1 151 ? 11.321 32.435 12.585 1.00 47.83 151 HIS B O 1
ATOM 3195 N N . MET B 1 152 ? 11.342 31.530 14.686 1.00 45.96 152 MET B N 1
ATOM 3196 C CA . MET B 1 152 ? 11.805 32.705 15.404 1.00 45.02 152 MET B CA 1
ATOM 3197 C C . MET B 1 152 ? 13.111 33.204 14.810 1.00 47.61 152 MET B C 1
ATOM 3198 O O . MET B 1 152 ? 13.182 34.373 14.455 1.00 46.35 152 MET B O 1
ATOM 3203 N N . HIS B 1 153 ? 14.119 32.307 14.633 1.00 44.55 153 HIS B N 1
ATOM 3204 C CA . HIS B 1 153 ? 15.421 32.683 14.079 1.00 44.47 153 HIS B CA 1
ATOM 3205 C C . HIS B 1 153 ? 15.345 33.130 12.607 1.00 49.05 153 HIS B C 1
ATOM 3206 O O . HIS B 1 153 ? 16.052 34.069 12.228 1.00 47.45 153 HIS B O 1
ATOM 3213 N N . SER B 1 154 ? 14.458 32.509 11.802 1.00 48.05 154 SER B N 1
ATOM 3214 C CA . SER B 1 154 ? 14.265 32.881 10.393 1.00 49.36 154 SER B CA 1
ATOM 3215 C C . SER B 1 154 ? 13.755 34.328 10.240 1.00 57.27 154 SER B C 1
ATOM 3216 O O . SER B 1 154 ? 13.983 34.954 9.198 1.00 58.14 154 SER B O 1
ATOM 3219 N N . ARG B 1 155 ? 13.093 34.862 11.296 1.00 54.68 155 ARG B N 1
ATOM 3220 C CA . ARG B 1 155 ? 12.575 36.231 11.334 1.00 54.40 155 ARG B CA 1
ATOM 3221 C C . ARG B 1 155 ? 13.502 37.131 12.169 1.00 59.17 155 ARG B C 1
ATOM 3222 O O . ARG B 1 155 ? 13.108 38.228 12.566 1.00 59.12 155 ARG B O 1
ATOM 3230 N N . ARG B 1 156 ? 14.752 36.666 12.398 1.00 56.54 156 ARG B N 1
ATOM 3231 C CA . ARG B 1 156 ? 15.822 37.340 13.144 1.00 56.50 156 ARG B CA 1
ATOM 3232 C C . ARG B 1 156 ? 15.417 37.674 14.587 1.00 59.28 156 ARG B C 1
ATOM 3233 O O . ARG B 1 156 ? 15.723 38.764 15.071 1.00 58.48 156 ARG B O 1
ATOM 3241 N N . VAL B 1 157 ? 14.745 36.730 15.273 1.00 55.90 157 VAL B N 1
ATOM 3242 C CA . VAL B 1 157 ? 14.255 36.910 16.651 1.00 55.60 157 VAL B CA 1
ATOM 3243 C C . VAL B 1 157 ? 14.984 35.965 17.619 1.00 59.15 157 VAL B C 1
ATOM 3244 O O . VAL B 1 157 ? 14.946 34.748 17.430 1.00 58.30 157 VAL B O 1
ATOM 3248 N N . MET B 1 158 ? 15.615 36.523 18.664 1.00 56.31 158 MET B N 1
ATOM 3249 C CA . MET B 1 158 ? 16.267 35.727 19.709 1.00 56.44 158 MET B CA 1
ATOM 3250 C C . MET B 1 158 ? 15.246 35.481 20.812 1.00 58.68 158 MET B C 1
ATOM 3251 O O . MET B 1 158 ? 14.557 36.418 21.220 1.00 58.45 158 MET B O 1
ATOM 3256 N N . HIS B 1 159 ? 15.148 34.233 21.300 1.00 53.48 159 HIS B N 1
ATOM 3257 C CA . HIS B 1 159 ? 14.244 33.913 22.398 1.00 52.06 159 HIS B CA 1
ATOM 3258 C C . HIS B 1 159 ? 14.748 34.543 23.693 1.00 52.35 159 HIS B C 1
ATOM 3259 O O . HIS B 1 159 ? 13.963 35.194 24.383 1.00 51.53 159 HIS B O 1
ATOM 3266 N N . ARG B 1 160 ? 16.052 34.347 24.007 1.00 47.33 160 ARG B N 1
ATOM 3267 C CA . ARG B 1 160 ? 16.813 34.899 25.139 1.00 46.65 160 ARG B CA 1
ATOM 3268 C C . ARG B 1 160 ? 16.615 34.188 26.506 1.00 50.77 160 ARG B C 1
ATOM 3269 O O . ARG B 1 160 ? 17.417 34.432 27.393 1.00 51.46 160 ARG B O 1
ATOM 3277 N N . ASP B 1 161 ? 15.621 33.312 26.681 1.00 47.70 161 ASP B N 1
ATOM 3278 C CA . ASP B 1 161 ? 15.439 32.569 27.935 1.00 48.16 161 ASP B CA 1
ATOM 3279 C C . ASP B 1 161 ? 14.763 31.246 27.704 1.00 52.09 161 ASP B C 1
ATOM 3280 O O . ASP B 1 161 ? 13.635 31.050 28.163 1.00 52.10 161 ASP B O 1
ATOM 3282 N N . ILE B 1 162 ? 15.452 30.323 27.003 1.00 47.54 162 ILE B N 1
ATOM 3283 C CA . ILE B 1 162 ? 14.930 28.978 26.768 1.00 46.16 162 ILE B CA 1
ATOM 3284 C C . ILE B 1 162 ? 15.137 28.170 28.061 1.00 48.66 162 ILE B C 1
ATOM 3285 O O . ILE B 1 162 ? 16.257 27.991 28.501 1.00 47.92 162 ILE B O 1
ATOM 3290 N N . LYS B 1 163 ? 14.047 27.793 28.717 1.00 46.42 163 LYS B N 1
ATOM 3291 C CA . LYS B 1 163 ? 14.052 27.016 29.966 1.00 45.85 163 LYS B CA 1
ATOM 3292 C C . LYS B 1 163 ? 12.778 26.153 30.019 1.00 51.19 163 LYS B C 1
ATOM 3293 O O . LYS B 1 163 ? 11.788 26.550 29.388 1.00 50.35 163 LYS B O 1
ATOM 3299 N N . PRO B 1 164 ? 12.752 25.007 30.760 1.00 49.45 164 PRO B N 1
ATOM 3300 C CA . PRO B 1 164 ? 11.536 24.159 30.779 1.00 49.26 164 PRO B CA 1
ATOM 3301 C C . PRO B 1 164 ? 10.236 24.865 31.183 1.00 52.60 164 PRO B C 1
ATOM 3302 O O . PRO B 1 164 ? 9.190 24.579 30.602 1.00 52.01 164 PRO B O 1
ATOM 3306 N N . ALA B 1 165 ? 10.307 25.838 32.098 1.00 49.58 165 ALA B N 1
ATOM 3307 C CA . ALA B 1 165 ? 9.137 26.621 32.508 1.00 49.48 165 ALA B CA 1
ATOM 3308 C C . ALA B 1 165 ? 8.554 27.501 31.387 1.00 53.04 165 ALA B C 1
ATOM 3309 O O . ALA B 1 165 ? 7.374 27.859 31.447 1.00 53.29 165 ALA B O 1
ATOM 3311 N N . ASN B 1 166 ? 9.361 27.819 30.362 1.00 48.45 166 ASN B N 1
ATOM 3312 C CA . ASN B 1 166 ? 8.926 28.623 29.213 1.00 48.04 166 ASN B CA 1
ATOM 3313 C C . ASN B 1 166 ? 8.428 27.757 28.059 1.00 50.15 166 ASN B C 1
ATOM 3314 O O . ASN B 1 166 ? 8.135 28.285 26.995 1.00 49.19 166 ASN B O 1
ATOM 3319 N N . VAL B 1 167 ? 8.357 26.426 28.266 1.00 47.12 167 VAL B N 1
ATOM 3320 C CA . VAL B 1 167 ? 7.885 25.448 27.282 1.00 46.62 167 VAL B CA 1
ATOM 3321 C C . VAL B 1 167 ? 6.549 24.943 27.787 1.00 54.33 167 VAL B C 1
ATOM 3322 O O . VAL B 1 167 ? 6.504 24.087 28.672 1.00 53.23 167 VAL B O 1
ATOM 3326 N N . PHE B 1 168 ? 5.466 25.501 27.256 1.00 54.70 168 PHE B N 1
ATOM 3327 C CA . PHE B 1 168 ? 4.111 25.126 27.653 1.00 56.10 168 PHE B CA 1
ATOM 3328 C C . PHE B 1 168 ? 3.604 23.983 26.770 1.00 65.59 168 PHE B C 1
ATOM 3329 O O . PHE B 1 168 ? 3.990 23.886 25.610 1.00 64.87 168 PHE B O 1
ATOM 3337 N N . ILE B 1 169 ? 2.821 23.072 27.352 1.00 67.66 169 ILE B N 1
ATOM 3338 C CA . ILE B 1 169 ? 2.234 21.917 26.676 1.00 70.44 169 ILE B CA 1
ATOM 3339 C C . ILE B 1 169 ? 0.729 21.998 26.854 1.00 80.62 169 ILE B C 1
ATOM 3340 O O . ILE B 1 169 ? 0.243 22.174 27.976 1.00 81.27 169 ILE B O 1
ATOM 3345 N N . THR B 1 170 ? -0.008 21.877 25.748 1.00 81.14 170 THR B N 1
ATOM 3346 C CA . THR B 1 170 ? -1.476 21.918 25.738 1.00 82.00 170 THR B CA 1
ATOM 3347 C C . THR B 1 170 ? -2.034 20.507 25.990 1.00 89.02 170 THR B C 1
ATOM 3348 O O . THR B 1 170 ? -1.286 19.521 25.900 1.00 89.11 170 THR B O 1
ATOM 3352 N N . ALA B 1 171 ? -3.359 20.416 26.247 1.00 86.52 171 ALA B N 1
ATOM 3353 C CA . ALA B 1 171 ? -4.087 19.158 26.450 1.00 86.50 171 ALA B CA 1
ATOM 3354 C C . ALA B 1 171 ? -3.818 18.163 25.306 1.00 89.77 171 ALA B C 1
ATOM 3355 O O . ALA B 1 171 ? -3.587 16.980 25.557 1.00 89.30 171 ALA B O 1
ATOM 3357 N N . THR B 1 172 ? -3.787 18.674 24.060 1.00 85.78 172 THR B N 1
ATOM 3358 C CA . THR B 1 172 ? -3.553 17.924 22.821 1.00 85.40 172 THR B CA 1
ATOM 3359 C C . THR B 1 172 ? -2.079 17.489 22.653 1.00 88.49 172 THR B C 1
ATOM 3360 O O . THR B 1 172 ? -1.747 16.819 21.665 1.00 88.11 172 THR B O 1
ATOM 3364 N N . GLY B 1 173 ? -1.219 17.878 23.603 1.00 83.66 173 GLY B N 1
ATOM 3365 C CA . GLY B 1 173 ? 0.216 17.609 23.553 1.00 82.20 173 GLY B CA 1
ATOM 3366 C C . GLY B 1 173 ? 0.898 18.498 22.527 1.00 83.05 173 GLY B C 1
ATOM 3367 O O . GLY B 1 173 ? 1.742 18.032 21.751 1.00 82.37 173 GLY B O 1
ATOM 3368 N N . VAL B 1 174 ? 0.500 19.789 22.491 1.00 76.79 174 VAL B N 1
ATOM 3369 C CA . VAL B 1 174 ? 1.052 20.781 21.563 1.00 74.74 174 VAL B CA 1
ATOM 3370 C C . VAL B 1 174 ? 1.989 21.708 22.338 1.00 74.37 174 VAL B C 1
ATOM 3371 O O . VAL B 1 174 ? 1.593 22.307 23.346 1.00 73.89 174 VAL B O 1
ATOM 3375 N N . VAL B 1 175 ? 3.238 21.793 21.883 1.00 67.11 175 VAL B N 1
ATOM 3376 C CA . VAL B 1 175 ? 4.238 22.646 22.517 1.00 65.31 175 VAL B CA 1
ATOM 3377 C C . VAL B 1 175 ? 3.977 24.121 22.140 1.00 65.11 175 VAL B C 1
ATOM 3378 O O . VAL B 1 175 ? 3.605 24.415 21.003 1.00 65.05 175 VAL B O 1
ATOM 3382 N N . LYS B 1 176 ? 4.119 25.024 23.116 1.00 57.96 176 LYS B N 1
ATOM 3383 C CA . LYS B 1 176 ? 3.969 26.464 22.953 1.00 56.16 176 LYS B CA 1
ATOM 3384 C C . LYS B 1 176 ? 5.127 27.136 23.697 1.00 56.70 176 LYS B C 1
ATOM 3385 O O . LYS B 1 176 ? 5.239 27.031 24.922 1.00 54.57 176 LYS B O 1
ATOM 3391 N N . LEU B 1 177 ? 6.024 27.774 22.936 1.00 52.62 177 LEU B N 1
ATOM 3392 C CA . LEU B 1 177 ? 7.211 28.439 23.473 1.00 51.76 177 LEU B CA 1
ATOM 3393 C C . LEU B 1 177 ? 6.920 29.909 23.734 1.00 56.88 177 LEU B C 1
ATOM 3394 O O . LEU B 1 177 ? 6.605 30.649 22.806 1.00 57.21 177 LEU B O 1
ATOM 3399 N N . GLY B 1 178 ? 6.988 30.297 25.000 1.00 54.87 178 GLY B N 1
ATOM 3400 C CA . GLY B 1 178 ? 6.711 31.655 25.449 1.00 56.17 178 GLY B CA 1
ATOM 3401 C C . GLY B 1 178 ? 7.861 32.294 26.185 1.00 65.38 178 GLY B C 1
ATOM 3402 O O . GLY B 1 178 ? 8.825 31.619 26.546 1.00 64.34 178 GLY B O 1
ATOM 3403 N N . ASP B 1 179 ? 7.763 33.602 26.427 1.00 67.78 179 ASP B N 1
ATOM 3404 C CA . ASP B 1 179 ? 8.823 34.362 27.093 1.00 69.90 179 ASP B CA 1
ATOM 3405 C C . ASP B 1 179 ? 8.451 34.829 28.502 1.00 76.26 179 ASP B C 1
ATOM 3406 O O . ASP B 1 179 ? 9.329 34.857 29.372 1.00 77.13 179 ASP B O 1
ATOM 3411 N N . LEU B 1 180 ? 7.174 35.209 28.726 1.00 72.70 180 LEU B N 1
ATOM 3412 C CA . LEU B 1 180 ? 6.704 35.700 30.026 1.00 93.55 180 LEU B CA 1
ATOM 3413 C C . LEU B 1 180 ? 6.293 34.554 30.933 1.00 107.28 180 LEU B C 1
ATOM 3414 O O . LEU B 1 180 ? 7.124 33.712 31.257 1.00 63.71 180 LEU B O 1
ATOM 3416 N N . PRO B 1 200 ? 19.334 34.249 34.721 1.00 78.67 200 PRO B N 1
ATOM 3417 C CA . PRO B 1 200 ? 19.540 33.228 33.676 1.00 77.57 200 PRO B CA 1
ATOM 3418 C C . PRO B 1 200 ? 19.445 31.790 34.209 1.00 77.10 200 PRO B C 1
ATOM 3419 O O . PRO B 1 200 ? 20.151 31.425 35.169 1.00 76.70 200 PRO B O 1
ATOM 3423 N N . TYR B 1 201 ? 18.535 30.984 33.601 1.00 68.89 201 TYR B N 1
ATOM 3424 C CA . TYR B 1 201 ? 18.308 29.592 33.994 1.00 66.45 201 TYR B CA 1
ATOM 3425 C C . TYR B 1 201 ? 19.477 28.724 33.528 1.00 68.41 201 TYR B C 1
ATOM 3426 O O . TYR B 1 201 ? 20.091 28.036 34.345 1.00 68.58 201 TYR B O 1
ATOM 3435 N N . TYR B 1 202 ? 19.797 28.778 32.225 1.00 62.91 202 TYR B N 1
ATOM 3436 C CA . TYR B 1 202 ? 20.936 28.086 31.633 1.00 61.35 202 TYR B CA 1
ATOM 3437 C C . TYR B 1 202 ? 21.927 29.176 31.230 1.00 66.85 202 TYR B C 1
ATOM 3438 O O . TYR B 1 202 ? 21.725 29.852 30.223 1.00 66.30 202 TYR B O 1
ATOM 3447 N N . MET B 1 203 ? 22.960 29.391 32.052 1.00 64.73 203 MET B N 1
ATOM 3448 C CA . MET B 1 203 ? 23.991 30.374 31.775 1.00 64.59 203 MET B CA 1
ATOM 3449 C C . MET B 1 203 ? 25.024 29.785 30.826 1.00 65.23 203 MET B C 1
ATOM 3450 O O . MET B 1 203 ? 25.549 28.699 31.084 1.00 65.26 203 MET B O 1
ATOM 3455 N N . SER B 1 204 ? 25.311 30.500 29.730 1.00 58.78 204 SER B N 1
ATOM 3456 C CA . SER B 1 204 ? 26.272 30.080 28.717 1.00 57.19 204 SER B CA 1
ATOM 3457 C C . SER B 1 204 ? 27.673 30.652 29.025 1.00 59.53 204 SER B C 1
ATOM 3458 O O . SER B 1 204 ? 27.756 31.672 29.719 1.00 57.57 204 SER B O 1
ATOM 3461 N N . PRO B 1 205 ? 28.773 30.081 28.456 1.00 55.87 205 PRO B N 1
ATOM 3462 C CA . PRO B 1 205 ? 30.111 30.656 28.695 1.00 55.28 205 PRO B CA 1
ATOM 3463 C C . PRO B 1 205 ? 30.249 32.116 28.263 1.00 58.87 205 PRO B C 1
ATOM 3464 O O . PRO B 1 205 ? 30.950 32.869 28.938 1.00 59.91 205 PRO B O 1
ATOM 3468 N N . GLU B 1 206 ? 29.567 32.524 27.181 1.00 53.86 206 GLU B N 1
ATOM 3469 C CA . GLU B 1 206 ? 29.619 33.904 26.692 1.00 53.66 206 GLU B CA 1
ATOM 3470 C C . GLU B 1 206 ? 28.877 34.904 27.626 1.00 59.48 206 GLU B C 1
ATOM 3471 O O . GLU B 1 206 ? 29.255 36.075 27.641 1.00 59.37 206 GLU B O 1
ATOM 3477 N N . ARG B 1 207 ? 27.868 34.455 28.421 1.00 56.47 207 ARG B N 1
ATOM 3478 C CA . ARG B 1 207 ? 27.184 35.348 29.380 1.00 57.09 207 ARG B CA 1
ATOM 3479 C C . ARG B 1 207 ? 28.098 35.568 30.588 1.00 62.79 207 ARG B C 1
ATOM 3480 O O . ARG B 1 207 ? 28.285 36.698 31.032 1.00 63.59 207 ARG B O 1
ATOM 3482 N N . ILE B 1 208 ? 28.676 34.474 31.087 1.00 59.62 208 ILE B N 1
ATOM 3483 C CA . ILE B 1 208 ? 29.615 34.392 32.192 1.00 60.13 208 ILE B CA 1
ATOM 3484 C C . ILE B 1 208 ? 30.890 35.225 31.906 1.00 67.04 208 ILE B C 1
ATOM 3485 O O . ILE B 1 208 ? 31.391 35.874 32.818 1.00 65.92 208 ILE B O 1
ATOM 3490 N N . HIS B 1 209 ? 31.382 35.223 30.642 1.00 66.10 209 HIS B N 1
ATOM 3491 C CA . HIS B 1 209 ? 32.586 35.938 30.224 1.00 67.01 209 HIS B CA 1
ATOM 3492 C C . HIS B 1 209 ? 32.299 37.244 29.467 1.00 73.45 209 HIS B C 1
ATOM 3493 O O . HIS B 1 209 ? 32.269 38.299 30.083 1.00 73.82 209 HIS B O 1
ATOM 3500 N N . GLU B 1 210 ? 32.113 37.185 28.137 1.00 71.61 210 GLU B N 1
ATOM 3501 C CA . GLU B 1 210 ? 31.900 38.354 27.271 1.00 71.45 210 GLU B CA 1
ATOM 3502 C C . GLU B 1 210 ? 30.652 39.208 27.599 1.00 75.59 210 GLU B C 1
ATOM 3503 O O . GLU B 1 210 ? 30.530 40.299 27.046 1.00 75.89 210 GLU B O 1
ATOM 3505 N N . ASN B 1 211 ? 29.740 38.721 28.473 1.00 72.09 211 ASN B N 1
ATOM 3506 C CA . ASN B 1 211 ? 28.468 39.370 28.836 1.00 72.02 211 ASN B CA 1
ATOM 3507 C C . ASN B 1 211 ? 27.481 39.503 27.639 1.00 75.76 211 ASN B C 1
ATOM 3508 O O . ASN B 1 211 ? 26.508 40.253 27.724 1.00 77.05 211 ASN B O 1
ATOM 3513 N N . GLY B 1 212 ? 27.728 38.765 26.556 1.00 70.16 212 GLY B N 1
ATOM 3514 C CA . GLY B 1 212 ? 26.925 38.823 25.338 1.00 68.51 212 GLY B CA 1
ATOM 3515 C C . GLY B 1 212 ? 25.973 37.670 25.097 1.00 67.92 212 GLY B C 1
ATOM 3516 O O . GLY B 1 212 ? 26.189 36.552 25.571 1.00 66.51 212 GLY B O 1
ATOM 3517 N N . TYR B 1 213 ? 24.906 37.958 24.339 1.00 62.02 213 TYR B N 1
ATOM 3518 C CA . TYR B 1 213 ? 23.875 36.999 23.948 1.00 60.13 213 TYR B CA 1
ATOM 3519 C C . TYR B 1 213 ? 23.667 37.081 22.441 1.00 61.02 213 TYR B C 1
ATOM 3520 O O . TYR B 1 213 ? 23.508 38.180 21.895 1.00 61.92 213 TYR B O 1
ATOM 3529 N N . ASN B 1 214 ? 23.664 35.931 21.769 1.00 53.20 214 ASN B N 1
ATOM 3530 C CA . ASN B 1 214 ? 23.438 35.892 20.326 1.00 51.37 214 ASN B CA 1
ATOM 3531 C C . ASN B 1 214 ? 22.551 34.709 19.952 1.00 52.39 214 ASN B C 1
ATOM 3532 O O . ASN B 1 214 ? 22.156 33.944 20.837 1.00 52.02 214 ASN B O 1
ATOM 3537 N N . PHE B 1 215 ? 22.245 34.541 18.650 1.00 46.18 215 PHE B N 1
ATOM 3538 C CA . PHE B 1 215 ? 21.428 33.419 18.148 1.00 43.78 215 PHE B CA 1
ATOM 3539 C C . PHE B 1 215 ? 21.962 32.061 18.629 1.00 48.51 215 PHE B C 1
ATOM 3540 O O . PHE B 1 215 ? 21.176 31.198 19.018 1.00 49.20 215 PHE B O 1
ATOM 3548 N N . LYS B 1 216 ? 23.291 31.916 18.708 1.00 45.27 216 LYS B N 1
ATOM 3549 C CA . LYS B 1 216 ? 23.920 30.674 19.173 1.00 44.88 216 LYS B CA 1
ATOM 3550 C C . LYS B 1 216 ? 23.790 30.457 20.703 1.00 46.48 216 LYS B C 1
ATOM 3551 O O . LYS B 1 216 ? 23.950 29.321 21.156 1.00 44.44 216 LYS B O 1
ATOM 3557 N N . SER B 1 217 ? 23.433 31.515 21.489 1.00 42.88 217 SER B N 1
ATOM 3558 C CA . SER B 1 217 ? 23.244 31.365 22.942 1.00 42.48 217 SER B CA 1
ATOM 3559 C C . SER B 1 217 ? 21.943 30.616 23.226 1.00 47.34 217 SER B C 1
ATOM 3560 O O . SER B 1 217 ? 21.871 29.904 24.220 1.00 48.13 217 SER B O 1
ATOM 3563 N N . ASP B 1 218 ? 20.947 30.716 22.315 1.00 44.43 218 ASP B N 1
ATOM 3564 C CA . ASP B 1 218 ? 19.664 30.006 22.378 1.00 43.62 218 ASP B CA 1
ATOM 3565 C C . ASP B 1 218 ? 19.881 28.520 22.107 1.00 47.91 218 ASP B C 1
ATOM 3566 O O . ASP B 1 218 ? 19.070 27.686 22.526 1.00 47.60 218 ASP B O 1
ATOM 3571 N N . ILE B 1 219 ? 20.938 28.203 21.327 1.00 43.98 219 ILE B N 1
ATOM 3572 C CA . ILE B 1 219 ? 21.279 26.811 21.056 1.00 44.08 219 ILE B CA 1
ATOM 3573 C C . ILE B 1 219 ? 21.833 26.146 22.299 1.00 48.67 219 ILE B C 1
ATOM 3574 O O . ILE B 1 219 ? 21.429 25.020 22.591 1.00 49.37 219 ILE B O 1
ATOM 3579 N N . TRP B 1 220 ? 22.756 26.825 23.008 1.00 43.35 220 TRP B N 1
ATOM 3580 C CA . TRP B 1 220 ? 23.291 26.348 24.261 1.00 43.07 220 TRP B CA 1
ATOM 3581 C C . TRP B 1 220 ? 22.121 25.942 25.195 1.00 45.83 220 TRP B C 1
ATOM 3582 O O . TRP B 1 220 ? 22.090 24.798 25.674 1.00 43.65 220 TRP B O 1
ATOM 3593 N N . SER B 1 221 ? 21.127 26.855 25.376 1.00 43.84 221 SER B N 1
ATOM 3594 C CA . SER B 1 221 ? 19.929 26.639 26.204 1.00 44.21 221 SER B CA 1
ATOM 3595 C C . SER B 1 221 ? 19.112 25.441 25.698 1.00 48.51 221 SER B C 1
ATOM 3596 O O . SER B 1 221 ? 18.678 24.612 26.499 1.00 46.54 221 SER B O 1
ATOM 3599 N N . LEU B 1 222 ? 18.958 25.335 24.356 1.00 46.12 222 LEU B N 1
ATOM 3600 C CA . LEU B 1 222 ? 18.266 24.238 23.673 1.00 45.84 222 LEU B CA 1
ATOM 3601 C C . LEU B 1 222 ? 18.964 22.893 23.951 1.00 49.74 222 LEU B C 1
ATOM 3602 O O . LEU B 1 222 ? 18.279 21.903 24.209 1.00 50.28 222 LEU B O 1
ATOM 3607 N N . GLY B 1 223 ? 20.302 22.897 23.966 1.00 45.55 223 GLY B N 1
ATOM 3608 C CA . GLY B 1 223 ? 21.125 21.737 24.307 1.00 45.26 223 GLY B CA 1
ATOM 3609 C C . GLY B 1 223 ? 20.942 21.317 25.756 1.00 48.49 223 GLY B C 1
ATOM 3610 O O . GLY B 1 223 ? 20.724 20.141 26.024 1.00 46.79 223 GLY B O 1
ATOM 3611 N N . CYS B 1 224 ? 20.985 22.292 26.703 1.00 45.74 224 CYS B N 1
ATOM 3612 C CA . CYS B 1 224 ? 20.756 22.077 28.143 1.00 45.36 224 CYS B CA 1
ATOM 3613 C C . CYS B 1 224 ? 19.354 21.548 28.399 1.00 48.44 224 CYS B C 1
ATOM 3614 O O . CYS B 1 224 ? 19.156 20.741 29.311 1.00 47.82 224 CYS B O 1
ATOM 3617 N N . LEU B 1 225 ? 18.369 22.072 27.648 1.00 45.61 225 LEU B N 1
ATOM 3618 C CA . LEU B 1 225 ? 16.963 21.685 27.775 1.00 45.51 225 LEU B CA 1
ATOM 3619 C C . LEU B 1 225 ? 16.770 20.244 27.321 1.00 49.39 225 LEU B C 1
ATOM 3620 O O . LEU B 1 225 ? 16.105 19.486 28.031 1.00 48.91 225 LEU B O 1
ATOM 3625 N N . LEU B 1 226 ? 17.342 19.873 26.145 1.00 45.24 226 LEU B N 1
ATOM 3626 C CA . LEU B 1 226 ? 17.285 18.509 25.621 1.00 45.21 226 LEU B CA 1
ATOM 3627 C C . LEU B 1 226 ? 17.878 17.561 26.655 1.00 52.28 226 LEU B C 1
ATOM 3628 O O . LEU B 1 226 ? 17.255 16.541 26.950 1.00 54.56 226 LEU B O 1
ATOM 3633 N N . TYR B 1 227 ? 19.039 17.924 27.249 1.00 47.69 227 TYR B N 1
ATOM 3634 C CA . TYR B 1 227 ? 19.675 17.142 28.296 1.00 48.16 227 TYR B CA 1
ATOM 3635 C C . TYR B 1 227 ? 18.747 16.984 29.514 1.00 53.65 227 TYR B C 1
ATOM 3636 O O . TYR B 1 227 ? 18.610 15.870 29.998 1.00 53.52 227 TYR B O 1
ATOM 3645 N N . GLU B 1 228 ? 18.141 18.090 30.017 1.00 51.71 228 GLU B N 1
ATOM 3646 C CA . GLU B 1 228 ? 17.248 18.095 31.188 1.00 52.08 228 GLU B CA 1
ATOM 3647 C C . GLU B 1 228 ? 15.986 17.242 30.980 1.00 57.60 228 GLU B C 1
ATOM 3648 O O . GLU B 1 228 ? 15.488 16.639 31.927 1.00 57.17 228 GLU B O 1
ATOM 3654 N N . MET B 1 229 ? 15.490 17.167 29.746 1.00 56.25 229 MET B N 1
ATOM 3655 C CA . MET B 1 229 ? 14.339 16.334 29.415 1.00 57.18 229 MET B CA 1
ATOM 3656 C C . MET B 1 229 ? 14.695 14.849 29.661 1.00 62.04 229 MET B C 1
ATOM 3657 O O . MET B 1 229 ? 13.877 14.091 30.176 1.00 61.89 229 MET B O 1
ATOM 3662 N N . ALA B 1 230 ? 15.938 14.461 29.331 1.00 58.75 230 ALA B N 1
ATOM 3663 C CA . ALA B 1 230 ? 16.449 13.105 29.478 1.00 58.15 230 ALA B CA 1
ATOM 3664 C C . ALA B 1 230 ? 17.030 12.780 30.866 1.00 63.19 230 ALA B C 1
ATOM 3665 O O . ALA B 1 230 ? 16.942 11.622 31.291 1.00 64.23 230 ALA B O 1
ATOM 3667 N N . ALA B 1 231 ? 17.612 13.777 31.571 1.00 58.78 231 ALA B N 1
ATOM 3668 C CA . ALA B 1 231 ? 18.236 13.581 32.887 1.00 58.58 231 ALA B CA 1
ATOM 3669 C C . ALA B 1 231 ? 17.354 13.927 34.084 1.00 63.92 231 ALA B C 1
ATOM 3670 O O . ALA B 1 231 ? 17.596 13.413 35.177 1.00 64.86 231 ALA B O 1
ATOM 3672 N N . LEU B 1 232 ? 16.342 14.792 33.886 1.00 60.45 232 LEU B N 1
ATOM 3673 C CA . LEU B 1 232 ? 15.380 15.282 34.889 1.00 59.87 232 LEU B CA 1
ATOM 3674 C C . LEU B 1 232 ? 15.997 16.359 35.793 1.00 63.14 232 LEU B C 1
ATOM 3675 O O . LEU B 1 232 ? 15.417 16.748 36.808 1.00 63.29 232 LEU B O 1
ATOM 3680 N N . GLN B 1 233 ? 17.142 16.897 35.363 1.00 59.28 233 GLN B N 1
ATOM 3681 C CA . GLN B 1 233 ? 17.874 17.980 36.031 1.00 58.78 233 GLN B CA 1
ATOM 3682 C C . GLN B 1 233 ? 18.842 18.654 35.049 1.00 61.55 233 GLN B C 1
ATOM 3683 O O . GLN B 1 233 ? 19.282 18.023 34.078 1.00 60.07 233 GLN B O 1
ATOM 3689 N N . SER B 1 234 ? 19.159 19.936 35.314 1.00 57.66 234 SER B N 1
ATOM 3690 C CA . SER B 1 234 ? 20.083 20.754 34.535 1.00 57.37 234 SER B CA 1
ATOM 3691 C C . SER B 1 234 ? 21.445 20.088 34.392 1.00 62.54 234 SER B C 1
ATOM 3692 O O . SER B 1 234 ? 21.915 19.450 35.344 1.00 62.55 234 SER B O 1
ATOM 3695 N N . PRO B 1 235 ? 22.134 20.271 33.245 1.00 59.31 235 PRO B N 1
ATOM 3696 C CA . PRO B 1 235 ? 23.471 19.670 33.105 1.00 59.48 235 PRO B CA 1
ATOM 3697 C C . PRO B 1 235 ? 24.466 20.069 34.192 1.00 64.55 235 PRO B C 1
ATOM 3698 O O . PRO B 1 235 ? 25.274 19.243 34.592 1.00 64.47 235 PRO B O 1
ATOM 3702 N N . PHE B 1 236 ? 24.342 21.291 34.730 1.00 62.32 236 PHE B N 1
ATOM 3703 C CA . PHE B 1 236 ? 25.248 21.825 35.751 1.00 62.43 236 PHE B CA 1
ATOM 3704 C C . PHE B 1 236 ? 24.580 21.944 37.140 1.00 72.15 236 PHE B C 1
ATOM 3705 O O . PHE B 1 236 ? 24.854 22.889 37.882 1.00 71.29 236 PHE B O 1
ATOM 3713 N N . TYR B 1 237 ? 23.734 20.945 37.498 1.00 73.90 237 TYR B N 1
ATOM 3714 C CA . TYR B 1 237 ? 23.046 20.860 38.793 1.00 76.16 237 TYR B CA 1
ATOM 3715 C C . TYR B 1 237 ? 24.046 20.324 39.834 1.00 83.98 237 TYR B C 1
ATOM 3716 O O . TYR B 1 237 ? 24.893 19.490 39.500 1.00 84.28 237 TYR B O 1
ATOM 3725 N N . GLY B 1 238 ? 23.901 20.763 41.085 1.00 82.71 238 GLY B N 1
ATOM 3726 C CA . GLY B 1 238 ? 24.735 20.298 42.193 1.00 83.27 238 GLY B CA 1
ATOM 3727 C C . GLY B 1 238 ? 24.033 20.246 43.537 1.00 88.55 238 GLY B C 1
ATOM 3728 O O . GLY B 1 238 ? 22.841 20.552 43.634 1.00 87.68 238 GLY B O 1
ATOM 3729 N N . ASP B 1 239 ? 24.775 19.833 44.584 1.00 87.06 239 ASP B N 1
ATOM 3730 C CA . ASP B 1 239 ? 24.295 19.781 45.972 1.00 87.70 239 ASP B CA 1
ATOM 3731 C C . ASP B 1 239 ? 24.846 21.026 46.676 1.00 92.80 239 ASP B C 1
ATOM 3732 O O . ASP B 1 239 ? 24.068 21.819 47.224 1.00 92.57 239 ASP B O 1
ATOM 3734 N N . LYS B 1 240 ? 26.192 21.221 46.605 1.00 89.06 240 LYS B N 1
ATOM 3735 C CA . LYS B 1 240 ? 26.882 22.400 47.126 1.00 88.19 240 LYS B CA 1
ATOM 3736 C C . LYS B 1 240 ? 26.736 23.454 46.031 1.00 90.09 240 LYS B C 1
ATOM 3737 O O . LYS B 1 240 ? 27.545 23.514 45.096 1.00 89.72 240 LYS B O 1
ATOM 3739 N N . MET B 1 241 ? 25.626 24.218 46.111 1.00 84.70 241 MET B N 1
ATOM 3740 C CA . MET B 1 241 ? 25.231 25.256 45.152 1.00 83.14 241 MET B CA 1
ATOM 3741 C C . MET B 1 241 ? 26.161 26.488 45.234 1.00 80.63 241 MET B C 1
ATOM 3742 O O . MET B 1 241 ? 25.816 27.508 45.831 1.00 80.80 241 MET B O 1
ATOM 3747 N N . ASN B 1 242 ? 27.355 26.362 44.654 1.00 71.63 242 ASN B N 1
ATOM 3748 C CA . ASN B 1 242 ? 28.335 27.435 44.638 1.00 68.80 242 ASN B CA 1
ATOM 3749 C C . ASN B 1 242 ? 28.373 28.027 43.233 1.00 67.34 242 ASN B C 1
ATOM 3750 O O . ASN B 1 242 ? 28.569 27.301 42.256 1.00 66.53 242 ASN B O 1
ATOM 3755 N N . LEU B 1 243 ? 28.240 29.352 43.148 1.00 60.45 243 LEU B N 1
ATOM 3756 C CA . LEU B 1 243 ? 28.276 30.088 41.891 1.00 58.80 243 LEU B CA 1
ATOM 3757 C C . LEU B 1 243 ? 29.621 29.977 41.143 1.00 59.92 243 LEU B C 1
ATOM 3758 O O . LEU B 1 243 ? 29.616 29.856 39.917 1.00 59.00 243 LEU B O 1
ATOM 3763 N N . TYR B 1 244 ? 30.742 30.003 41.864 1.00 55.66 244 TYR B N 1
ATOM 3764 C CA . TYR B 1 244 ? 32.071 29.896 41.277 1.00 56.11 244 TYR B CA 1
ATOM 3765 C C . TYR B 1 244 ? 32.321 28.502 40.724 1.00 57.71 244 TYR B C 1
ATOM 3766 O O . TYR B 1 244 ? 32.953 28.364 39.686 1.00 56.89 244 TYR B O 1
ATOM 3775 N N . SER B 1 245 ? 31.819 27.482 41.416 1.00 53.35 245 SER B N 1
ATOM 3776 C CA . SER B 1 245 ? 31.898 26.091 41.012 1.00 52.63 245 SER B CA 1
ATOM 3777 C C . SER B 1 245 ? 31.081 25.921 39.697 1.00 55.67 245 SER B C 1
ATOM 3778 O O . SER B 1 245 ? 31.575 25.315 38.741 1.00 55.53 245 SER B O 1
ATOM 3781 N N . LEU B 1 246 ? 29.878 26.534 39.638 1.00 51.06 246 LEU B N 1
ATOM 3782 C CA . LEU B 1 246 ? 28.985 26.551 38.481 1.00 50.59 246 LEU B CA 1
ATOM 3783 C C . LEU B 1 246 ? 29.686 27.106 37.229 1.00 58.05 246 LEU B C 1
ATOM 3784 O O . LEU B 1 246 ? 29.701 26.428 36.204 1.00 59.19 246 LEU B O 1
ATOM 3789 N N . CYS B 1 247 ? 30.290 28.308 37.326 1.00 55.27 247 CYS B N 1
ATOM 3790 C CA . CYS B 1 247 ? 31.041 28.944 36.239 1.00 55.30 247 CYS B CA 1
ATOM 3791 C C . CYS B 1 247 ? 32.186 28.055 35.770 1.00 58.91 247 CYS B C 1
ATOM 3792 O O . CYS B 1 247 ? 32.352 27.858 34.568 1.00 59.27 247 CYS B O 1
ATOM 3795 N N . LYS B 1 248 ? 32.951 27.505 36.726 1.00 54.70 248 LYS B N 1
ATOM 3796 C CA . LYS B 1 248 ? 34.080 26.608 36.512 1.00 54.00 248 LYS B CA 1
ATOM 3797 C C . LYS B 1 248 ? 33.675 25.373 35.683 1.00 56.50 248 LYS B C 1
ATOM 3798 O O . LYS B 1 248 ? 34.389 25.024 34.741 1.00 56.52 248 LYS B O 1
ATOM 3804 N N . LYS B 1 249 ? 32.519 24.756 35.992 1.00 52.18 249 LYS B N 1
ATOM 3805 C CA . LYS B 1 249 ? 32.072 23.566 35.259 1.00 51.98 249 LYS B CA 1
ATOM 3806 C C . LYS B 1 249 ? 31.359 23.912 33.938 1.00 58.86 249 LYS B C 1
ATOM 3807 O O . LYS B 1 249 ? 31.351 23.078 33.039 1.00 58.56 249 LYS B O 1
ATOM 3813 N N . ILE B 1 250 ? 30.808 25.138 33.799 1.00 57.10 250 ILE B N 1
ATOM 3814 C CA . ILE B 1 250 ? 30.226 25.603 32.534 1.00 57.24 250 ILE B CA 1
ATOM 3815 C C . ILE B 1 250 ? 31.388 25.767 31.539 1.00 64.69 250 ILE B C 1
ATOM 3816 O O . ILE B 1 250 ? 31.299 25.272 30.413 1.00 65.62 250 ILE B O 1
ATOM 3821 N N . GLU B 1 251 ? 32.498 26.395 32.008 1.00 62.02 251 GLU B N 1
ATOM 3822 C CA . GLU B 1 251 ? 33.759 26.639 31.312 1.00 62.07 251 GLU B CA 1
ATOM 3823 C C . GLU B 1 251 ? 34.296 25.323 30.743 1.00 66.77 251 GLU B C 1
ATOM 3824 O O . GLU B 1 251 ? 34.412 25.188 29.525 1.00 67.44 251 GLU B O 1
ATOM 3830 N N . GLN B 1 252 ? 34.568 24.340 31.616 1.00 62.99 252 GLN B N 1
ATOM 3831 C CA . GLN B 1 252 ? 35.063 23.011 31.240 1.00 62.41 252 GLN B CA 1
ATOM 3832 C C . GLN B 1 252 ? 33.992 22.118 30.555 1.00 65.99 252 GLN B C 1
ATOM 3833 O O . GLN B 1 252 ? 34.363 21.074 30.019 1.00 66.71 252 GLN B O 1
ATOM 3839 N N . CYS B 1 253 ? 32.678 22.494 30.624 1.00 60.31 253 CYS B N 1
ATOM 3840 C CA . CYS B 1 253 ? 31.502 21.736 30.152 1.00 58.78 253 CYS B CA 1
ATOM 3841 C C . CYS B 1 253 ? 31.318 20.416 30.935 1.00 61.75 253 CYS B C 1
ATOM 3842 O O . CYS B 1 253 ? 30.886 19.409 30.368 1.00 61.75 253 CYS B O 1
ATOM 3845 N N . ASP B 1 254 ? 31.629 20.441 32.258 1.00 56.96 254 ASP B N 1
ATOM 3846 C CA . ASP B 1 254 ? 31.512 19.293 33.164 1.00 55.69 254 ASP B CA 1
ATOM 3847 C C . ASP B 1 254 ? 30.053 18.963 33.548 1.00 56.33 254 ASP B C 1
ATOM 3848 O O . ASP B 1 254 ? 29.570 19.372 34.604 1.00 55.32 254 ASP B O 1
ATOM 3853 N N . TYR B 1 255 ? 29.360 18.211 32.683 1.00 51.43 255 TYR B N 1
ATOM 3854 C CA . TYR B 1 255 ? 28.006 17.741 32.967 1.00 50.35 255 TYR B CA 1
ATOM 3855 C C . TYR B 1 255 ? 27.989 16.213 33.043 1.00 54.70 255 TYR B C 1
ATOM 3856 O O . TYR B 1 255 ? 28.760 15.596 32.312 1.00 53.01 255 TYR B O 1
ATOM 3865 N N . PRO B 1 256 ? 27.213 15.569 33.960 1.00 53.90 256 PRO B N 1
ATOM 3866 C CA . PRO B 1 256 ? 27.222 14.094 34.016 1.00 54.75 256 PRO B CA 1
ATOM 3867 C C . PRO B 1 256 ? 26.691 13.503 32.703 1.00 62.74 256 PRO B C 1
ATOM 3868 O O . PRO B 1 256 ? 25.683 13.998 32.195 1.00 62.63 256 PRO B O 1
ATOM 3872 N N . PRO B 1 257 ? 27.377 12.516 32.080 1.00 61.50 257 PRO B N 1
ATOM 3873 C CA . PRO B 1 257 ? 26.873 11.983 30.803 1.00 61.78 257 PRO B CA 1
ATOM 3874 C C . PRO B 1 257 ? 25.539 11.255 30.940 1.00 68.54 257 PRO B C 1
ATOM 3875 O O . PRO B 1 257 ? 25.211 10.734 32.015 1.00 68.26 257 PRO B O 1
ATOM 3879 N N . LEU B 1 258 ? 24.754 11.257 29.853 1.00 67.38 258 LEU B N 1
ATOM 3880 C CA . LEU B 1 258 ? 23.462 10.568 29.803 1.00 67.86 258 LEU B CA 1
ATOM 3881 C C . LEU B 1 258 ? 23.681 9.051 29.613 1.00 75.70 258 LEU B C 1
ATOM 3882 O O . LEU B 1 258 ? 24.684 8.663 28.986 1.00 75.58 258 LEU B O 1
ATOM 3887 N N . PRO B 1 259 ? 22.765 8.185 30.131 1.00 74.02 259 PRO B N 1
ATOM 3888 C CA . PRO B 1 259 ? 22.935 6.731 29.937 1.00 74.42 259 PRO B CA 1
ATOM 3889 C C . PRO B 1 259 ? 22.800 6.297 28.478 1.00 79.79 259 PRO B C 1
ATOM 3890 O O . PRO B 1 259 ? 21.785 6.573 27.835 1.00 78.79 259 PRO B O 1
ATOM 3894 N N . SER B 1 260 ? 23.837 5.618 27.959 1.00 78.28 260 SER B N 1
ATOM 3895 C CA . SER B 1 260 ? 23.888 5.081 26.593 1.00 78.92 260 SER B CA 1
ATOM 3896 C C . SER B 1 260 ? 22.838 3.964 26.424 1.00 83.43 260 SER B C 1
ATOM 3897 O O . SER B 1 260 ? 22.340 3.716 25.322 1.00 82.86 260 SER B O 1
ATOM 3900 N N . ASP B 1 261 ? 22.503 3.324 27.547 1.00 80.55 261 ASP B N 1
ATOM 3901 C CA . ASP B 1 261 ? 21.537 2.245 27.704 1.00 80.93 261 ASP B CA 1
ATOM 3902 C C . ASP B 1 261 ? 20.080 2.698 27.533 1.00 84.09 261 ASP B C 1
ATOM 3903 O O . ASP B 1 261 ? 19.235 1.871 27.182 1.00 84.55 261 ASP B O 1
ATOM 3908 N N . HIS B 1 262 ? 19.787 3.999 27.770 1.00 79.06 262 HIS B N 1
ATOM 3909 C CA . HIS B 1 262 ? 18.433 4.581 27.675 1.00 77.27 262 HIS B CA 1
ATOM 3910 C C . HIS B 1 262 ? 18.209 5.614 26.556 1.00 75.01 262 HIS B C 1
ATOM 3911 O O . HIS B 1 262 ? 17.053 5.869 26.201 1.00 74.37 262 HIS B O 1
ATOM 3918 N N . TYR B 1 263 ? 19.289 6.237 26.047 1.00 67.10 263 TYR B N 1
ATOM 3919 C CA . TYR B 1 263 ? 19.225 7.281 25.017 1.00 65.34 263 TYR B CA 1
ATOM 3920 C C . TYR B 1 263 ? 20.265 7.071 23.915 1.00 68.64 263 TYR B C 1
ATOM 3921 O O . TYR B 1 263 ? 21.442 6.847 24.207 1.00 69.02 263 TYR B O 1
ATOM 3930 N N . SER B 1 264 ? 19.821 7.166 22.650 1.00 63.95 264 SER B N 1
ATOM 3931 C CA . SER B 1 264 ? 20.613 6.974 21.435 1.00 63.41 264 SER B CA 1
ATOM 3932 C C . SER B 1 264 ? 21.861 7.844 21.347 1.00 67.72 264 SER B C 1
ATOM 3933 O O . SER B 1 264 ? 21.943 8.886 21.995 1.00 66.57 264 SER B O 1
ATOM 3936 N N . GLU B 1 265 ? 22.818 7.423 20.518 1.00 66.24 265 GLU B N 1
ATOM 3937 C CA . GLU B 1 265 ? 24.042 8.162 20.285 1.00 67.01 265 GLU B CA 1
ATOM 3938 C C . GLU B 1 265 ? 23.686 9.474 19.607 1.00 70.75 265 GLU B C 1
ATOM 3939 O O . GLU B 1 265 ? 24.325 10.468 19.905 1.00 70.79 265 GLU B O 1
ATOM 3945 N N . GLU B 1 266 ? 22.685 9.473 18.700 1.00 66.47 266 GLU B N 1
ATOM 3946 C CA . GLU B 1 266 ? 22.236 10.662 17.975 1.00 65.57 266 GLU B CA 1
ATOM 3947 C C . GLU B 1 266 ? 21.764 11.730 18.945 1.00 65.80 266 GLU B C 1
ATOM 3948 O O . GLU B 1 266 ? 22.167 12.879 18.783 1.00 66.19 266 GLU B O 1
ATOM 3954 N N . LEU B 1 267 ? 20.967 11.354 19.976 1.00 59.71 267 LEU B N 1
ATOM 3955 C CA . LEU B 1 267 ? 20.481 12.271 21.014 1.00 58.83 267 LEU B CA 1
ATOM 3956 C C . LEU B 1 267 ? 21.663 12.866 21.780 1.00 60.57 267 LEU B C 1
ATOM 3957 O O . LEU B 1 267 ? 21.831 14.088 21.772 1.00 60.41 267 LEU B O 1
ATOM 3962 N N . ARG B 1 268 ? 22.488 11.994 22.418 1.00 55.05 268 ARG B N 1
ATOM 3963 C CA . ARG B 1 268 ? 23.697 12.347 23.185 1.00 53.07 268 ARG B CA 1
ATOM 3964 C C . ARG B 1 268 ? 24.687 13.190 22.368 1.00 56.26 268 ARG B C 1
ATOM 3965 O O . ARG B 1 268 ? 25.265 14.140 22.897 1.00 55.95 268 ARG B O 1
ATOM 3973 N N . GLN B 1 269 ? 24.827 12.871 21.072 1.00 52.59 269 GLN B N 1
ATOM 3974 C CA . GLN B 1 269 ? 25.675 13.564 20.101 1.00 52.99 269 GLN B CA 1
ATOM 3975 C C . GLN B 1 269 ? 25.157 14.991 19.903 1.00 57.96 269 GLN B C 1
ATOM 3976 O O . GLN B 1 269 ? 25.962 15.919 19.838 1.00 57.41 269 GLN B O 1
ATOM 3982 N N . LEU B 1 270 ? 23.819 15.170 19.855 1.00 55.49 270 LEU B N 1
ATOM 3983 C CA . LEU B 1 270 ? 23.204 16.490 19.694 1.00 55.25 270 LEU B CA 1
ATOM 3984 C C . LEU B 1 270 ? 23.380 17.350 20.951 1.00 59.19 270 LEU B C 1
ATOM 3985 O O . LEU B 1 270 ? 23.746 18.529 20.822 1.00 59.90 270 LEU B O 1
ATOM 3990 N N . VAL B 1 271 ? 23.179 16.757 22.160 1.00 53.20 271 VAL B N 1
ATOM 3991 C CA . VAL B 1 271 ? 23.403 17.460 23.431 1.00 52.37 271 VAL B CA 1
ATOM 3992 C C . VAL B 1 271 ? 24.855 17.963 23.444 1.00 58.21 271 VAL B C 1
ATOM 3993 O O . VAL B 1 271 ? 25.097 19.123 23.775 1.00 58.64 271 VAL B O 1
ATOM 3997 N N . ASN B 1 272 ? 25.796 17.118 22.981 1.00 55.76 272 ASN B N 1
ATOM 3998 C CA . ASN B 1 272 ? 27.215 17.445 22.870 1.00 56.07 272 ASN B CA 1
ATOM 3999 C C . ASN B 1 272 ? 27.514 18.559 21.874 1.00 60.97 272 ASN B C 1
ATOM 4000 O O . ASN B 1 272 ? 28.363 19.402 22.155 1.00 62.50 272 ASN B O 1
ATOM 4005 N N . MET B 1 273 ? 26.847 18.566 20.716 1.00 56.77 273 MET B N 1
ATOM 4006 C CA . MET B 1 273 ? 27.080 19.584 19.686 1.00 56.61 273 MET B CA 1
ATOM 4007 C C . MET B 1 273 ? 26.633 20.966 20.121 1.00 57.86 273 MET B C 1
ATOM 4008 O O . MET B 1 273 ? 27.261 21.952 19.750 1.00 57.81 273 MET B O 1
ATOM 4013 N N . CYS B 1 274 ? 25.563 21.032 20.920 1.00 52.75 274 CYS B N 1
ATOM 4014 C CA . CYS B 1 274 ? 24.973 22.273 21.406 1.00 51.55 274 CYS B CA 1
ATOM 4015 C C . CYS B 1 274 ? 25.633 22.812 22.646 1.00 55.96 274 CYS B C 1
ATOM 4016 O O . CYS B 1 274 ? 25.852 24.024 22.712 1.00 56.67 274 CYS B O 1
ATOM 4019 N N . ILE B 1 275 ? 25.934 21.942 23.640 1.00 51.08 275 ILE B N 1
ATOM 4020 C CA . ILE B 1 275 ? 26.629 22.376 24.853 1.00 50.08 275 ILE B CA 1
ATOM 4021 C C . ILE B 1 275 ? 28.139 22.444 24.515 1.00 51.84 275 ILE B C 1
ATOM 4022 O O . ILE B 1 275 ? 28.899 21.506 24.767 1.00 51.85 275 ILE B O 1
ATOM 4027 N N . ASN B 1 276 ? 28.531 23.547 23.870 1.00 46.21 276 ASN B N 1
ATOM 4028 C CA . ASN B 1 276 ? 29.884 23.822 23.401 1.00 45.78 276 ASN B CA 1
ATOM 4029 C C . ASN B 1 276 ? 30.234 25.219 23.852 1.00 50.59 276 ASN B C 1
ATOM 4030 O O . ASN B 1 276 ? 29.409 26.113 23.699 1.00 50.05 276 ASN B O 1
ATOM 4035 N N . PRO B 1 277 ? 31.453 25.458 24.376 1.00 47.58 277 PRO B N 1
ATOM 4036 C CA . PRO B 1 277 ? 31.794 26.813 24.837 1.00 47.15 277 PRO B CA 1
ATOM 4037 C C . PRO B 1 277 ? 31.877 27.880 23.743 1.00 52.79 277 PRO B C 1
ATOM 4038 O O . PRO B 1 277 ? 31.600 29.051 24.028 1.00 52.85 277 PRO B O 1
ATOM 4042 N N . ASP B 1 278 ? 32.222 27.497 22.499 1.00 50.14 278 ASP B N 1
ATOM 4043 C CA . ASP B 1 278 ? 32.324 28.469 21.411 1.00 51.20 278 ASP B CA 1
ATOM 4044 C C . ASP B 1 278 ? 30.996 28.599 20.677 1.00 56.53 278 ASP B C 1
ATOM 4045 O O . ASP B 1 278 ? 30.531 27.622 20.067 1.00 56.44 278 ASP B O 1
ATOM 4050 N N . PRO B 1 279 ? 30.362 29.796 20.713 1.00 53.04 279 PRO B N 1
ATOM 4051 C CA . PRO B 1 279 ? 29.072 29.954 20.013 1.00 52.90 279 PRO B CA 1
ATOM 4052 C C . PRO B 1 279 ? 29.177 29.624 18.526 1.00 58.55 279 PRO B C 1
ATOM 4053 O O . PRO B 1 279 ? 28.297 28.950 18.001 1.00 58.98 279 PRO B O 1
ATOM 4057 N N . GLU B 1 280 ? 30.298 30.007 17.881 1.00 56.00 280 GLU B N 1
ATOM 4058 C CA . GLU B 1 280 ? 30.575 29.741 16.464 1.00 55.95 280 GLU B CA 1
ATOM 4059 C C . GLU B 1 280 ? 30.580 28.258 16.119 1.00 58.57 280 GLU B C 1
ATOM 4060 O O . GLU B 1 280 ? 30.206 27.904 15.008 1.00 58.72 280 GLU B O 1
ATOM 4066 N N . LYS B 1 281 ? 31.000 27.400 17.059 1.00 53.89 281 LYS B N 1
ATOM 4067 C CA . LYS B 1 281 ? 31.088 25.951 16.844 1.00 52.94 281 LYS B CA 1
ATOM 4068 C C . LYS B 1 281 ? 29.771 25.230 17.073 1.00 56.27 281 LYS B C 1
ATOM 4069 O O . LYS B 1 281 ? 29.651 24.053 16.730 1.00 56.68 281 LYS B O 1
ATOM 4075 N N . ARG B 1 282 ? 28.788 25.918 17.677 1.00 51.70 282 ARG B N 1
ATOM 4076 C CA . ARG B 1 282 ? 27.469 25.344 17.944 1.00 50.01 282 ARG B CA 1
ATOM 4077 C C . ARG B 1 282 ? 26.675 25.297 16.635 1.00 51.31 282 ARG B C 1
ATOM 4078 O O . ARG B 1 282 ? 26.787 26.245 15.854 1.00 49.54 282 ARG B O 1
ATOM 4086 N N . PRO B 1 283 ? 25.851 24.243 16.387 1.00 47.10 283 PRO B N 1
ATOM 4087 C CA . PRO B 1 283 ? 25.050 24.218 15.149 1.00 46.88 283 PRO B CA 1
ATOM 4088 C C . PRO B 1 283 ? 23.934 25.260 15.131 1.00 52.89 283 PRO B C 1
ATOM 4089 O O . PRO B 1 283 ? 23.453 25.662 16.193 1.00 54.10 283 PRO B O 1
ATOM 4093 N N . ASP B 1 284 ? 23.488 25.659 13.927 1.00 48.93 284 ASP B N 1
ATOM 4094 C CA . ASP B 1 284 ? 22.374 26.586 13.767 1.00 47.57 284 ASP B CA 1
ATOM 4095 C C . ASP B 1 284 ? 21.094 25.770 14.038 1.00 49.73 284 ASP B C 1
ATOM 4096 O O . ASP B 1 284 ? 21.122 24.525 13.940 1.00 50.02 284 ASP B O 1
ATOM 4101 N N . VAL B 1 285 ? 19.973 26.463 14.310 1.00 44.20 285 VAL B N 1
ATOM 4102 C CA . VAL B 1 285 ? 18.710 25.806 14.633 1.00 43.48 285 VAL B CA 1
ATOM 4103 C C . VAL B 1 285 ? 18.175 24.941 13.461 1.00 49.04 285 VAL B C 1
ATOM 4104 O O . VAL B 1 285 ? 17.615 23.882 13.734 1.00 49.38 285 VAL B O 1
ATOM 4108 N N . THR B 1 286 ? 18.399 25.329 12.183 1.00 46.43 286 THR B N 1
ATOM 4109 C CA . THR B 1 286 ? 17.961 24.500 11.045 1.00 47.51 286 THR B CA 1
ATOM 4110 C C . THR B 1 286 ? 18.540 23.074 11.145 1.00 53.52 286 THR B C 1
ATOM 4111 O O . THR B 1 286 ? 17.795 22.102 10.960 1.00 54.31 286 THR B O 1
ATOM 4115 N N . TYR B 1 287 ? 19.845 22.955 11.490 1.00 50.35 287 TYR B N 1
ATOM 4116 C CA . TYR B 1 287 ? 20.509 21.661 11.648 1.00 50.70 287 TYR B CA 1
ATOM 4117 C C . TYR B 1 287 ? 19.919 20.879 12.799 1.00 54.35 287 TYR B C 1
ATOM 4118 O O . TYR B 1 287 ? 19.623 19.706 12.615 1.00 54.95 287 TYR B O 1
ATOM 4127 N N . VAL B 1 288 ? 19.764 21.516 13.984 1.00 49.87 288 VAL B N 1
ATOM 4128 C CA . VAL B 1 288 ? 19.192 20.888 15.174 1.00 49.42 288 VAL B CA 1
ATOM 4129 C C . VAL B 1 288 ? 17.800 20.369 14.828 1.00 53.53 288 VAL B C 1
ATOM 4130 O O . VAL B 1 288 ? 17.528 19.198 15.080 1.00 53.81 288 VAL B O 1
ATOM 4134 N N . TYR B 1 289 ? 16.943 21.228 14.214 1.00 50.52 289 TYR B N 1
ATOM 4135 C CA . TYR B 1 289 ? 15.568 20.922 13.784 1.00 51.04 289 TYR B CA 1
ATOM 4136 C C . TYR B 1 289 ? 15.531 19.727 12.832 1.00 56.47 289 TYR B C 1
ATOM 4137 O O . TYR B 1 289 ? 14.744 18.808 13.071 1.00 54.60 289 TYR B O 1
ATOM 4146 N N . ASP B 1 290 ? 16.392 19.732 11.774 1.00 55.89 290 ASP B N 1
ATOM 4147 C CA A ASP B 1 290 ? 16.483 18.626 10.821 0.52 56.40 290 ASP B CA 1
ATOM 4148 C CA B ASP B 1 290 ? 16.486 18.623 10.818 0.48 56.41 290 ASP B CA 1
ATOM 4149 C C . ASP B 1 290 ? 16.774 17.308 11.562 1.00 60.30 290 ASP B C 1
ATOM 4150 O O . ASP B 1 290 ? 16.060 16.323 11.348 1.00 60.16 290 ASP B O 1
ATOM 4159 N N . VAL B 1 291 ? 17.798 17.308 12.469 1.00 55.59 291 VAL B N 1
ATOM 4160 C CA . VAL B 1 291 ? 18.179 16.143 13.281 1.00 55.20 291 VAL B CA 1
ATOM 4161 C C . VAL B 1 291 ? 16.965 15.686 14.086 1.00 61.46 291 VAL B C 1
ATOM 4162 O O . VAL B 1 291 ? 16.610 14.512 14.016 1.00 61.32 291 VAL B O 1
ATOM 4166 N N . ALA B 1 292 ? 16.306 16.627 14.805 1.00 59.67 292 ALA B N 1
ATOM 4167 C CA . ALA B 1 292 ? 15.107 16.374 15.618 1.00 59.79 292 ALA B CA 1
ATOM 4168 C C . ALA B 1 292 ? 13.968 15.783 14.784 1.00 63.90 292 ALA B C 1
ATOM 4169 O O . ALA B 1 292 ? 13.279 14.890 15.270 1.00 64.03 292 ALA B O 1
ATOM 4171 N N . LYS B 1 293 ? 13.810 16.244 13.518 1.00 60.14 293 LYS B N 1
ATOM 4172 C CA . LYS B 1 293 ? 12.786 15.764 12.583 1.00 60.03 293 LYS B CA 1
ATOM 4173 C C . LYS B 1 293 ? 13.040 14.319 12.180 1.00 65.09 293 LYS B C 1
ATOM 4174 O O . LYS B 1 293 ? 12.177 13.475 12.434 1.00 64.33 293 LYS B O 1
ATOM 4180 N N . ARG B 1 294 ? 14.234 14.025 11.588 1.00 63.20 294 ARG B N 1
ATOM 4181 C CA . ARG B 1 294 ? 14.608 12.670 11.141 1.00 63.43 294 ARG B CA 1
ATOM 4182 C C . ARG B 1 294 ? 14.625 11.671 12.310 1.00 67.87 294 ARG B C 1
ATOM 4183 O O . ARG B 1 294 ? 14.200 10.530 12.122 1.00 67.52 294 ARG B O 1
ATOM 4191 N N . MET B 1 295 ? 14.998 12.130 13.525 1.00 65.35 295 MET B N 1
ATOM 4192 C CA . MET B 1 295 ? 14.979 11.306 14.734 1.00 65.35 295 MET B CA 1
ATOM 4193 C C . MET B 1 295 ? 13.550 10.992 15.117 1.00 71.50 295 MET B C 1
ATOM 4194 O O . MET B 1 295 ? 13.245 9.829 15.334 1.00 71.94 295 MET B O 1
ATOM 4199 N N . HIS B 1 296 ? 12.663 12.010 15.159 1.00 68.79 296 HIS B N 1
ATOM 4200 C CA . HIS B 1 296 ? 11.247 11.828 15.487 1.00 68.76 296 HIS B CA 1
ATOM 4201 C C . HIS B 1 296 ? 10.602 10.867 14.479 1.00 73.98 296 HIS B C 1
ATOM 4202 O O . HIS B 1 296 ? 9.851 9.974 14.881 1.00 73.67 296 HIS B O 1
ATOM 4209 N N . ALA B 1 297 ? 10.956 11.024 13.181 1.00 71.33 297 ALA B N 1
ATOM 4210 C CA . ALA B 1 297 ? 10.491 10.200 12.064 1.00 71.57 297 ALA B CA 1
ATOM 4211 C C . ALA B 1 297 ? 10.857 8.717 12.220 1.00 77.52 297 ALA B C 1
ATOM 4212 O O . ALA B 1 297 ? 10.085 7.872 11.771 1.00 77.67 297 ALA B O 1
ATOM 4214 N N . CYS B 1 298 ? 12.018 8.392 12.844 1.00 74.69 298 CYS B N 1
ATOM 4215 C CA . CYS B 1 298 ? 12.408 6.992 13.030 1.00 74.60 298 CYS B CA 1
ATOM 4216 C C . CYS B 1 298 ? 12.361 6.541 14.494 1.00 77.51 298 CYS B C 1
ATOM 4217 O O . CYS B 1 298 ? 13.133 5.671 14.895 1.00 76.95 298 CYS B O 1
ATOM 4220 N N . THR B 1 299 ? 11.430 7.113 15.281 1.00 74.25 299 THR B N 1
ATOM 4221 C CA . THR B 1 299 ? 11.213 6.776 16.701 1.00 74.19 299 THR B CA 1
ATOM 4222 C C . THR B 1 299 ? 9.711 6.734 17.028 1.00 77.98 299 THR B C 1
ATOM 4223 O O . THR B 1 299 ? 9.326 6.213 18.078 1.00 77.50 299 THR B O 1
ATOM 4227 N N . ALA B 1 300 ? 8.870 7.282 16.119 1.00 74.58 300 ALA B N 1
ATOM 4228 C CA . ALA B 1 300 ? 7.410 7.328 16.248 1.00 93.37 300 ALA B CA 1
ATOM 4229 C C . ALA B 1 300 ? 6.775 5.946 16.054 1.00 118.73 300 ALA B C 1
ATOM 4230 O O . ALA B 1 300 ? 7.102 5.229 15.107 1.00 81.79 300 ALA B O 1
ATOM 4232 N N . GLY C 2 1 ? 6.002 20.359 -2.584 0.75 92.79 810 GLY C N 1
ATOM 4233 C CA . GLY C 2 1 ? 6.455 19.070 -2.075 0.75 92.51 810 GLY C CA 1
ATOM 4234 C C . GLY C 2 1 ? 5.330 18.191 -1.565 0.75 95.79 810 GLY C C 1
ATOM 4235 O O . GLY C 2 1 ? 5.358 16.971 -1.761 0.75 95.66 810 GLY C O 1
ATOM 4236 N N . TRP C 2 2 ? 4.329 18.822 -0.906 0.75 91.10 811 TRP C N 1
ATOM 4237 C CA . TRP C 2 2 ? 3.124 18.213 -0.321 0.75 90.09 811 TRP C CA 1
ATOM 4238 C C . TRP C 2 2 ? 2.307 17.363 -1.303 0.75 93.75 811 TRP C C 1
ATOM 4239 O O . TRP C 2 2 ? 1.807 16.314 -0.902 0.75 93.21 811 TRP C O 1
ATOM 4250 N N . LEU C 2 3 ? 2.174 17.810 -2.574 0.75 90.36 812 LEU C N 1
ATOM 4251 C CA . LEU C 2 3 ? 1.366 17.142 -3.603 0.75 90.39 812 LEU C CA 1
ATOM 4252 C C . LEU C 2 3 ? 1.950 15.819 -4.085 0.75 95.86 812 LEU C C 1
ATOM 4253 O O . LEU C 2 3 ? 1.184 14.894 -4.375 0.75 95.57 812 LEU C O 1
ATOM 4258 N N . ARG C 2 4 ? 3.289 15.718 -4.158 0.75 93.24 813 ARG C N 1
ATOM 4259 C CA . ARG C 2 4 ? 3.966 14.488 -4.563 0.75 93.52 813 ARG C CA 1
ATOM 4260 C C . ARG C 2 4 ? 3.800 13.423 -3.470 0.75 98.59 813 ARG C C 1
ATOM 4261 O O . ARG C 2 4 ? 3.656 12.244 -3.789 0.75 98.22 813 ARG C O 1
ATOM 4269 N N . LYS C 2 5 ? 3.784 13.848 -2.191 0.75 96.13 814 LYS C N 1
ATOM 4270 C CA . LYS C 2 5 ? 3.592 12.967 -1.040 0.75 96.46 814 LYS C CA 1
ATOM 4271 C C . LYS C 2 5 ? 2.124 12.553 -0.899 0.75 101.64 814 LYS C C 1
ATOM 4272 O O . LYS C 2 5 ? 1.849 11.404 -0.552 0.75 100.98 814 LYS C O 1
ATOM 4278 N N . GLU C 2 6 ? 1.190 13.490 -1.175 0.75 99.22 815 GLU C N 1
ATOM 4279 C CA . GLU C 2 6 ? -0.256 13.272 -1.080 0.75 99.57 815 GLU C CA 1
ATOM 4280 C C . GLU C 2 6 ? -0.790 12.269 -2.086 0.75 105.56 815 GLU C C 1
ATOM 4281 O O . GLU C 2 6 ? -1.661 11.482 -1.736 0.75 105.45 815 GLU C O 1
ATOM 4287 N N . LEU C 2 7 ? -0.280 12.302 -3.329 0.75 103.32 816 LEU C N 1
ATOM 4288 C CA . LEU C 2 7 ? -0.666 11.384 -4.402 0.75 103.56 816 LEU C CA 1
ATOM 4289 C C . LEU C 2 7 ? -0.082 9.978 -4.137 0.75 108.07 816 LEU C C 1
ATOM 4290 O O . LEU C 2 7 ? -0.763 8.979 -4.366 0.75 107.99 816 LEU C O 1
ATOM 4295 N N . GLU C 2 8 ? 1.171 9.910 -3.649 0.75 104.52 817 GLU C N 1
ATOM 4296 C CA . GLU C 2 8 ? 1.867 8.655 -3.354 0.75 104.23 817 GLU C CA 1
ATOM 4297 C C . GLU C 2 8 ? 1.336 7.961 -2.093 0.75 108.22 817 GLU C C 1
ATOM 4298 O O . GLU C 2 8 ? 1.173 6.738 -2.099 0.75 108.17 817 GLU C O 1
ATOM 4304 N N . ASN C 2 9 ? 1.058 8.737 -1.025 0.75 104.16 818 ASN C N 1
ATOM 4305 C CA . ASN C 2 9 ? 0.536 8.213 0.242 0.75 103.74 818 ASN C CA 1
ATOM 4306 C C . ASN C 2 9 ? -1.004 8.295 0.323 0.75 106.44 818 ASN C C 1
ATOM 4307 O O . ASN C 2 9 ? -1.551 8.707 1.353 0.75 105.90 818 ASN C O 1
ATOM 4312 N N . ALA C 2 10 ? -1.697 7.886 -0.766 0.75 102.12 819 ALA C N 1
ATOM 4313 C CA . ALA C 2 10 ? -3.161 7.900 -0.862 0.75 101.55 819 ALA C CA 1
ATOM 4314 C C . ALA C 2 10 ? -3.726 6.697 -1.617 0.75 104.62 819 ALA C C 1
ATOM 4315 O O . ALA C 2 10 ? -3.166 6.285 -2.639 0.75 104.15 819 ALA C O 1
ATOM 4317 N N . GLU C 2 11 ? -4.861 6.161 -1.116 0.75 100.46 820 GLU C N 1
ATOM 4318 C CA . GLU C 2 11 ? -5.584 5.009 -1.667 0.75 99.89 820 GLU C CA 1
ATOM 4319 C C . GLU C 2 11 ? -6.113 5.285 -3.079 0.75 103.84 820 GLU C C 1
ATOM 4320 O O . GLU C 2 11 ? -6.714 6.339 -3.313 0.75 103.46 820 GLU C O 1
ATOM 4326 N N . PHE C 2 12 ? -5.873 4.349 -4.020 0.75 100.43 821 PHE C N 1
ATOM 4327 C CA . PHE C 2 12 ? -6.335 4.504 -5.398 0.75 100.53 821 PHE C CA 1
ATOM 4328 C C . PHE C 2 12 ? -7.837 4.227 -5.499 0.75 105.51 821 PHE C C 1
ATOM 4329 O O . PHE C 2 12 ? -8.272 3.070 -5.423 0.75 105.01 821 PHE C O 1
ATOM 4337 N N . ILE C 2 13 ? -8.626 5.311 -5.641 0.75 102.51 822 ILE C N 1
ATOM 4338 C CA . ILE C 2 13 ? -10.085 5.257 -5.724 0.75 102.39 822 ILE C CA 1
ATOM 4339 C C . ILE C 2 13 ? -10.565 5.610 -7.150 0.75 107.01 822 ILE C C 1
ATOM 4340 O O . ILE C 2 13 ? -10.235 6.687 -7.651 0.75 106.42 822 ILE C O 1
ATOM 4345 N N . PRO C 2 14 ? -11.346 4.724 -7.816 0.75 104.53 823 PRO C N 1
ATOM 4346 C CA . PRO C 2 14 ? -11.796 5.030 -9.186 0.75 104.66 823 PRO C CA 1
ATOM 4347 C C . PRO C 2 14 ? -13.075 5.872 -9.291 0.75 108.53 823 PRO C C 1
ATOM 4348 O O . PRO C 2 14 ? -13.825 6.004 -8.319 0.75 107.72 823 PRO C O 1
ATOM 4352 N N . MET C 2 15 ? -13.317 6.435 -10.498 0.75 105.15 824 MET C N 1
ATOM 4353 C CA . MET C 2 15 ? -14.460 7.297 -10.826 0.75 104.94 824 MET C CA 1
ATOM 4354 C C . MET C 2 15 ? -15.271 6.725 -12.011 0.75 109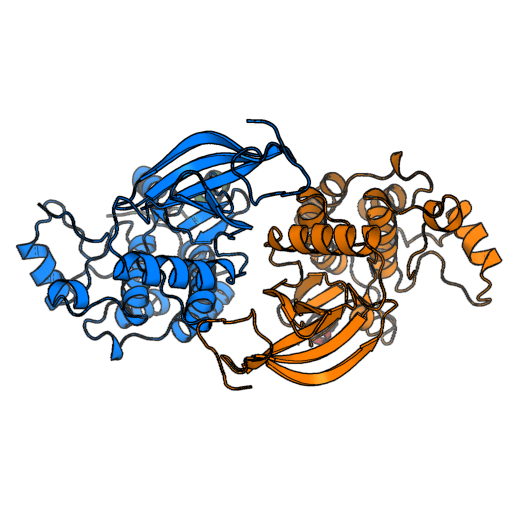.24 824 MET C C 1
ATOM 4355 O O . MET C 2 15 ? -14.701 6.544 -13.092 0.75 108.70 824 MET C O 1
ATOM 4360 N N . PRO C 2 16 ? -16.594 6.456 -11.862 0.75 106.29 825 PRO C N 1
ATOM 4361 C CA . PRO C 2 16 ? -17.355 5.915 -13.004 0.75 110.20 825 PRO C CA 1
ATOM 4362 C C . PRO C 2 16 ? -17.831 6.981 -13.990 0.75 127.03 825 PRO C C 1
ATOM 4363 O O . PRO C 2 16 ? -18.348 8.025 -13.598 0.75 82.27 825 PRO C O 1
ATOM 4367 N N . GLY D 2 1 ? -5.430 15.161 31.614 0.75 105.23 810 GLY D N 1
ATOM 4368 C CA . GLY D 2 1 ? -5.320 15.822 30.321 0.75 105.16 810 GLY D CA 1
ATOM 4369 C C . GLY D 2 1 ? -4.232 15.233 29.447 0.75 109.40 810 GLY D C 1
ATOM 4370 O O . GLY D 2 1 ? -4.437 14.191 28.820 0.75 109.32 810 GLY D O 1
ATOM 4371 N N . TRP D 2 2 ? -3.068 15.909 29.395 0.75 105.53 811 TRP D N 1
ATOM 4372 C CA . TRP D 2 2 ? -1.902 15.483 28.616 0.75 105.13 811 TRP D CA 1
ATOM 4373 C C . TRP D 2 2 ? -0.846 14.815 29.506 0.75 108.34 811 TRP D C 1
ATOM 4374 O O . TRP D 2 2 ? -0.179 13.879 29.058 0.75 108.11 811 TRP D O 1
ATOM 4385 N N . LEU D 2 3 ? -0.684 15.315 30.755 0.75 103.67 812 LEU D N 1
ATOM 4386 C CA . LEU D 2 3 ? 0.297 14.834 31.727 0.75 103.02 812 LEU D CA 1
ATOM 4387 C C . LEU D 2 3 ? 0.043 13.392 32.152 0.75 106.93 812 LEU D C 1
ATOM 4388 O O . LEU D 2 3 ? 0.944 12.563 32.005 0.75 106.71 812 LEU D O 1
ATOM 4393 N N . ARG D 2 4 ? -1.184 13.081 32.633 0.75 103.14 813 ARG D N 1
ATOM 4394 C CA . ARG D 2 4 ? -1.556 11.722 33.038 0.75 102.83 813 ARG D CA 1
ATOM 4395 C C . ARG D 2 4 ? -1.602 10.765 31.830 0.75 107.11 813 ARG D C 1
ATOM 4396 O O . ARG D 2 4 ? -1.342 9.571 31.986 0.75 106.40 813 ARG D O 1
ATOM 4404 N N . LYS D 2 5 ? -1.894 11.317 30.627 0.75 104.24 814 LYS D N 1
ATOM 4405 C CA . LYS D 2 5 ? -1.928 10.608 29.348 0.75 104.28 814 LYS D CA 1
ATOM 4406 C C . LYS D 2 5 ? -0.500 10.186 28.974 0.75 109.31 814 LYS D C 1
ATOM 4407 O O . LYS D 2 5 ? -0.299 9.081 28.468 0.75 108.99 814 LYS D O 1
ATOM 4413 N N . GLU D 2 6 ? 0.488 11.064 29.252 0.75 106.49 815 GLU D N 1
ATOM 4414 C CA . GLU D 2 6 ? 1.907 10.819 28.994 0.75 106.37 815 GLU D CA 1
ATOM 4415 C C . GLU D 2 6 ? 2.524 9.913 30.061 0.75 110.51 815 GLU D C 1
ATOM 4416 O O . GLU D 2 6 ? 3.576 9.314 29.819 0.75 110.14 815 GLU D O 1
ATOM 4422 N N . LEU D 2 7 ? 1.876 9.818 31.238 0.75 107.21 816 LEU D N 1
ATOM 4423 C CA . LEU D 2 7 ? 2.347 8.987 32.347 0.75 107.23 816 LEU D CA 1
ATOM 4424 C C . LEU D 2 7 ? 1.641 7.623 32.428 0.75 111.52 816 LEU D C 1
ATOM 4425 O O . LEU D 2 7 ? 1.965 6.816 33.305 0.75 111.30 816 LEU D O 1
ATOM 4430 N N . GLU D 2 8 ? 0.702 7.357 31.495 0.75 108.06 817 GLU D N 1
ATOM 4431 C CA . GLU D 2 8 ? -0.032 6.092 31.409 0.75 107.83 817 GLU D CA 1
ATOM 4432 C C . GLU D 2 8 ? 0.637 5.147 30.402 0.75 111.90 817 GLU D C 1
ATOM 4433 O O . GLU D 2 8 ? 0.836 3.970 30.714 0.75 111.68 817 GLU D O 1
ATOM 4435 N N . ASN D 2 9 ? 1.000 5.671 29.206 0.75 108.06 818 ASN D N 1
ATOM 4436 C CA . ASN D 2 9 ? 1.661 4.919 28.133 0.75 127.53 818 ASN D CA 1
ATOM 4437 C C . ASN D 2 9 ? 3.121 4.611 28.475 0.75 139.71 818 ASN D C 1
ATOM 4438 O O . ASN D 2 9 ? 3.832 5.462 29.010 0.75 94.20 818 ASN D O 1
#

CATH classification: 3.30.200.20 (+1 more: 1.10.510.10)

Radius of gyration: 25.79 Å; Cα contacts (8 Å, |Δi|>4): 942; chains: 4; bounding box: 69×56×67 Å

B-factor: mean 66.35, std 18.57, range [36.34, 146.56]

Nearest PDB structures (foldseek):
  5de2-assembly2_B  TM=1.004E+00  e=6.227E-51  Homo sapiens
  2wqn-assembly1_A  TM=9.337E-01  e=5.136E-43  Homo sapiens
  2wqm-assembly1_A  TM=9.381E-01  e=2.328E-41  Homo sapiens
  6s73-assembly4_D  TM=9.044E-01  e=1.577E-42  Homo sapiens
  2fum-assembly3_C  TM=8.084E-01  e=1.044E-17  Mycobacterium tuberculosis H37Rv

Sequence (554 aa):
KALRPDMGYNTLANFRIEKKIGRGQFSEVYRAACLLDGVPVALKKVQIFDLMDAKARADCIKEIDLLKQLNHPNVIKFYASFIEDNELNIVLELADAGDLSRMIKHFKKQKRLIPERTVWKYFVQLCSALEHMHSRRVMHRDIKPANVFITATGVVKLGDLGLVGTPYYMSPERIHENGYNFKSDIWSLGCLLYEMAALQSPFYGDKMNLYSLCKKIEQCDYPPLPSDHYSEELRQLVNMCINPDPEKRPDVTYVYDVAKRMHACTAKALRPDMGYNTLANFRIEKKIGRGQFSEVYRAACLLDGVPVALKKVQIFDLMDAKARADCIKEIDLLKQLNHPNVIKFYASFIEDNELNIVLELADAGDLSRMIKHHFKKQKRLIPERTVWKYFVQLCSALEHMHSRRVMHRDIKPANVFITATGVVKLGDLPYYMSPERIHENGYNFKSDIWSLGCLLYEMAALQSPFYGDKMNLYSLCKKIEQCDYPPLPSDHYSEELRQLVNMCINPDPEKRPDVTYVYDDVAKRMHACTAGWLRKELENAEFIPMPGWLRKELEN

Organism: Homo sapiens (NCBI:txid9606)

InterPro domains:
  IPR000719 Protein kinase domain [PF00069] (34-286)
  IPR000719 Protein kinase domain [PS50011] (34-299)
  IPR000719 Protein kinase domain [SM00220] (34-299)
  IPR001245 Serine-threonine/tyrosine-protein kinase, catalytic domain [PR00109] (111-124)
  IPR001245 Serine-threonine/tyrosine-protein kinase, catalytic domain [PR00109] (151-169)
  IPR001245 Serine-threonine/tyrosine-protein kinase, catalytic domain [PR00109] (217-239)
  IPR001245 Serine-threonine/tyrosine-protein kinase, catalytic domain [PR00109] (263-285)
  IPR008271 Serine/threonine-protein kinase, active site [PS00108] (157-169)
  IPR011009 Protein kinase-like domain superfamily [SSF56112] (18-290)
  IPR017441 Protein kinase, ATP binding site [PS00107] (40-63)

GO terms:
  GO:0005515 protein binding (F, IPI)
  GO:0005815 microtubule organizing center (C, IDA)
  GO:0140677 molecular function activator activity (F, IDA)
  GO:0004674 protein serine/threonine kinase activity (F, IDA)
  GO:1900227 positive regulation of NLRP3 inflammasome complex assembly (P, IDA)
  GO:0006468 protein phosphorylation (P, IDA)
  GO:0007346 regulation of mitotic cell cycle (P, IDA)
  GO:0005737 cytoplasm (C, EXP)
  GO:0106310 protein serine kinase activity (F, EXP)
  GO:0051225 spindle assembly (P, TAS)
  GO:0007346 regulation of mitotic cell cycle (P, TAS)
  GO:0032206 positive regulation of telomere maintenance (P, IMP)
  GO:0005654 nucleoplasm (C, IDA)
  GO:0043549 regulation of kinase activity (P, IDA)

Solvent-accessible surface area: 26882 Å² total; per-residue (Å²): 139,82,105,107,103,130,72,24,16,60,0,22,18,2,15,43,91,102,54,105,70,11,168,38,158,83,14,34,9,37,70,0,21,0,80,61,43,53,39,60,0,7,0,44,29,8,31,0,75,111,96,28,92,71,146,34,62,51,63,19,45,105,55,18,48,43,34,80,20,5,6,21,21,14,10,14,12,27,22,7,19,25,95,46,109,92,36,10,0,1,0,17,18,38,21,61,39,6,27,1,33,132,0,0,84,45,0,71,180,84,160,12,12,0,8,23,142,7,0,0,73,3,2,17,34,1,0,15,0,0,48,17,8,22,47,31,179,2,38,16,122,34,2,34,4,35,0,1,20,0,27,63,116,12,42,0,15,4,8,64,53,59,138,81,86,41,57,102,15,15,9,13,8,100,60,124,146,116,44,76,56,53,52,2,0,1,0,9,0,0,0,0,0,3,2,0,0,22,0,50,23,0,14,101,17,142,92,64,70,82,161,36,20,40,103,32,2,137,114,31,73,38,70,121,15,51,74,128,69,1,33,50,89,0,75,104,2,3,90,63,1,6,40,64,48,31,156,144,5,21,80,6,63,94,0,41,48,13,0,90,146,16,56,78,97,40,67,130,86,85,99,87,62,81,6,5,51,16,22,16,0,12,123,71,81,145,89,102,29,185,44,162,86,11,24,16,35,85,0,9,1,74,60,50,56,53,61,0,6,0,55,26,7,39,0,78,101,101,29,87,72,65,32,62,58,78,17,64,103,70,28,56,22,38,62,10,13,8,30,57,11,12,23,30,15,29,2,23,22,101,52,107,88,22,8,0,5,0,27,32,42,26,73,72,9,12,1,38,139,0,5,104,71,0,68,158,99,193,69,71,0,57,30,160,17,0,0,77,3,2,19,34,2,0,15,0,0,49,16,11,28,45,34,106,10,39,10,110,40,3,62,3,45,3,1,46,0,34,68,123,13,50,0,17,3,6,91,71,139,120,21,38,4,9,17,39,43,110,88,130,30,78,59,73,54,1,0,1,0,5,0,0,0,0,0,6,11,1,1,26,14,55,27,1,19,121,28,100,90,161,83,124,181,30,44,33,102,39,3,100,140,28,79,32,73,125,16,49,82,116,106,4,32,98,74,0,59,91,0,3,91,51,2,7,42,62,52,29,147,149,3,22,80,8,72,100,0,42,67,10,0,88,130,9,55,80,94,40,102,73,9,28,146,142,16,23,110,119,21,133,143,19,93,76,186,78,20,39,184,135,26,31,85,147

Secondary structure (DSSP, 8-state):
----TTTTTSSGGGEEEEEEEEE-SSEEEEEEEETTT--EEEEEEE-TTTS--HHHHHHHHHHHHHHTT---TTBPPEEEEEEETTEEEEEE----S-BHHHHHHHHHHTT-PPPHHHHHHHHHHHHHHHHHHHHTT---S---GGGEEE-TTS-EEE-------S-SS--HHHHTT----HHHHHHHHHHHHHHHHHSS-TT--TT--HHHHHHHHHHT--PPPPTTTS-HHHHHHHHHHS-S-GGGSPPHHHHHHHHHHHHHHH-/----TTTTTSSGGGEEEEEEEEE-SSEEEEEEEETTT--EEEEEEE-TTTS--HHHHHHHHHHHHHTTS---TTB--EEEEEE-SSSEEEEEE---SEEHHHHHHHHHTTT-PPPHHHHHHHHHHHHHHHHHHHHTT-------GGGEEE-TT--EEE-----S--HHHHTT----TTHHHHHHHHHHHHHHHSS-TT--SS--HHHHHHHHHHT--PPPPTTTS-HHHHHHHHHHS-S-GGGSPPHHHHHHHHHHHHHTT-/-HHHHHHHTS------/--HHHHTT-

Foldseek 3Di:
DADDVPCPPADPNQKAFDAWDFDDQFKTKTWIARNPPRHIWIKIWGQLPPNDDPVVSVVVVVQVVLQQVFDDQQAWHWPDWYDDPNTIMTTTHDFPQFWQLVVLVVCVVVVHFDAPLRLLLLLLSVLRSLVRQVVSVHALVAQDGRQFGAHPVRGTYGHDRHCDPDGPDDALCVVVVVDDDQLNVLLSSLQRSVCNGVSDGQQDDPDDHDVSSNVCLVVVPGDQGPCVRDPPLSRVSSVLSSDRDSVSRDGSVVSSVSSVVSNVVSD/DDDDVVCPPADCNQKDFDAWDDDDQFWTKTWIAGNVPRAIWIKIWGQLPPRHDPVRSVVVVVQLVLLVQDDAQQEWHWDDWYQDPNTIITITHDQPDFWQLVVLVVCVVVVHFQAQLNLLLQLLLVLRRLVRCVVSVHALQDQDRRQWGAHPVRHTYGHNCVPQDALCCVPVVDDDQLNVLLSSLQRSVCNGVSDGQQDDDPPDPVVSSVCLVVVRGDQGDCVRDPPLSSVLSVLSSDRDSVSRDGSVVVSVSSVVSNVVSD/DVVVCDVVVDDDDDDD/DVVVVVVVD